Protein AF-H2ZEX5-F1 (afdb_monomer)

Structure (mmCIF, N/CA/C/O backbone):
data_AF-H2ZEX5-F1
#
_entry.id   AF-H2ZEX5-F1
#
loop_
_atom_site.group_PDB
_atom_site.id
_atom_site.type_symbol
_atom_site.label_atom_id
_atom_site.label_alt_id
_atom_site.label_comp_id
_atom_site.label_asym_id
_atom_site.label_entity_id
_atom_site.label_seq_id
_atom_site.pdbx_PDB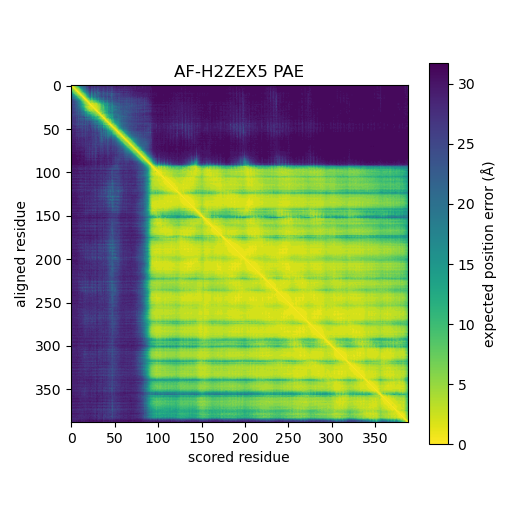_ins_code
_atom_site.Cartn_x
_atom_site.Cartn_y
_atom_site.Cartn_z
_atom_site.occupancy
_atom_site.B_iso_or_equiv
_atom_site.auth_seq_id
_atom_site.auth_comp_id
_atom_site.auth_asym_id
_atom_site.auth_atom_id
_atom_site.pdbx_PDB_model_num
ATOM 1 N N . MET A 1 1 ? -32.186 52.698 -40.285 1.00 35.75 1 MET A N 1
ATOM 2 C CA . MET A 1 1 ? -32.828 51.960 -39.178 1.00 35.75 1 MET A CA 1
ATOM 3 C C . MET A 1 1 ? -31.951 50.766 -38.837 1.00 35.75 1 MET A C 1
ATOM 5 O O . MET A 1 1 ? -31.582 50.050 -39.754 1.00 35.75 1 MET A O 1
ATOM 9 N N . ALA A 1 2 ? -31.624 50.626 -37.549 1.00 34.06 2 ALA A N 1
ATOM 10 C CA . ALA A 1 2 ? -30.916 49.521 -36.889 1.00 34.06 2 ALA A CA 1
ATOM 11 C C . ALA A 1 2 ? -29.434 49.289 -37.256 1.00 34.06 2 ALA A C 1
ATOM 13 O O . ALA A 1 2 ? -29.062 48.392 -38.005 1.00 34.06 2 ALA A O 1
ATOM 14 N N . THR A 1 3 ? -28.594 50.118 -36.639 1.00 28.66 3 THR A N 1
ATOM 15 C CA . THR A 1 3 ? -27.288 49.753 -36.077 1.00 28.66 3 THR A CA 1
ATOM 16 C C . THR A 1 3 ? -27.450 48.725 -34.953 1.00 28.66 3 THR A C 1
ATOM 18 O O . THR A 1 3 ? -28.373 48.881 -34.166 1.00 28.66 3 THR A O 1
ATOM 21 N N . ASP A 1 4 ? -26.558 47.735 -34.881 1.00 30.72 4 ASP A N 1
ATOM 22 C CA . ASP A 1 4 ? -25.986 47.124 -33.661 1.00 30.72 4 ASP A CA 1
ATOM 23 C C . ASP A 1 4 ? -25.116 45.944 -34.139 1.00 30.72 4 ASP A C 1
ATOM 25 O O . ASP A 1 4 ? -25.579 45.042 -34.826 1.00 30.72 4 ASP A O 1
ATOM 29 N N . GLY A 1 5 ? -23.796 45.914 -33.980 1.00 30.19 5 GLY A N 1
ATOM 30 C CA . GLY A 1 5 ? -23.042 46.250 -32.781 1.00 30.19 5 GLY A CA 1
ATOM 31 C C . GLY A 1 5 ? -22.389 44.962 -32.275 1.00 30.19 5 GLY A C 1
ATOM 32 O O . GLY A 1 5 ? -22.746 44.460 -31.219 1.00 30.19 5 GLY A O 1
ATOM 33 N N . LYS A 1 6 ? -21.472 44.376 -33.066 1.00 32.16 6 LYS A N 1
ATOM 34 C CA . LYS A 1 6 ? -20.649 43.224 -32.656 1.00 32.16 6 LYS A CA 1
ATOM 35 C C . LYS 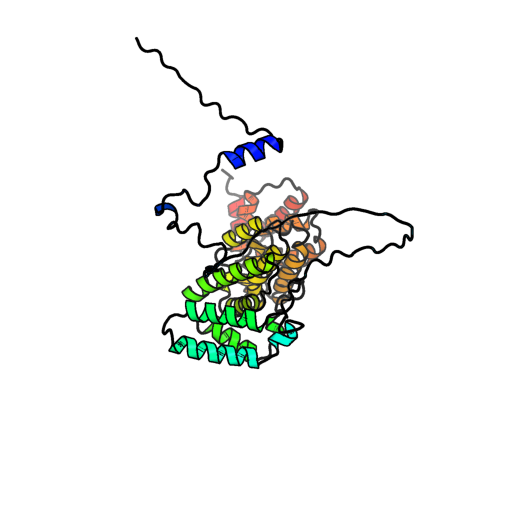A 1 6 ? -19.753 43.644 -31.487 1.00 32.16 6 LYS A C 1
ATOM 37 O O . LYS A 1 6 ? -18.682 44.210 -31.702 1.00 32.16 6 LYS A O 1
ATOM 42 N N . THR A 1 7 ? -20.161 43.349 -30.260 1.00 32.69 7 THR A N 1
ATOM 43 C CA . THR A 1 7 ? -19.277 43.365 -29.095 1.00 32.69 7 THR A CA 1
ATOM 44 C C . THR A 1 7 ? -18.469 42.072 -29.068 1.00 32.69 7 THR A C 1
ATOM 46 O O . THR A 1 7 ? -18.963 40.987 -28.784 1.00 32.69 7 THR A O 1
ATOM 49 N N . VAL A 1 8 ? -17.191 42.202 -29.413 1.00 33.16 8 VAL A N 1
ATOM 50 C CA . VAL A 1 8 ? -16.163 41.192 -29.167 1.00 33.16 8 VAL A CA 1
ATOM 51 C C . VAL A 1 8 ? -15.941 41.124 -27.655 1.00 33.16 8 VAL A C 1
ATOM 53 O O . VAL A 1 8 ? -15.406 42.067 -27.070 1.00 33.16 8 VAL A O 1
ATOM 56 N N . GLU A 1 9 ? -16.341 40.024 -27.019 1.00 29.98 9 GLU A N 1
ATOM 57 C CA . GLU A 1 9 ? -15.934 39.700 -25.650 1.00 29.98 9 GLU A CA 1
ATOM 58 C C . GLU A 1 9 ? -14.419 39.446 -25.628 1.00 29.98 9 GLU A C 1
ATOM 60 O O . GLU A 1 9 ? -13.917 38.377 -25.977 1.00 29.98 9 GLU A O 1
ATOM 65 N N . LYS A 1 10 ? -13.663 40.479 -25.248 1.00 30.61 10 LYS A N 1
ATOM 66 C CA . LYS A 1 10 ? -12.261 40.350 -24.852 1.00 30.61 10 LYS A CA 1
ATOM 67 C C . LYS A 1 10 ? -12.214 39.606 -23.521 1.00 30.61 10 LYS A C 1
ATOM 69 O O . LYS A 1 10 ? -12.590 40.155 -22.491 1.00 30.61 10 LYS A O 1
ATOM 74 N N . TRP A 1 11 ? -11.688 38.388 -23.539 1.00 30.78 11 TRP A N 1
ATOM 75 C CA . TRP A 1 11 ? -11.213 37.727 -22.329 1.00 30.78 11 TRP A CA 1
ATOM 76 C C . TRP A 1 11 ? -10.072 38.560 -21.729 1.00 30.78 11 TRP A C 1
ATOM 78 O O . TRP A 1 11 ? -8.980 38.636 -22.292 1.00 30.78 11 TRP A O 1
ATOM 88 N N . GLU A 1 12 ? -10.330 39.224 -20.601 1.00 31.30 12 GLU A N 1
ATOM 89 C CA . GLU A 1 12 ? -9.289 39.878 -19.812 1.00 31.30 12 GLU A CA 1
ATOM 90 C C . GLU A 1 12 ? -8.381 38.817 -19.181 1.00 31.30 12 GLU A C 1
ATOM 92 O O . GLU A 1 12 ? -8.770 38.042 -18.307 1.00 31.30 12 GLU A O 1
ATOM 97 N N . THR A 1 13 ? -7.129 38.797 -19.627 1.00 35.47 13 THR A N 1
ATOM 98 C CA . THR A 1 13 ? -6.020 38.090 -18.985 1.00 35.47 13 THR A CA 1
ATOM 99 C C . THR A 1 13 ? -5.923 38.488 -17.511 1.00 35.47 13 THR A C 1
ATOM 101 O O . THR A 1 13 ? -5.671 39.651 -17.193 1.00 35.47 13 THR A O 1
ATOM 104 N N . VAL A 1 14 ? -6.074 37.521 -16.602 1.00 31.31 14 VAL A N 1
ATOM 105 C CA . VAL A 1 14 ? -5.952 37.741 -15.154 1.00 31.31 14 VAL A CA 1
ATOM 106 C C . VAL A 1 14 ? -4.488 38.022 -14.802 1.00 31.31 14 VAL A C 1
ATOM 108 O O . VAL A 1 14 ? -3.685 37.124 -14.545 1.00 31.31 14 VAL A O 1
ATOM 111 N N . GLY A 1 15 ? -4.126 39.302 -14.830 1.00 31.11 15 GLY A N 1
ATOM 112 C CA . GLY A 1 15 ? -2.852 39.815 -14.347 1.00 31.11 15 GLY A CA 1
ATOM 113 C C . GLY A 1 15 ? -2.747 39.732 -12.820 1.00 31.11 15 GLY A C 1
ATOM 114 O O . GLY A 1 15 ? -3.710 39.949 -12.089 1.00 31.11 15 GLY A O 1
ATOM 115 N N . LYS A 1 16 ? -1.537 39.414 -12.352 1.00 32.50 16 LYS A N 1
ATOM 116 C CA . LYS A 1 16 ? -1.067 39.318 -10.956 1.00 32.50 16 LYS A CA 1
ATOM 117 C C . LYS A 1 16 ? -1.858 40.184 -9.950 1.00 32.50 16 LYS A C 1
ATOM 119 O O . LYS A 1 16 ? -1.799 41.412 -9.992 1.00 32.50 16 LYS A O 1
ATOM 124 N N . PHE A 1 17 ? -2.517 39.539 -8.982 1.00 38.34 17 PHE A N 1
ATOM 125 C CA . PHE A 1 17 ? -3.225 40.200 -7.879 1.00 38.34 17 PHE A CA 1
ATOM 126 C C . PHE A 1 17 ? -2.285 41.087 -7.042 1.00 38.34 17 PHE A C 1
ATOM 128 O O . PHE A 1 17 ? -1.416 40.590 -6.324 1.00 38.34 17 PHE A O 1
ATOM 135 N N . LYS A 1 18 ? -2.507 42.407 -7.062 1.00 43.59 18 LYS A N 1
ATOM 136 C CA . LYS A 1 18 ? -2.035 43.314 -6.003 1.00 43.59 18 LYS A CA 1
ATOM 137 C C . LYS A 1 18 ? -3.005 43.248 -4.817 1.00 43.59 18 LYS A C 1
ATOM 139 O O . LYS A 1 18 ? -4.222 43.260 -4.992 1.00 43.59 18 LYS A O 1
ATOM 144 N N . ALA A 1 19 ? -2.467 43.165 -3.602 1.00 42.12 19 ALA A N 1
ATOM 145 C CA . ALA A 1 19 ? -3.254 43.078 -2.375 1.00 42.12 19 ALA A CA 1
ATOM 146 C C . ALA A 1 19 ? -4.140 44.327 -2.172 1.00 42.12 19 ALA A C 1
ATOM 148 O O . ALA A 1 19 ? -3.657 45.456 -2.233 1.00 42.12 19 ALA A O 1
ATOM 149 N N . LYS A 1 20 ? -5.438 44.117 -1.900 1.00 59.19 20 LYS A N 1
ATOM 150 C CA . LYS A 1 20 ? -6.413 45.191 -1.628 1.00 59.19 20 LYS A CA 1
ATOM 151 C C . LYS A 1 20 ? -6.066 45.946 -0.340 1.00 59.19 20 LYS A C 1
ATOM 153 O O . LYS A 1 20 ? -5.773 45.327 0.688 1.00 59.19 20 LYS A O 1
ATOM 158 N N . THR A 1 21 ? -6.163 47.273 -0.381 1.00 64.94 21 THR A N 1
ATOM 159 C CA . THR A 1 21 ? -5.869 48.159 0.755 1.00 64.94 21 THR A CA 1
ATOM 160 C C . THR A 1 21 ? -6.932 48.065 1.855 1.00 64.94 21 THR A C 1
ATOM 162 O O . THR A 1 21 ? -8.084 47.680 1.636 1.00 64.94 21 THR A O 1
ATOM 165 N N . ARG A 1 22 ? -6.542 48.426 3.085 1.00 57.75 22 ARG A N 1
ATOM 166 C CA . ARG A 1 22 ? -7.382 48.345 4.296 1.00 57.75 22 ARG A CA 1
ATOM 167 C C . ARG A 1 22 ? -8.691 49.142 4.180 1.00 57.75 22 ARG A C 1
ATOM 169 O O . ARG A 1 22 ? -9.711 48.696 4.697 1.00 57.75 22 ARG A O 1
ATOM 176 N N . ALA A 1 23 ? -8.676 50.252 3.440 1.00 61.22 23 ALA A N 1
ATOM 177 C CA . ALA A 1 23 ? -9.857 51.074 3.176 1.00 61.22 23 ALA A CA 1
ATOM 178 C C . ALA A 1 23 ? -10.897 50.352 2.294 1.00 61.22 23 ALA A C 1
ATOM 180 O O . ALA A 1 23 ? -12.090 50.395 2.587 1.00 61.22 23 ALA A O 1
ATOM 181 N N . GLN A 1 24 ? -10.457 49.595 1.281 1.00 57.91 24 GLN A N 1
ATOM 182 C CA . GLN A 1 24 ? -11.357 48.828 0.407 1.00 57.91 24 GLN A CA 1
ATOM 183 C C . GLN A 1 24 ? -12.008 47.643 1.136 1.00 57.91 24 GLN A C 1
ATOM 185 O O . GLN A 1 24 ? -13.174 47.335 0.899 1.00 57.91 24 GLN A O 1
ATOM 190 N N . LYS A 1 25 ? -11.291 47.005 2.073 1.00 61.03 25 LYS A N 1
ATOM 191 C CA . LYS A 1 25 ? -11.859 45.939 2.920 1.00 61.03 25 LYS A CA 1
ATOM 192 C C . LYS A 1 25 ? -12.913 46.468 3.902 1.00 61.03 25 LYS A C 1
ATOM 194 O O . LYS A 1 25 ? -13.891 45.776 4.166 1.00 61.03 25 LYS A O 1
ATOM 199 N N . GLN A 1 26 ? -12.748 47.691 4.413 1.00 60.94 26 GLN A N 1
ATOM 200 C CA . GLN A 1 26 ? -13.734 48.317 5.303 1.00 60.94 26 GLN A CA 1
ATOM 201 C C . GLN A 1 26 ? -14.993 48.799 4.574 1.00 60.94 26 GLN A C 1
ATOM 203 O O . GLN A 1 26 ? -16.069 48.748 5.163 1.00 60.94 26 GLN A O 1
ATOM 208 N N . ALA A 1 27 ? -14.887 49.220 3.310 1.00 61.59 27 ALA A N 1
ATOM 209 C CA . ALA A 1 27 ? -16.053 49.590 2.509 1.00 61.59 27 ALA A CA 1
ATOM 210 C C . ALA A 1 27 ? -16.945 48.372 2.205 1.00 61.59 27 ALA A C 1
ATOM 212 O O . ALA A 1 27 ? -18.142 48.422 2.459 1.00 61.59 27 ALA A O 1
ATOM 213 N N . LEU A 1 28 ? -16.355 47.243 1.790 1.00 54.00 28 LEU A N 1
ATOM 214 C CA . LEU A 1 28 ? -17.086 45.994 1.512 1.00 54.00 28 LEU A CA 1
ATOM 215 C C . LEU A 1 28 ? -17.782 45.406 2.750 1.00 54.00 28 LEU A C 1
ATOM 217 O O . LEU A 1 28 ? -18.870 44.854 2.643 1.00 54.00 28 LEU A O 1
ATOM 221 N N . SER A 1 29 ? -17.190 45.571 3.935 1.00 56.06 29 SER A N 1
ATOM 222 C CA . SER A 1 29 ? -17.800 45.140 5.199 1.00 56.06 29 SER A CA 1
ATOM 223 C C . SER A 1 29 ? -19.037 45.956 5.590 1.00 56.06 29 SER A C 1
ATOM 225 O O . SER A 1 29 ? -19.826 45.475 6.399 1.00 56.06 29 SER A O 1
ATOM 227 N N . LYS A 1 30 ? -19.193 47.184 5.079 1.00 57.75 30 LYS A N 1
ATOM 228 C CA . LYS A 1 30 ? -20.336 48.052 5.401 1.00 57.75 30 LYS A CA 1
ATOM 229 C C . LYS A 1 30 ? -21.516 47.862 4.447 1.00 57.75 30 LYS A C 1
ATOM 231 O O . LYS A 1 30 ? -22.628 48.215 4.817 1.00 57.75 30 LYS A O 1
ATOM 236 N N . THR A 1 31 ? -21.286 47.294 3.263 1.00 53.12 31 THR A N 1
ATOM 237 C CA . THR A 1 31 ? -22.328 47.043 2.251 1.00 53.12 31 THR A CA 1
ATOM 238 C C . THR A 1 31 ? -22.980 45.662 2.368 1.00 53.12 31 THR A C 1
ATOM 240 O O . THR A 1 31 ? -23.936 45.383 1.654 1.00 53.12 31 THR A O 1
ATOM 243 N N . MET A 1 32 ? -22.481 44.782 3.244 1.00 49.22 32 MET A N 1
ATOM 244 C CA . MET A 1 32 ? -23.067 43.455 3.455 1.00 49.22 32 MET A CA 1
ATOM 245 C C . MET A 1 32 ? -24.189 43.500 4.499 1.00 49.22 32 MET A C 1
ATOM 247 O O . MET A 1 32 ? -23.997 43.982 5.616 1.00 49.22 32 MET A O 1
ATOM 251 N N . LEU A 1 33 ? -25.359 42.979 4.121 1.00 50.59 33 LEU A N 1
ATOM 252 C CA . LEU A 1 33 ? -26.514 42.793 5.001 1.00 50.59 33 LEU A CA 1
ATOM 253 C C . LEU A 1 33 ? -26.140 41.901 6.196 1.00 50.59 33 LEU A C 1
ATOM 255 O O . LEU A 1 33 ? -25.435 40.902 6.049 1.00 50.59 33 LEU A O 1
ATOM 259 N N . LYS A 1 34 ? -26.607 42.271 7.393 1.00 57.59 34 LYS A N 1
ATOM 260 C CA . LYS A 1 34 ? -26.409 41.481 8.617 1.00 57.59 34 LYS A CA 1
ATOM 261 C C . LYS A 1 34 ? -27.361 40.278 8.623 1.00 57.59 34 LYS A C 1
ATOM 263 O O . LYS A 1 34 ? -28.475 40.374 8.119 1.00 57.59 34 LYS A O 1
ATOM 268 N N . ALA A 1 35 ? -26.918 39.170 9.222 1.00 48.28 35 ALA A N 1
ATOM 269 C CA . ALA A 1 35 ? -27.584 37.862 9.174 1.00 48.28 35 ALA A CA 1
ATOM 270 C C . ALA A 1 35 ? -29.059 37.859 9.630 1.00 48.28 35 ALA A C 1
ATOM 272 O O . ALA A 1 35 ? -29.839 37.060 9.125 1.00 48.28 35 ALA A O 1
ATOM 273 N N . ASP A 1 36 ? -29.460 38.791 10.499 1.00 51.72 36 ASP A N 1
ATOM 274 C CA . ASP A 1 36 ? -30.831 38.894 11.025 1.00 51.72 36 ASP A CA 1
ATOM 275 C C . ASP A 1 36 ? -31.848 39.507 10.039 1.00 51.72 36 ASP A C 1
ATOM 277 O O . ASP A 1 36 ? -33.010 39.693 10.388 1.00 51.72 36 ASP A O 1
ATOM 281 N N . GLN A 1 37 ? -31.433 39.855 8.815 1.00 49.41 37 GLN A N 1
ATOM 282 C CA . GLN A 1 37 ? -32.302 40.459 7.792 1.00 49.41 37 GLN A CA 1
ATOM 283 C C . GLN A 1 37 ? -32.511 39.566 6.557 1.00 49.41 37 GLN A C 1
ATOM 285 O O . GLN A 1 37 ? -33.002 40.035 5.532 1.00 49.41 37 GLN A O 1
ATOM 290 N N . LEU A 1 38 ? -32.140 38.284 6.630 1.00 49.28 38 LEU A N 1
ATOM 291 C CA . LEU A 1 38 ? -32.320 37.333 5.530 1.00 49.28 38 LEU A CA 1
ATOM 292 C C . LEU A 1 38 ? -33.661 36.580 5.655 1.00 49.28 38 LEU A C 1
ATOM 294 O O . LEU A 1 38 ? -34.014 36.139 6.749 1.00 49.28 38 LEU A O 1
ATOM 298 N N . PRO A 1 39 ? -34.417 36.400 4.555 1.00 39.31 39 PRO A N 1
ATOM 299 C CA . PRO A 1 39 ? -35.693 35.687 4.579 1.00 39.31 39 PRO A CA 1
ATOM 300 C C . PRO A 1 39 ? -35.520 34.210 4.980 1.00 39.31 39 PRO A C 1
ATOM 302 O O . PRO A 1 39 ? -34.583 33.535 4.536 1.00 39.31 39 PRO A O 1
ATOM 305 N N . LEU A 1 40 ? -36.464 33.709 5.796 1.00 42.47 40 LEU A N 1
ATOM 306 C CA . LEU A 1 40 ? -36.456 32.382 6.444 1.00 42.47 40 LEU A CA 1
ATOM 307 C C . LEU A 1 40 ? -36.225 31.192 5.492 1.00 42.47 40 LEU A C 1
ATOM 309 O O . LEU A 1 40 ? -35.752 30.147 5.929 1.00 42.47 40 LEU A O 1
ATOM 313 N N . SER A 1 41 ? -36.498 31.341 4.195 1.00 44.84 41 SER A N 1
ATOM 314 C CA . SER A 1 41 ? -36.272 30.306 3.177 1.00 44.84 41 SER A CA 1
ATOM 315 C C . SER A 1 41 ? -34.791 30.001 2.909 1.00 44.84 41 SER A C 1
ATOM 317 O O . SER A 1 41 ? -34.481 29.007 2.262 1.00 44.84 41 SER A O 1
ATOM 319 N N . THR A 1 42 ? -33.864 30.822 3.413 1.00 43.72 42 THR A N 1
ATOM 320 C CA . THR A 1 42 ? -32.411 30.633 3.220 1.00 43.72 42 THR A CA 1
ATOM 321 C C . THR A 1 42 ? -31.789 29.729 4.294 1.00 43.72 42 THR A C 1
ATOM 323 O O . THR A 1 42 ? -30.671 29.249 4.134 1.00 43.72 42 THR A O 1
ATOM 326 N N . ILE A 1 43 ? -32.518 29.463 5.385 1.00 42.16 43 ILE A N 1
ATOM 327 C CA . ILE A 1 43 ? -32.015 28.738 6.566 1.00 42.16 43 ILE A CA 1
ATOM 328 C C . ILE A 1 43 ? -32.132 27.206 6.398 1.00 42.16 43 ILE A C 1
ATOM 330 O O . ILE A 1 43 ? -31.530 26.457 7.157 1.00 42.16 43 ILE A O 1
ATOM 334 N N . GLN A 1 44 ? -32.834 26.717 5.368 1.00 41.88 44 GLN A N 1
ATOM 335 C CA . GLN A 1 44 ? -33.044 25.278 5.123 1.00 41.88 44 GLN A CA 1
ATOM 336 C C . GLN A 1 44 ? -32.267 24.724 3.913 1.00 41.88 44 GLN A C 1
ATOM 338 O O . GLN A 1 44 ? -32.693 23.759 3.284 1.00 41.88 44 GLN A O 1
ATOM 343 N N . SER A 1 45 ? -31.116 25.312 3.571 1.00 40.03 45 SER A N 1
ATOM 344 C CA . SER A 1 45 ? -30.201 24.724 2.581 1.00 40.03 45 SER A CA 1
ATOM 345 C C . SER A 1 45 ? -29.163 23.816 3.269 1.00 40.03 45 SER A C 1
ATOM 347 O O . SER A 1 45 ? -28.545 24.263 4.238 1.00 40.03 45 SER A O 1
ATOM 349 N N . PRO A 1 46 ? -28.881 22.592 2.767 1.00 37.84 46 PRO A N 1
ATOM 350 C CA . PRO A 1 46 ? -27.985 21.615 3.411 1.00 37.84 46 PRO A CA 1
ATOM 351 C C . PRO A 1 46 ? -26.496 22.012 3.420 1.00 37.84 46 PRO A C 1
ATOM 353 O O . PRO A 1 46 ? -25.632 21.225 3.790 1.00 37.84 46 PRO A O 1
ATOM 356 N N . ILE A 1 47 ? -26.164 23.230 2.990 1.00 39.31 47 ILE A N 1
ATOM 357 C CA . ILE A 1 47 ? -24.789 23.719 2.837 1.00 39.31 47 ILE A CA 1
ATOM 358 C C . ILE A 1 47 ? -24.214 24.252 4.169 1.00 39.31 47 ILE A C 1
ATOM 360 O O . ILE A 1 47 ? -23.004 24.441 4.279 1.00 39.31 47 ILE A O 1
ATOM 364 N N . PHE A 1 48 ? -25.043 24.459 5.201 1.00 40.22 48 PHE A N 1
ATOM 365 C CA . PHE A 1 48 ? -24.635 25.105 6.462 1.00 40.22 48 PHE A CA 1
ATOM 366 C C . PHE A 1 48 ? -24.635 24.212 7.717 1.00 40.22 48 PHE A C 1
ATOM 368 O O . PHE A 1 48 ? -24.341 24.703 8.809 1.00 40.22 48 PHE A O 1
ATOM 375 N N . GLU A 1 49 ? -24.863 22.901 7.595 1.00 36.47 49 GLU A N 1
ATOM 376 C CA . GLU A 1 49 ? -24.639 21.943 8.693 1.00 36.47 49 GLU A CA 1
ATOM 377 C C . GLU A 1 49 ? -23.149 21.610 8.821 1.00 36.47 49 GLU A C 1
ATOM 379 O O . GLU A 1 49 ? -22.657 20.543 8.461 1.00 36.47 49 GLU A O 1
ATOM 384 N N . GLY A 1 50 ? -22.390 22.585 9.306 1.00 37.59 50 GLY A N 1
ATOM 385 C CA . GLY A 1 50 ? -20.948 22.446 9.439 1.00 37.59 50 GLY A CA 1
ATOM 386 C C . GLY A 1 50 ? -20.295 23.465 10.353 1.00 37.59 50 GLY A C 1
ATOM 387 O O . GLY A 1 50 ? -19.096 23.666 10.222 1.00 37.59 50 GLY A O 1
ATOM 388 N N . VAL A 1 51 ? -21.027 24.126 11.258 1.00 33.12 51 VAL A N 1
ATOM 389 C CA . VAL A 1 51 ? -20.424 25.003 12.276 1.00 33.12 51 VAL A CA 1
ATOM 390 C C . VAL A 1 51 ? -21.258 24.988 13.568 1.00 33.12 51 VAL A C 1
ATOM 392 O O . VAL A 1 51 ? -22.311 25.603 13.648 1.00 33.12 51 VAL A O 1
ATOM 395 N N . ASN A 1 52 ? -20.727 24.320 14.597 1.00 33.69 52 ASN A N 1
ATOM 396 C CA . ASN A 1 52 ? -20.990 24.521 16.031 1.00 33.69 52 ASN A CA 1
ATOM 397 C C . ASN A 1 52 ? -22.448 24.450 16.535 1.00 33.69 52 ASN A C 1
ATOM 399 O O . ASN A 1 52 ? -23.095 25.463 16.786 1.00 33.69 52 ASN A O 1
ATOM 403 N N . GLY A 1 53 ? -22.900 23.238 16.866 1.00 29.98 53 GLY A N 1
ATOM 404 C CA . GLY A 1 53 ? -24.078 23.025 17.706 1.00 29.98 53 GLY A CA 1
ATOM 405 C C . GLY A 1 53 ? -23.818 23.366 19.178 1.00 29.98 53 GLY A C 1
ATOM 406 O O . GLY A 1 53 ? -23.286 22.546 19.922 1.00 29.98 53 GLY A O 1
ATOM 407 N N . LYS A 1 54 ? -24.235 24.561 19.607 1.00 33.66 54 LYS A N 1
ATOM 408 C CA . LYS A 1 54 ? -24.736 24.830 20.967 1.00 33.66 54 LYS A CA 1
ATOM 409 C C . LYS A 1 54 ? -25.884 25.836 20.861 1.00 33.66 54 LYS A C 1
ATOM 411 O O . LYS A 1 54 ? -25.651 26.999 20.547 1.00 33.66 54 LYS A O 1
ATOM 416 N N . LEU A 1 55 ? -27.111 25.379 21.120 1.00 30.80 55 LEU A N 1
ATOM 417 C CA . LEU A 1 55 ? -28.266 26.254 21.337 1.00 30.80 55 LEU A CA 1
ATOM 418 C C . LEU A 1 55 ? -28.031 27.105 22.601 1.00 30.80 55 LEU A C 1
ATOM 420 O O . LEU A 1 55 ? -27.667 26.535 23.633 1.00 30.80 55 LEU A O 1
ATOM 424 N N . PRO A 1 56 ? -28.262 28.428 22.577 1.00 31.94 56 PRO A N 1
ATOM 425 C CA . PRO A 1 56 ? -28.270 29.235 23.786 1.00 31.94 56 PRO A CA 1
ATOM 426 C C . PRO A 1 56 ? -29.668 29.261 24.420 1.00 31.94 56 PRO A C 1
ATOM 428 O O . PRO A 1 56 ? -30.646 29.694 23.814 1.00 31.94 56 PRO A O 1
ATOM 431 N N . THR A 1 57 ? -29.744 28.824 25.674 1.00 28.69 57 THR A N 1
ATOM 432 C CA . THR A 1 57 ? -30.857 29.080 26.595 1.00 28.69 57 THR A CA 1
ATOM 433 C C . THR A 1 57 ? -30.797 30.519 27.132 1.00 28.69 57 THR A C 1
ATOM 435 O O . THR A 1 57 ? -29.731 30.979 27.539 1.00 28.69 57 THR A O 1
ATOM 438 N N . ASN A 1 58 ? -31.952 31.202 27.157 1.00 28.92 58 ASN A N 1
ATOM 439 C CA . ASN A 1 58 ? -32.252 32.450 27.895 1.00 28.92 58 ASN A CA 1
ATOM 440 C C . ASN A 1 58 ? -31.730 32.382 29.356 1.00 28.92 58 ASN A C 1
ATOM 442 O O . ASN A 1 58 ? -31.631 31.282 29.891 1.00 28.92 58 ASN A O 1
ATOM 446 N N . VAL A 1 59 ? -31.362 33.448 30.091 1.00 29.45 59 VAL A N 1
ATOM 447 C CA . VAL A 1 59 ? -32.122 34.655 30.527 1.00 29.45 59 VAL A CA 1
ATOM 448 C C . VAL A 1 59 ? -31.128 35.742 31.098 1.00 29.45 59 VAL A C 1
ATOM 450 O O . VAL A 1 59 ? -29.922 35.512 31.022 1.00 29.45 59 VAL A O 1
ATOM 453 N N . PRO A 1 60 ? -31.512 36.941 31.628 1.00 30.53 60 PRO A N 1
ATOM 454 C CA . PRO A 1 60 ? -30.918 38.223 31.218 1.00 30.53 60 PRO A CA 1
ATOM 455 C C . PRO A 1 60 ? -30.251 39.084 32.328 1.00 30.53 60 PRO A C 1
ATOM 457 O O . PRO A 1 60 ? -30.570 39.003 33.508 1.00 30.53 60 PRO A O 1
ATOM 460 N N . GLY A 1 61 ? -29.440 40.059 31.891 1.00 24.00 61 GLY A N 1
ATOM 461 C CA . GLY A 1 61 ? -29.379 41.404 32.490 1.00 24.00 61 GLY A CA 1
ATOM 462 C C . GLY A 1 61 ? -28.316 41.697 33.561 1.00 24.00 61 GLY A C 1
ATOM 463 O O . GLY A 1 61 ? -28.440 41.262 34.695 1.00 24.00 61 GLY A O 1
ATOM 464 N N . LYS A 1 62 ? -27.364 42.597 33.253 1.00 26.55 62 LYS A N 1
ATOM 465 C CA . LYS A 1 62 ? -27.184 43.911 33.925 1.00 26.55 62 LYS A CA 1
ATOM 466 C C . LYS A 1 62 ? -25.906 44.640 33.469 1.00 26.55 62 LYS A C 1
ATOM 468 O O . LYS A 1 62 ? -24.797 44.203 33.723 1.00 26.55 62 LYS A O 1
ATOM 473 N N . LYS A 1 63 ? -26.155 45.804 32.860 1.00 26.11 63 LYS A N 1
ATOM 474 C CA . LYS A 1 63 ? -25.513 47.128 32.998 1.00 26.11 63 LYS A CA 1
ATOM 475 C C . LYS A 1 63 ? -23.977 47.268 32.984 1.00 26.11 63 LYS A C 1
ATOM 477 O O . LYS A 1 63 ? -23.270 46.886 33.905 1.00 26.11 63 LYS A O 1
ATOM 482 N N . LEU A 1 64 ? -23.560 48.029 31.967 1.00 25.17 64 LEU A N 1
ATOM 483 C CA . LEU A 1 64 ? -22.354 48.850 31.843 1.00 25.17 64 LEU A CA 1
ATOM 484 C C . LEU A 1 64 ? -22.000 49.660 33.103 1.00 25.17 64 LEU A C 1
ATOM 486 O O . LEU A 1 64 ? -22.906 50.190 33.750 1.00 25.17 64 LEU A O 1
ATOM 490 N N . LYS A 1 65 ? -20.694 49.906 33.303 1.00 26.19 65 LYS A N 1
ATOM 491 C CA . LYS A 1 65 ? -20.127 51.258 33.493 1.00 26.19 65 LYS A CA 1
ATOM 492 C C . LYS A 1 65 ? -18.595 51.286 33.314 1.00 26.19 65 LYS A C 1
ATOM 494 O O . LYS A 1 65 ? -17.894 50.364 33.717 1.00 26.19 65 LYS A O 1
ATOM 499 N N . SER A 1 66 ? -18.152 52.359 32.662 1.00 22.34 66 SER A N 1
ATOM 500 C CA . SER A 1 66 ? -16.802 52.935 32.555 1.00 22.34 66 SER A CA 1
ATOM 501 C C . SER A 1 66 ? -16.262 53.323 33.956 1.00 22.34 66 SER A C 1
ATOM 503 O O . SER A 1 66 ? -17.029 53.281 34.910 1.00 22.34 66 SER A O 1
ATOM 505 N N . GLU A 1 67 ? -15.006 53.690 34.242 1.00 22.72 67 GLU A N 1
ATOM 506 C CA . GLU A 1 67 ? -14.027 54.540 33.550 1.00 22.72 67 GLU A CA 1
ATOM 507 C C . GLU A 1 67 ? -12.756 54.667 34.444 1.00 22.72 67 GLU A C 1
ATOM 509 O O . GLU A 1 67 ? -12.839 54.456 35.651 1.00 22.72 67 GLU A O 1
ATOM 514 N N . ASN A 1 68 ? -11.647 55.132 33.851 1.00 25.56 68 ASN A N 1
ATOM 515 C CA . ASN A 1 68 ? -10.532 55.908 34.443 1.00 25.56 68 ASN A CA 1
ATOM 516 C C . ASN A 1 68 ? -9.351 55.255 35.215 1.00 25.56 68 ASN A C 1
ATOM 518 O O . ASN A 1 68 ? -9.453 54.811 36.353 1.00 25.56 68 ASN A O 1
ATOM 522 N N . ASN A 1 69 ? -8.167 55.374 34.583 1.00 22.47 69 ASN A N 1
ATOM 523 C CA . ASN A 1 69 ? -6.817 55.495 35.178 1.00 22.47 69 ASN A CA 1
ATOM 524 C C . ASN A 1 69 ? -6.574 56.958 35.650 1.00 22.47 69 ASN A C 1
ATOM 526 O O . ASN A 1 69 ? -7.298 57.837 35.175 1.00 22.47 69 ASN A O 1
ATOM 530 N N . PRO A 1 70 ? -5.568 57.272 36.509 1.00 31.70 70 PRO A N 1
ATOM 531 C CA . PRO A 1 70 ? -4.188 57.578 36.046 1.00 31.70 70 PRO A CA 1
ATOM 532 C C . PRO A 1 70 ? -3.052 57.100 37.004 1.00 31.70 70 PRO A C 1
ATOM 534 O O . PRO A 1 70 ? -3.211 57.060 38.214 1.00 31.70 70 PRO A O 1
ATOM 537 N N . VAL A 1 71 ? -1.961 56.509 36.492 1.00 25.97 71 VAL A N 1
ATOM 538 C CA . VAL A 1 71 ? -0.590 57.065 36.283 1.00 25.97 71 VAL A CA 1
ATOM 539 C C . VAL A 1 71 ? 0.161 57.586 37.531 1.00 25.97 71 VAL A C 1
ATOM 541 O O . VAL A 1 71 ? -0.091 58.692 37.979 1.00 25.97 71 VAL A O 1
ATOM 544 N N . HIS A 1 72 ? 1.221 56.867 37.943 1.00 32.12 72 HIS A N 1
ATOM 545 C CA . HIS A 1 72 ? 2.530 57.420 38.355 1.00 32.12 72 HIS A CA 1
ATOM 546 C C . HIS A 1 72 ? 3.657 56.377 38.116 1.00 32.12 72 HIS A C 1
ATOM 548 O O . HIS A 1 72 ? 3.475 55.184 38.344 1.00 32.12 72 HIS A O 1
ATOM 554 N N . LYS A 1 73 ? 4.809 56.829 37.593 1.00 28.61 73 LYS A N 1
ATOM 555 C CA . LYS A 1 73 ? 6.073 56.094 37.307 1.00 28.61 73 LYS A CA 1
ATOM 556 C C . LYS A 1 73 ? 7.189 56.593 38.274 1.00 28.61 73 LYS A C 1
ATOM 558 O O . LYS A 1 73 ? 6.973 57.650 38.859 1.00 28.61 73 LYS A O 1
ATOM 563 N N . PRO A 1 74 ? 8.450 56.094 38.212 1.00 38.62 74 PRO A N 1
ATOM 564 C CA . PRO A 1 74 ? 9.005 54.762 38.542 1.00 38.62 74 PRO A CA 1
ATOM 565 C C . PRO A 1 74 ? 10.207 54.944 39.554 1.00 38.62 74 PRO A C 1
ATOM 567 O O . PRO A 1 74 ? 10.243 56.025 40.140 1.00 38.62 74 PRO A O 1
ATOM 570 N N . PRO A 1 75 ? 11.181 54.020 39.827 1.00 37.31 75 PRO A N 1
ATOM 571 C CA . PRO A 1 75 ? 12.092 53.391 38.849 1.00 37.31 75 PRO A CA 1
ATOM 572 C C . PRO A 1 75 ? 12.541 51.922 39.111 1.00 37.31 75 PRO A C 1
ATOM 574 O O . PRO A 1 75 ? 12.416 51.355 40.187 1.00 37.31 75 PRO A O 1
ATOM 577 N N . SER A 1 76 ? 13.122 51.356 38.043 1.00 26.38 76 SER A N 1
ATOM 578 C CA . SER A 1 76 ? 14.225 50.371 37.976 1.00 26.38 76 SER A CA 1
ATOM 579 C C . SER A 1 76 ? 14.149 49.019 38.712 1.00 26.38 76 SER A C 1
ATOM 581 O O . SER A 1 76 ? 14.514 48.922 39.874 1.00 26.38 76 SER A O 1
ATOM 583 N N . ASN A 1 77 ? 13.962 47.927 37.954 1.00 30.86 77 ASN A N 1
ATOM 584 C CA . ASN A 1 77 ? 15.088 47.023 37.666 1.00 30.86 77 ASN A CA 1
ATOM 585 C C . ASN A 1 77 ? 14.812 46.100 36.465 1.00 30.86 77 ASN A C 1
ATOM 587 O O . ASN A 1 77 ? 13.776 45.445 36.371 1.00 30.86 77 ASN A O 1
ATOM 591 N N . LYS A 1 78 ? 15.757 46.078 35.520 1.00 29.28 78 LYS A N 1
ATOM 592 C CA . LYS A 1 78 ? 15.750 45.225 34.326 1.00 29.28 78 LYS A CA 1
ATOM 593 C C . LYS A 1 78 ? 16.297 43.848 34.697 1.00 29.28 78 LYS A C 1
ATOM 595 O O . LYS A 1 78 ? 17.503 43.721 34.869 1.00 29.28 78 LYS A O 1
ATOM 600 N N . GLN A 1 79 ? 15.459 42.814 34.703 1.00 32.66 79 GLN A N 1
ATOM 601 C CA . GLN A 1 79 ? 15.921 41.448 34.449 1.00 32.66 79 GLN A CA 1
ATOM 602 C C . GLN A 1 79 ? 14.968 40.722 33.495 1.00 32.66 79 GLN A C 1
ATOM 604 O O . GLN A 1 79 ? 13.746 40.738 33.627 1.00 32.66 79 GLN A O 1
ATOM 609 N N . ASN A 1 80 ? 15.584 40.148 32.466 1.00 29.45 80 ASN A N 1
ATOM 610 C CA . ASN A 1 80 ? 14.980 39.496 31.317 1.00 29.45 80 ASN A CA 1
ATOM 611 C C . ASN A 1 80 ? 14.172 38.255 31.719 1.00 29.45 80 ASN A C 1
ATOM 613 O O . ASN A 1 80 ? 14.744 37.198 31.965 1.00 29.45 80 ASN A O 1
ATOM 617 N N . ILE A 1 81 ? 12.841 38.338 31.655 1.00 31.14 81 ILE A N 1
ATOM 618 C CA . ILE A 1 81 ? 11.975 37.157 31.581 1.00 31.14 81 ILE A CA 1
ATOM 619 C C . ILE A 1 81 ? 11.450 37.061 30.149 1.00 31.14 81 ILE A C 1
ATOM 621 O O . ILE A 1 81 ? 10.463 37.696 29.770 1.00 31.14 81 ILE A O 1
ATOM 625 N N . ARG A 1 82 ? 12.129 36.238 29.339 1.00 33.19 82 ARG A N 1
ATOM 626 C CA . ARG A 1 82 ? 11.583 35.688 28.092 1.00 33.19 82 ARG A CA 1
ATOM 627 C C . ARG A 1 82 ? 10.306 34.922 28.446 1.00 33.19 82 ARG A C 1
ATOM 629 O O . ARG A 1 82 ? 10.356 33.756 28.834 1.00 33.19 82 ARG A O 1
ATOM 636 N N . LYS A 1 83 ? 9.150 35.574 28.306 1.00 31.48 83 LYS A N 1
ATOM 637 C CA . LYS A 1 83 ? 7.846 34.908 28.299 1.00 31.48 83 LYS A CA 1
ATOM 638 C C . LYS A 1 83 ? 7.810 33.957 27.102 1.00 31.48 83 LYS A C 1
ATOM 640 O O . LYS A 1 83 ? 7.526 34.365 25.979 1.00 31.48 83 LYS A O 1
ATOM 645 N N . LYS A 1 84 ? 8.085 32.672 27.358 1.00 33.66 84 LYS A N 1
ATOM 646 C CA . LYS A 1 84 ? 7.505 31.571 26.585 1.00 33.66 84 LYS A CA 1
ATOM 647 C C . LYS A 1 84 ? 5.999 31.822 26.575 1.00 33.66 84 LYS A C 1
ATOM 649 O O . LYS A 1 84 ? 5.337 31.628 27.593 1.00 33.66 84 LYS A O 1
ATOM 654 N N . LEU A 1 85 ? 5.469 32.280 25.442 1.00 35.19 85 LEU A N 1
ATOM 655 C CA . LEU A 1 85 ? 4.057 32.114 25.139 1.00 35.19 85 LEU A CA 1
ATOM 656 C C . LEU A 1 85 ? 3.794 30.607 25.167 1.00 35.19 85 LEU A C 1
ATOM 658 O O . LEU A 1 85 ? 4.072 29.896 24.202 1.00 35.19 85 LEU A O 1
ATOM 662 N N . LYS A 1 86 ? 3.302 30.113 26.307 1.00 31.95 86 LYS A N 1
ATOM 663 C CA . LYS A 1 86 ? 2.560 28.861 26.362 1.00 31.95 86 LYS A CA 1
ATOM 664 C C . LYS A 1 86 ? 1.369 29.056 25.426 1.00 31.95 86 LYS A C 1
ATOM 666 O O . LYS A 1 86 ? 0.384 29.686 25.799 1.00 31.95 86 LYS A O 1
ATOM 671 N N . LYS A 1 87 ? 1.482 28.552 24.193 1.00 33.34 87 LYS A N 1
ATOM 672 C CA . LYS A 1 87 ? 0.302 28.089 23.464 1.00 33.34 87 LYS A CA 1
ATOM 673 C C . LYS A 1 87 ? -0.394 27.127 24.417 1.00 33.34 87 LYS A C 1
ATOM 675 O O . LYS A 1 87 ? 0.232 26.173 24.874 1.00 33.34 87 LYS A O 1
ATOM 680 N N . SER A 1 88 ? -1.629 27.448 24.773 1.00 33.97 88 SER A N 1
ATOM 681 C CA . SER A 1 88 ? -2.540 26.566 25.486 1.00 33.97 88 SER A CA 1
ATOM 682 C C . SER A 1 88 ? -2.630 25.259 24.703 1.00 33.97 88 SER A C 1
ATOM 684 O O . SER A 1 88 ? -3.313 25.186 23.681 1.00 33.97 88 SER A O 1
ATOM 686 N N . ALA A 1 89 ? -1.851 24.266 25.131 1.00 41.25 89 ALA A N 1
ATOM 687 C CA . ALA A 1 89 ? -2.058 22.894 24.725 1.00 41.25 89 ALA A CA 1
ATOM 688 C C . ALA A 1 89 ? -3.454 22.528 25.218 1.00 41.25 89 ALA A C 1
ATOM 690 O O . ALA A 1 89 ? -3.790 22.752 26.378 1.00 41.25 89 ALA A O 1
ATOM 691 N N . ASN A 1 90 ? -4.281 22.077 24.289 1.00 41.03 90 ASN A N 1
ATOM 692 C CA . ASN A 1 90 ? -5.578 21.511 24.584 1.00 41.03 90 ASN A CA 1
ATOM 693 C C . ASN A 1 90 ? -5.341 20.356 25.573 1.00 41.03 90 ASN A C 1
ATOM 695 O O . ASN A 1 90 ? -4.611 19.424 25.230 1.00 41.03 90 ASN A O 1
ATOM 699 N N . ASP A 1 91 ? -5.889 20.437 26.788 1.00 40.41 91 ASP A N 1
ATOM 700 C CA . ASP A 1 91 ? -5.880 19.356 27.784 1.00 40.41 91 ASP A CA 1
ATOM 701 C C . ASP A 1 91 ? -6.782 18.209 27.290 1.00 40.41 91 ASP A C 1
ATOM 703 O O . ASP A 1 91 ? -7.844 17.921 27.836 1.00 40.41 91 ASP A O 1
ATOM 707 N N . ASN A 1 92 ? -6.376 17.536 26.214 1.00 55.47 92 ASN A N 1
ATOM 708 C CA . ASN A 1 92 ? -6.875 16.206 25.910 1.00 55.47 92 ASN A CA 1
ATOM 709 C C . ASN A 1 92 ? -6.059 15.248 26.771 1.00 55.47 92 ASN A C 1
ATOM 711 O O . ASN A 1 92 ? -4.950 14.854 26.412 1.00 55.47 92 ASN A O 1
ATOM 715 N N . LYS A 1 93 ? -6.598 14.911 27.943 1.00 72.50 93 LYS A N 1
ATOM 716 C CA . LYS A 1 93 ? -6.054 13.856 28.795 1.00 72.50 93 LYS A CA 1
ATOM 717 C C . LYS A 1 93 ? -6.122 12.545 28.005 1.00 72.50 93 LYS A C 1
ATOM 719 O O . LYS A 1 93 ? -7.190 11.954 27.877 1.00 72.50 93 LYS A O 1
ATOM 724 N N . PHE A 1 94 ? -5.002 12.147 27.408 1.00 82.31 94 PHE A N 1
ATOM 725 C CA . PHE A 1 94 ? -4.876 10.861 26.731 1.00 82.31 94 PHE A CA 1
ATOM 726 C C . PHE A 1 94 ? -5.164 9.726 27.716 1.00 82.31 94 PHE A C 1
ATOM 728 O O . PHE A 1 94 ? -4.802 9.812 28.891 1.00 82.31 94 PHE A O 1
ATOM 735 N N . THR A 1 95 ? -5.828 8.675 27.237 1.00 83.62 95 THR A N 1
ATOM 736 C CA . THR A 1 95 ? -6.133 7.486 28.043 1.00 83.62 95 THR A CA 1
ATOM 737 C C . THR A 1 95 ? -4.872 6.664 28.289 1.00 83.62 95 THR A C 1
ATOM 739 O O . THR A 1 95 ? -4.701 6.126 29.377 1.00 83.62 95 THR A O 1
ATOM 742 N N . PHE A 1 96 ? -3.978 6.620 27.300 1.00 88.44 96 PHE A N 1
ATOM 743 C CA . PHE A 1 96 ? -2.727 5.866 27.346 1.00 88.44 96 PHE A CA 1
ATOM 744 C C . PHE A 1 96 ? -1.527 6.750 27.018 1.00 88.44 96 PHE A C 1
ATOM 746 O O . PHE A 1 96 ? -1.649 7.743 26.291 1.00 88.44 96 PHE A O 1
ATOM 753 N N . GLN A 1 97 ? -0.355 6.372 27.531 1.00 87.19 97 GLN A N 1
ATOM 754 C CA . GLN A 1 97 ? 0.896 7.074 27.229 1.00 87.19 97 GLN A CA 1
ATOM 755 C C . GLN A 1 97 ? 1.430 6.707 25.841 1.00 87.19 97 GLN A C 1
ATOM 757 O O . GLN A 1 97 ? 2.005 7.558 25.163 1.00 87.19 97 GLN A O 1
ATOM 762 N N . SER A 1 98 ? 1.199 5.466 25.400 1.00 89.19 98 SER A N 1
ATOM 763 C CA . SER A 1 98 ? 1.562 4.995 24.066 1.00 89.19 98 SER A CA 1
ATOM 764 C C . SER A 1 98 ? 0.520 4.034 23.488 1.00 89.19 98 SER A C 1
ATOM 766 O O . SER A 1 98 ? -0.275 3.427 24.212 1.00 89.19 98 SER A O 1
ATOM 768 N N . ILE A 1 99 ? 0.522 3.888 22.162 1.00 90.69 99 ILE A N 1
ATOM 769 C CA . ILE A 1 99 ? -0.407 2.986 21.472 1.00 90.69 99 ILE A CA 1
ATOM 770 C C . ILE A 1 99 ? -0.075 1.514 21.751 1.00 90.69 99 ILE A C 1
ATOM 772 O O . ILE A 1 99 ? -0.969 0.674 21.776 1.00 90.69 99 ILE A O 1
ATOM 776 N N . GLU A 1 100 ? 1.187 1.184 22.022 1.00 90.00 100 GLU A N 1
ATOM 777 C CA . GLU A 1 100 ? 1.617 -0.177 22.356 1.00 90.00 100 GLU A CA 1
ATOM 778 C C . GLU A 1 100 ? 1.022 -0.668 23.672 1.00 90.00 100 GLU A C 1
ATOM 780 O O . GLU A 1 100 ? 0.706 -1.851 23.790 1.00 90.00 100 GLU A O 1
ATOM 785 N N . GLU A 1 101 ? 0.876 0.219 24.656 1.00 89.38 101 GLU A N 1
ATOM 786 C CA . GLU A 1 101 ? 0.197 -0.091 25.914 1.00 89.38 101 GLU A CA 1
ATOM 787 C C . GLU A 1 101 ? -1.301 -0.305 25.669 1.00 89.38 101 GLU A C 1
ATOM 789 O O . GLU A 1 101 ? -1.863 -1.327 26.067 1.00 89.38 101 GLU A O 1
ATOM 794 N N . ALA A 1 102 ? -1.927 0.619 24.935 1.00 89.94 102 ALA A N 1
ATOM 795 C CA . ALA A 1 102 ? -3.356 0.583 24.649 1.00 89.94 102 ALA A CA 1
ATOM 796 C C . ALA A 1 102 ? -3.766 -0.692 23.891 1.00 89.94 102 ALA A C 1
ATOM 798 O O . ALA A 1 102 ? -4.743 -1.350 24.238 1.00 89.94 102 ALA A O 1
ATOM 799 N N . VAL A 1 103 ? -2.995 -1.083 22.875 1.00 89.81 103 VAL A N 1
ATOM 800 C CA . VAL A 1 103 ? -3.304 -2.233 22.011 1.00 89.81 103 VAL A CA 1
ATOM 801 C C . VAL A 1 103 ? -3.065 -3.582 22.706 1.00 89.81 103 VAL A C 1
ATOM 803 O O . VAL A 1 103 ? -3.649 -4.594 22.312 1.00 89.81 103 VAL A O 1
ATOM 806 N N . LYS A 1 104 ? -2.262 -3.613 23.776 1.00 89.94 104 LYS A N 1
ATOM 807 C CA . LYS A 1 104 ? -2.080 -4.807 24.616 1.00 89.94 104 LYS A CA 1
ATOM 808 C C . LYS A 1 104 ? -3.206 -5.019 25.622 1.00 89.94 104 LYS A C 1
ATOM 810 O O . LYS A 1 104 ? -3.358 -6.140 26.102 1.00 89.94 104 LYS A O 1
ATOM 815 N N . ASN A 1 105 ? -3.976 -3.980 25.939 1.00 90.50 105 ASN A N 1
ATOM 816 C CA . ASN A 1 105 ? -5.055 -4.057 26.912 1.00 90.50 105 ASN A CA 1
ATOM 817 C C . ASN A 1 105 ? -6.250 -4.845 26.341 1.00 90.50 105 ASN A C 1
ATOM 819 O O . ASN A 1 105 ? -7.024 -4.330 25.534 1.00 90.50 105 ASN A O 1
ATOM 823 N N . GLU A 1 106 ? -6.397 -6.101 26.771 1.00 89.12 106 GLU A N 1
ATOM 824 C CA . GLU A 1 106 ? -7.464 -7.006 26.320 1.00 89.12 106 GLU A CA 1
ATOM 825 C C . GLU A 1 106 ? -8.867 -6.498 26.654 1.00 89.12 106 GLU A C 1
ATOM 827 O O . GLU A 1 106 ? -9.780 -6.663 25.845 1.00 89.12 106 GLU A O 1
ATOM 832 N N . GLU A 1 107 ? -9.041 -5.805 27.783 1.00 90.62 107 GLU A N 1
ATOM 833 C CA . GLU A 1 107 ? -10.355 -5.328 28.219 1.00 90.62 107 GLU A CA 1
ATOM 834 C C . GLU A 1 107 ? -10.989 -4.361 27.215 1.00 90.62 107 GLU A C 1
ATOM 836 O O . GLU A 1 107 ? -12.212 -4.330 27.073 1.00 90.62 107 GLU A O 1
ATOM 841 N N . ILE A 1 108 ? -10.177 -3.572 26.500 1.00 91.94 108 ILE A N 1
ATOM 842 C CA . ILE A 1 108 ? -10.677 -2.654 25.469 1.00 91.94 108 ILE A CA 1
ATOM 843 C C . ILE A 1 108 ? -11.383 -3.441 24.367 1.00 91.94 108 ILE A C 1
ATOM 845 O O . ILE A 1 108 ? -12.471 -3.051 23.942 1.00 91.94 108 ILE A O 1
ATOM 849 N N . PHE A 1 109 ? -10.773 -4.536 23.910 1.00 92.31 109 PHE A N 1
ATOM 850 C CA . PHE A 1 109 ? -11.276 -5.328 22.791 1.00 92.31 109 PHE A CA 1
ATOM 851 C C . PHE A 1 109 ? -12.444 -6.222 23.211 1.00 92.31 109 PHE A C 1
ATOM 853 O O . PHE A 1 109 ? -13.403 -6.330 22.448 1.00 92.31 109 PHE A O 1
ATOM 860 N N . THR A 1 110 ? -12.434 -6.761 24.434 1.00 91.69 110 THR A N 1
ATOM 861 C CA . THR A 1 110 ? -13.587 -7.485 24.996 1.00 91.69 110 THR A CA 1
ATOM 862 C C . THR A 1 110 ? -14.812 -6.576 25.100 1.00 91.69 110 THR A C 1
ATOM 864 O O . THR A 1 110 ? -15.870 -6.910 24.573 1.00 91.69 110 THR A O 1
ATOM 867 N N . LYS A 1 111 ? -14.658 -5.361 25.648 1.00 93.19 111 LYS A N 1
ATOM 868 C CA . LYS A 1 111 ? -15.758 -4.380 25.713 1.00 93.19 111 LYS A CA 1
ATOM 869 C C . LYS A 1 111 ? -16.269 -3.983 24.326 1.00 93.19 111 LYS A C 1
ATOM 871 O O . LYS A 1 111 ? -17.432 -3.637 24.174 1.00 93.19 111 LYS A O 1
ATOM 876 N N . ILE A 1 112 ? -15.407 -3.989 23.307 1.00 92.31 112 ILE A N 1
ATOM 877 C CA . ILE A 1 112 ? -15.813 -3.731 21.918 1.00 92.31 112 ILE A CA 1
ATOM 878 C C . ILE A 1 112 ? -16.656 -4.886 21.358 1.00 92.31 112 ILE A C 1
ATOM 880 O O . ILE A 1 112 ? -17.608 -4.632 20.623 1.00 92.31 112 ILE A O 1
ATOM 884 N N . GLU A 1 113 ? -16.345 -6.136 21.704 1.00 92.56 113 GLU A N 1
ATOM 885 C CA . GLU A 1 113 ? -17.168 -7.290 21.324 1.00 92.56 113 GLU A CA 1
ATOM 886 C C . GLU A 1 113 ? -18.537 -7.274 22.034 1.00 92.56 113 GLU A C 1
ATOM 888 O O . GLU A 1 113 ? -19.564 -7.527 21.396 1.00 92.56 113 GLU A O 1
ATOM 893 N N . GLU A 1 114 ? -18.576 -6.886 23.311 1.00 93.94 114 GLU A N 1
ATOM 894 C CA . GLU A 1 114 ? -19.819 -6.670 24.070 1.00 93.94 114 GLU A CA 1
ATOM 895 C C . GLU A 1 114 ? -20.669 -5.543 23.460 1.00 93.94 114 GLU A C 1
ATOM 897 O O . GLU A 1 114 ? -21.846 -5.746 23.152 1.00 93.94 114 GLU A O 1
ATOM 902 N N . ASP A 1 115 ? -20.064 -4.378 23.197 1.00 93.75 115 ASP A N 1
ATOM 903 C CA . ASP A 1 115 ? -20.728 -3.248 22.535 1.00 93.75 115 ASP A CA 1
ATOM 904 C C . ASP A 1 115 ? -21.295 -3.648 21.165 1.00 93.75 115 ASP A C 1
ATOM 906 O O . ASP A 1 115 ? -22.393 -3.228 20.792 1.00 93.75 115 ASP A O 1
ATOM 910 N N . LEU A 1 116 ? -20.550 -4.452 20.398 1.00 93.56 116 LEU A N 1
ATOM 911 C CA . LEU A 1 116 ? -20.990 -4.928 19.089 1.00 93.56 116 LEU A CA 1
ATOM 912 C C . LEU A 1 116 ? -22.206 -5.846 19.222 1.00 93.56 116 LEU A C 1
ATOM 914 O O . LEU A 1 116 ? -23.108 -5.780 18.389 1.00 93.56 116 LEU A O 1
ATOM 918 N N . THR A 1 117 ? -22.233 -6.686 20.254 1.00 93.50 117 THR A N 1
ATOM 919 C CA . THR A 1 117 ? -23.359 -7.584 20.531 1.00 93.50 117 THR A CA 1
ATOM 920 C C . THR A 1 117 ? -24.619 -6.778 20.853 1.00 93.50 117 THR A C 1
ATOM 922 O O . THR A 1 117 ? -25.631 -6.953 20.175 1.00 93.50 117 THR A O 1
ATOM 925 N N . GLY A 1 118 ? -24.530 -5.792 21.751 1.00 93.50 118 GLY A N 1
ATOM 926 C CA . GLY A 1 118 ? -25.665 -4.912 22.065 1.00 93.50 118 GLY A CA 1
ATOM 927 C C . GLY A 1 118 ? -26.152 -4.076 20.870 1.00 93.50 118 GLY A C 1
ATOM 928 O O . GLY A 1 118 ? -27.354 -3.876 20.679 1.00 93.50 118 GLY A O 1
ATOM 929 N N . LEU A 1 119 ? -25.240 -3.622 20.001 1.00 92.94 119 LEU A N 1
ATOM 930 C CA . LEU A 1 119 ? -25.611 -2.911 18.770 1.00 92.94 119 LEU A CA 1
ATOM 931 C C . LEU A 1 119 ? -26.331 -3.810 17.760 1.00 92.94 119 LEU A C 1
ATOM 933 O O . LEU A 1 119 ? -27.256 -3.343 17.093 1.00 92.94 119 LEU A O 1
ATOM 937 N N . LYS A 1 120 ? -25.938 -5.084 17.659 1.00 93.19 120 LYS A N 1
ATOM 938 C CA . LYS A 1 120 ? -26.610 -6.070 16.800 1.00 93.19 120 LYS A CA 1
ATOM 939 C C . LYS A 1 120 ? -28.031 -6.370 17.259 1.00 93.19 120 LYS A C 1
ATOM 941 O O . LYS A 1 120 ? -28.905 -6.523 16.411 1.00 93.19 120 LYS A O 1
ATOM 946 N N . GLU A 1 121 ? -28.254 -6.410 18.569 1.00 93.62 121 GLU A N 1
ATOM 947 C CA . GLU A 1 121 ? -29.587 -6.564 19.161 1.00 93.62 121 GLU A CA 1
ATOM 948 C C . GLU A 1 121 ? -30.459 -5.325 18.924 1.00 93.62 121 GLU A C 1
ATOM 950 O O . GLU A 1 121 ? -31.624 -5.449 18.555 1.00 93.62 121 GLU A O 1
ATOM 955 N N . THR A 1 122 ? -29.885 -4.127 19.076 1.00 93.56 122 THR A N 1
ATOM 956 C CA . THR A 1 122 ? -30.630 -2.861 18.951 1.00 93.56 122 THR A CA 1
ATOM 957 C C . THR A 1 122 ? -30.942 -2.495 17.497 1.00 93.56 122 THR A C 1
ATOM 959 O O . THR A 1 122 ? -32.018 -1.979 17.200 1.00 93.56 122 THR A O 1
ATOM 962 N N . PHE A 1 123 ? -30.013 -2.752 16.572 1.00 91.00 123 PHE A N 1
ATOM 963 C CA . PHE A 1 123 ? -30.149 -2.376 15.161 1.00 91.00 123 PHE A CA 1
ATOM 964 C C . PHE A 1 123 ? -29.936 -3.566 14.218 1.00 91.00 123 PHE A C 1
ATOM 966 O O . PHE A 1 123 ? -28.961 -3.546 13.464 1.00 91.00 123 PHE A O 1
ATOM 973 N N . PRO A 1 124 ? -30.810 -4.589 14.208 1.00 87.88 124 PRO A N 1
ATOM 974 C CA . PRO A 1 124 ? -30.653 -5.750 13.336 1.00 87.88 124 PRO A CA 1
ATOM 975 C C . PRO A 1 124 ? -30.441 -5.353 11.866 1.00 87.88 124 PRO A C 1
ATOM 977 O O . PRO A 1 124 ? -31.077 -4.430 11.361 1.00 87.88 124 PRO A O 1
ATOM 980 N N . ASN A 1 125 ? -29.552 -6.063 11.168 1.00 85.94 125 ASN A N 1
ATOM 981 C CA . ASN A 1 125 ? -29.234 -5.867 9.745 1.00 85.94 125 ASN A CA 1
ATOM 982 C C . ASN A 1 125 ? -28.621 -4.503 9.362 1.00 85.94 125 ASN A C 1
ATOM 984 O O . ASN A 1 125 ? -28.615 -4.153 8.182 1.00 85.94 125 ASN A O 1
ATOM 988 N N . ASN A 1 126 ? -28.068 -3.738 10.311 1.00 91.69 126 ASN A N 1
ATOM 989 C CA . ASN A 1 126 ? -27.395 -2.470 10.013 1.00 91.69 126 ASN A CA 1
ATOM 990 C C . ASN A 1 126 ? -25.884 -2.508 10.303 1.00 91.69 126 ASN A C 1
ATOM 992 O O . ASN A 1 126 ? -25.376 -1.801 11.176 1.00 91.69 126 ASN A O 1
ATOM 996 N N . GLU A 1 127 ? -25.153 -3.309 9.518 1.00 91.12 127 GLU A N 1
ATOM 997 C CA . GLU A 1 127 ? -23.695 -3.484 9.639 1.00 91.12 127 GLU A CA 1
ATOM 998 C C . GLU A 1 127 ? -22.931 -2.154 9.601 1.00 91.12 127 GLU A C 1
ATOM 1000 O O . GLU A 1 127 ? -21.984 -1.945 10.358 1.00 91.12 127 GLU A O 1
ATOM 1005 N N . ILE A 1 128 ? -23.369 -1.227 8.747 1.00 93.06 128 ILE A N 1
ATOM 1006 C CA . ILE A 1 128 ? -22.739 0.084 8.582 1.00 93.06 128 ILE A CA 1
ATOM 1007 C C . ILE A 1 128 ? -22.789 0.877 9.894 1.00 93.06 128 ILE A C 1
ATOM 1009 O O . ILE A 1 128 ? -21.771 1.432 10.312 1.00 93.06 128 ILE A O 1
ATOM 1013 N N . THR A 1 129 ? -23.952 0.936 10.547 1.00 93.56 129 THR A N 1
ATOM 1014 C CA . THR A 1 129 ? -24.113 1.653 11.821 1.00 93.56 129 THR A CA 1
ATOM 1015 C C . THR A 1 129 ? -23.282 1.008 12.923 1.00 93.56 129 THR A C 1
ATOM 1017 O O . THR A 1 129 ? -22.560 1.720 13.622 1.00 93.56 129 THR A O 1
ATOM 1020 N N . TRP A 1 130 ? -23.308 -0.326 13.031 1.00 94.44 130 TRP A N 1
ATOM 1021 C CA . TRP A 1 130 ? -22.520 -1.046 14.035 1.00 94.44 130 TRP A CA 1
ATOM 1022 C C . TRP A 1 130 ? -21.036 -0.726 13.909 1.00 94.44 130 TRP A C 1
ATOM 1024 O O . TRP A 1 130 ? -20.391 -0.323 14.873 1.00 94.44 130 TRP A O 1
ATOM 1034 N N . LEU A 1 131 ? -20.494 -0.853 12.698 1.00 95.38 131 LEU A N 1
ATOM 1035 C CA . LEU A 1 131 ? -19.073 -0.658 12.460 1.00 95.38 131 LEU A CA 1
ATOM 1036 C C . LEU A 1 131 ? -18.666 0.800 12.696 1.00 95.38 131 LEU A C 1
ATOM 1038 O O . LEU A 1 131 ? -17.626 1.048 13.309 1.00 95.38 131 LEU A O 1
ATOM 1042 N N . LYS A 1 132 ? -19.460 1.787 12.258 1.00 95.50 132 LYS A N 1
ATOM 1043 C CA . LYS A 1 132 ? -19.163 3.209 12.521 1.00 95.50 132 LYS A CA 1
ATOM 1044 C C . LYS A 1 132 ? -19.057 3.503 14.012 1.00 95.50 132 LYS A C 1
ATOM 1046 O O . LYS A 1 132 ? -18.064 4.094 14.437 1.00 95.50 132 LYS A O 1
ATOM 1051 N N . GLU A 1 133 ? -20.047 3.061 14.779 1.00 95.25 133 GLU A N 1
ATOM 1052 C CA . GLU A 1 133 ? -20.105 3.292 16.221 1.00 95.25 133 GLU A CA 1
ATOM 1053 C C . GLU A 1 133 ? -18.944 2.592 16.935 1.00 95.25 133 GLU A C 1
ATOM 1055 O O . GLU A 1 133 ? -18.240 3.196 17.746 1.00 95.25 133 GLU A O 1
ATOM 1060 N N . ILE A 1 134 ? -18.668 1.338 16.570 1.00 96.00 134 ILE A N 1
ATOM 1061 C CA . ILE A 1 134 ? -17.575 0.560 17.153 1.00 96.00 134 ILE A CA 1
ATOM 1062 C C . ILE A 1 134 ? -16.205 1.163 16.830 1.00 96.00 134 ILE A C 1
ATOM 1064 O O . ILE A 1 134 ? -15.364 1.261 17.722 1.00 96.00 134 ILE A O 1
ATOM 1068 N N . ALA A 1 135 ? -15.967 1.627 15.602 1.00 96.56 135 ALA A N 1
ATOM 1069 C CA . ALA A 1 135 ? -14.709 2.291 15.259 1.00 96.56 135 ALA A CA 1
ATOM 1070 C C . ALA A 1 135 ? -14.532 3.625 16.001 1.00 96.56 135 ALA A C 1
ATOM 1072 O O . ALA A 1 135 ? -13.429 3.924 16.463 1.00 96.56 135 ALA A O 1
ATOM 1073 N N . ALA A 1 136 ? -15.606 4.405 16.167 1.00 95.88 136 ALA A N 1
ATOM 1074 C CA . ALA A 1 136 ? -15.570 5.645 16.939 1.00 95.88 136 ALA A CA 1
ATOM 1075 C C . ALA A 1 136 ? -15.281 5.376 18.428 1.00 95.88 136 ALA A C 1
ATOM 1077 O O . ALA A 1 136 ? -14.391 6.008 19.007 1.00 95.88 136 ALA A O 1
ATOM 1078 N N . LYS A 1 137 ? -15.962 4.391 19.033 1.00 95.19 137 LYS A N 1
ATOM 1079 C CA . LYS A 1 137 ? -15.697 3.933 20.408 1.00 95.19 137 LYS A CA 1
ATOM 1080 C C . LYS A 1 137 ? -14.263 3.437 20.565 1.00 95.19 137 LYS A C 1
ATOM 1082 O O . LYS A 1 137 ? -13.589 3.830 21.517 1.00 95.19 137 LYS A O 1
ATOM 1087 N N . LEU A 1 138 ? -13.775 2.629 19.622 1.00 95.06 138 LEU A N 1
ATOM 1088 C CA . LEU A 1 138 ? -12.403 2.124 19.626 1.00 95.06 138 LEU A CA 1
ATOM 1089 C C . LEU A 1 138 ? -11.390 3.272 19.568 1.00 95.06 138 LEU A C 1
ATOM 1091 O O . LEU A 1 138 ? -10.439 3.281 20.342 1.00 95.06 138 LEU A O 1
ATOM 1095 N N . ASN A 1 139 ? -11.608 4.271 18.709 1.00 95.38 139 ASN A N 1
ATOM 1096 C CA . ASN A 1 139 ? -10.713 5.424 18.605 1.00 95.38 139 ASN A CA 1
ATOM 1097 C C . ASN A 1 139 ? -10.673 6.257 19.892 1.00 95.38 139 ASN A C 1
ATOM 1099 O O . ASN A 1 139 ? -9.602 6.693 20.306 1.00 95.38 139 ASN A O 1
ATOM 1103 N N . THR A 1 140 ? -11.821 6.445 20.545 1.00 93.44 140 THR A N 1
ATOM 1104 C CA . THR A 1 140 ? -11.896 7.138 21.838 1.00 93.44 140 THR A CA 1
ATOM 1105 C C . THR A 1 140 ? -11.202 6.343 22.943 1.00 93.44 140 THR A C 1
ATOM 1107 O O . THR A 1 140 ? -10.476 6.923 23.748 1.00 93.44 140 THR A O 1
ATOM 1110 N N . ARG A 1 141 ? -11.381 5.016 22.973 1.00 93.56 141 ARG A N 1
ATOM 1111 C CA . ARG A 1 141 ? -10.747 4.138 23.970 1.00 93.56 141 ARG A CA 1
ATOM 1112 C C . ARG A 1 141 ? -9.235 4.041 23.786 1.00 93.56 141 ARG A C 1
ATOM 1114 O O . ARG A 1 141 ? -8.527 4.006 24.778 1.00 93.56 141 ARG A O 1
ATOM 1121 N N . LEU A 1 142 ? -8.736 4.046 22.551 1.00 91.44 142 LEU A N 1
ATOM 1122 C CA . LEU A 1 142 ? -7.302 3.993 22.230 1.00 91.44 142 LEU A CA 1
ATOM 1123 C C . LEU A 1 142 ? -6.629 5.376 22.180 1.00 91.44 142 LEU A C 1
ATOM 1125 O O . LEU A 1 142 ? -5.575 5.529 21.565 1.00 91.44 142 LEU A O 1
ATOM 1129 N N . SER A 1 143 ? -7.237 6.405 22.773 1.00 91.06 143 SER A N 1
ATOM 1130 C CA . SER A 1 143 ? -6.727 7.773 22.689 1.00 91.06 143 SER A CA 1
ATOM 1131 C C . SER A 1 143 ? -5.342 7.900 23.338 1.00 91.06 143 SER A C 1
ATOM 1133 O O . SER A 1 143 ? -5.196 7.823 24.561 1.00 91.06 143 SER A O 1
ATOM 1135 N N . CYS A 1 144 ? -4.326 8.130 22.509 1.00 90.19 144 CYS A N 1
ATOM 1136 C CA . CYS A 1 144 ? -2.947 8.397 22.904 1.00 90.19 144 CYS A CA 1
ATOM 1137 C C . CYS A 1 144 ? -2.290 9.379 21.914 1.00 90.19 144 CYS A C 1
ATOM 1139 O O . CYS A 1 144 ? -2.865 9.643 20.848 1.00 90.19 144 CYS A O 1
ATOM 1141 N N . PRO A 1 145 ? -1.109 9.942 22.237 1.00 87.69 145 PRO A N 1
ATOM 1142 C CA . PRO A 1 145 ? -0.396 10.836 21.330 1.00 87.69 145 PRO A CA 1
ATOM 1143 C C . PRO A 1 145 ? -0.180 10.209 19.947 1.00 87.69 145 PRO A C 1
ATOM 1145 O O . PRO A 1 145 ? 0.043 9.004 19.818 1.00 87.69 145 PRO A O 1
ATOM 1148 N N . GLU A 1 146 ? -0.247 11.036 18.905 1.00 86.12 146 GLU A N 1
ATOM 1149 C CA . GLU A 1 146 ? 0.069 10.607 17.543 1.00 86.12 146 GLU A CA 1
ATOM 1150 C C . GLU A 1 146 ? 1.578 10.505 17.346 1.00 86.12 146 GLU A C 1
ATOM 1152 O O . GLU A 1 146 ? 2.329 11.424 17.684 1.00 86.12 146 GLU A O 1
ATOM 1157 N N . THR A 1 147 ? 2.010 9.395 16.755 1.00 84.56 147 THR A N 1
ATOM 1158 C CA . THR A 1 147 ? 3.397 9.175 16.350 1.00 84.56 147 THR A CA 1
ATOM 1159 C C . THR A 1 147 ? 3.483 9.157 14.831 1.00 84.56 147 THR A C 1
ATOM 1161 O O . THR A 1 147 ? 2.559 8.743 14.119 1.00 84.56 147 THR A O 1
ATOM 1164 N N . GLU A 1 148 ? 4.592 9.678 14.309 1.00 81.81 148 GLU A N 1
ATOM 1165 C CA . GLU A 1 148 ? 4.828 9.649 12.873 1.00 81.81 148 GLU A CA 1
ATOM 1166 C C . GLU A 1 148 ? 5.063 8.210 12.423 1.00 81.81 148 GLU A C 1
ATOM 1168 O O . GLU A 1 148 ? 5.848 7.482 13.021 1.00 81.81 148 GLU A O 1
ATOM 1173 N N . ILE A 1 149 ? 4.404 7.814 11.336 1.00 83.69 149 ILE A N 1
ATOM 1174 C CA . ILE A 1 149 ? 4.631 6.512 10.713 1.00 83.69 149 ILE A CA 1
ATOM 1175 C C . ILE A 1 149 ? 6.074 6.474 10.215 1.00 83.69 149 ILE A C 1
ATOM 1177 O O . ILE A 1 149 ? 6.464 7.311 9.390 1.00 83.69 149 ILE A O 1
ATOM 1181 N N . THR A 1 150 ? 6.866 5.520 10.692 1.00 84.56 150 THR A N 1
ATOM 1182 C CA . THR A 1 150 ? 8.236 5.328 10.214 1.00 84.56 150 THR A CA 1
ATOM 1183 C C . THR A 1 150 ? 8.307 4.245 9.138 1.00 84.56 150 THR A C 1
ATOM 1185 O O . THR A 1 150 ? 7.323 3.599 8.780 1.00 84.56 150 THR A O 1
ATOM 1188 N N . GLU A 1 151 ? 9.500 4.052 8.584 1.00 78.19 151 GLU A N 1
ATOM 1189 C CA . GLU A 1 151 ? 9.785 2.997 7.608 1.00 78.19 151 GLU A CA 1
ATOM 1190 C C . GLU A 1 151 ? 9.725 1.588 8.206 1.00 78.19 151 GLU A C 1
ATOM 1192 O O . GLU A 1 151 ? 9.685 0.618 7.459 1.00 78.19 151 GLU A O 1
ATOM 1197 N N . GLN A 1 152 ? 9.741 1.459 9.533 1.00 73.38 152 GLN A N 1
ATOM 1198 C CA . GLN A 1 152 ? 9.747 0.171 10.230 1.00 73.38 152 GLN A CA 1
ATOM 1199 C C . GLN A 1 152 ? 8.338 -0.225 10.712 1.00 73.38 152 GLN A C 1
ATOM 1201 O O . GLN A 1 152 ? 8.086 -1.394 10.987 1.00 73.38 152 GLN A O 1
ATOM 1206 N N . ASP A 1 153 ? 7.390 0.718 10.706 1.00 74.50 153 ASP A N 1
ATOM 1207 C CA . ASP A 1 153 ? 6.068 0.609 11.342 1.00 74.50 153 ASP A CA 1
ATOM 1208 C C . ASP A 1 153 ? 4.969 0.132 10.392 1.00 74.50 153 ASP A C 1
ATOM 1210 O O . ASP A 1 153 ? 3.854 0.661 10.354 1.00 74.50 153 ASP A O 1
ATOM 1214 N N . PHE A 1 154 ? 5.268 -0.850 9.550 1.00 80.25 154 PHE A N 1
ATOM 1215 C CA . PHE A 1 154 ? 4.275 -1.248 8.565 1.00 80.25 154 PHE A CA 1
ATOM 1216 C C . PHE A 1 154 ? 3.148 -2.091 9.148 1.00 80.25 154 PHE A C 1
ATOM 1218 O O . PHE A 1 154 ? 2.003 -1.867 8.794 1.00 80.25 154 PHE A O 1
ATOM 1225 N N . ASP A 1 155 ? 3.461 -3.078 9.977 1.00 85.56 155 ASP A N 1
ATOM 1226 C CA . ASP A 1 155 ? 2.485 -3.916 10.683 1.00 85.56 155 ASP A CA 1
ATOM 1227 C C . ASP A 1 155 ? 2.090 -3.318 12.043 1.00 85.56 155 ASP A C 1
ATOM 1229 O O . ASP A 1 155 ? 1.222 -3.836 12.739 1.00 85.56 155 ASP A O 1
ATOM 1233 N N . PHE A 1 156 ? 2.695 -2.195 12.413 1.00 88.25 156 PHE A N 1
ATOM 1234 C CA . PHE A 1 156 ? 2.333 -1.402 13.574 1.00 88.25 156 PHE A CA 1
ATOM 1235 C C . PHE A 1 156 ? 1.032 -0.619 13.335 1.00 88.25 156 PHE A C 1
ATOM 1237 O O . PHE A 1 156 ? 0.831 -0.136 12.222 1.00 88.25 156 PHE A O 1
ATOM 1244 N N . PRO A 1 157 ? 0.160 -0.429 14.343 1.00 88.75 157 PRO A N 1
ATOM 1245 C CA . PRO A 1 157 ? 0.300 -0.901 15.723 1.00 88.75 157 PRO A CA 1
ATOM 1246 C C . PRO A 1 157 ? -0.245 -2.311 15.972 1.00 88.75 157 PRO A C 1
ATOM 1248 O O . PRO A 1 157 ? -0.014 -2.852 17.054 1.00 88.75 157 PRO A O 1
ATOM 1251 N N . ILE A 1 158 ? -0.966 -2.918 15.019 1.00 86.81 158 ILE A N 1
ATOM 1252 C CA . ILE A 1 158 ? -1.645 -4.195 15.275 1.00 86.81 158 ILE A CA 1
ATOM 1253 C C . ILE A 1 158 ? -0.666 -5.311 15.667 1.00 86.81 158 ILE A C 1
ATOM 1255 O O . ILE A 1 158 ? -1.021 -6.133 16.496 1.00 86.81 158 ILE A O 1
ATOM 1259 N N . ASN A 1 159 ? 0.583 -5.301 15.190 1.00 88.50 159 ASN A N 1
ATOM 1260 C CA . ASN A 1 159 ? 1.616 -6.272 15.579 1.00 88.50 159 ASN A CA 1
ATOM 1261 C C . ASN A 1 159 ? 1.979 -6.288 17.076 1.00 88.50 159 ASN A C 1
ATOM 1263 O O . ASN A 1 159 ? 2.636 -7.222 17.537 1.00 88.50 159 ASN A O 1
ATOM 1267 N N . LYS A 1 160 ? 1.592 -5.259 17.838 1.00 90.12 160 LYS A N 1
ATOM 1268 C CA . LYS A 1 160 ? 1.755 -5.218 19.298 1.00 90.12 160 LYS A CA 1
ATOM 1269 C C . LYS A 1 160 ? 0.544 -5.772 20.045 1.00 90.12 160 LYS A C 1
ATOM 1271 O O . LYS A 1 160 ? 0.627 -5.921 21.264 1.00 90.12 160 LYS A O 1
ATOM 1276 N N . ALA A 1 161 ? -0.547 -6.078 19.346 1.00 89.19 161 ALA A N 1
ATOM 1277 C CA . ALA A 1 161 ? -1.734 -6.676 19.932 1.00 89.19 161 ALA A CA 1
ATOM 1278 C C . ALA A 1 161 ? -1.458 -8.114 20.368 1.00 89.19 161 ALA A C 1
ATOM 1280 O O . ALA A 1 161 ? -0.704 -8.857 19.736 1.00 89.19 161 ALA A O 1
ATOM 1281 N N . ASN A 1 162 ? -2.105 -8.531 21.451 1.00 90.25 162 ASN A N 1
ATOM 1282 C CA . ASN A 1 162 ? -2.133 -9.941 21.813 1.00 90.25 162 ASN A CA 1
ATOM 1283 C C . ASN A 1 162 ? -2.987 -10.736 20.799 1.00 90.25 162 ASN A C 1
ATOM 1285 O O . ASN A 1 162 ? -3.733 -10.187 19.978 1.00 90.25 162 ASN A O 1
ATOM 1289 N N . LYS A 1 163 ? -2.875 -12.067 20.858 1.00 90.50 163 LYS A N 1
ATOM 1290 C CA . LYS A 1 163 ? -3.580 -12.970 19.935 1.00 90.50 163 LYS A CA 1
ATOM 1291 C C . LYS A 1 163 ? -5.101 -12.803 20.007 1.00 90.50 163 LYS A C 1
ATOM 1293 O O . LYS A 1 163 ? -5.751 -12.875 18.968 1.00 90.50 163 LYS A O 1
ATOM 1298 N N . ASN A 1 164 ? -5.653 -12.569 21.197 1.00 90.50 164 ASN A N 1
ATOM 1299 C CA . ASN A 1 164 ? -7.092 -12.428 21.393 1.00 90.50 164 ASN A CA 1
ATOM 1300 C C . ASN A 1 164 ? -7.626 -11.150 20.721 1.00 90.50 164 ASN A C 1
ATOM 1302 O O . ASN A 1 164 ? -8.517 -11.217 19.876 1.00 90.50 164 ASN A O 1
ATOM 1306 N N . SER A 1 165 ? -6.992 -10.004 20.977 1.00 91.00 165 SER A N 1
ATOM 1307 C CA . SER A 1 165 ? -7.287 -8.722 20.330 1.00 91.00 165 SER A CA 1
ATOM 1308 C C . SER A 1 165 ? -7.210 -8.819 18.805 1.00 91.00 165 SER A C 1
ATOM 1310 O O . SER A 1 165 ? -8.096 -8.325 18.108 1.00 91.00 165 SER A O 1
ATOM 1312 N N . HIS A 1 166 ? -6.199 -9.510 18.265 1.00 90.44 166 HIS A N 1
ATOM 1313 C CA . HIS A 1 166 ? -6.106 -9.781 16.827 1.00 90.44 166 HIS A CA 1
ATOM 1314 C C . HIS A 1 166 ? -7.323 -10.544 16.292 1.00 90.44 166 HIS A C 1
ATOM 1316 O O . HIS A 1 166 ? -7.870 -10.179 15.248 1.00 90.44 166 HIS A O 1
ATOM 1322 N N . VAL A 1 167 ? -7.743 -11.606 16.985 1.00 92.44 167 VAL A N 1
ATOM 1323 C CA . VAL A 1 167 ? -8.900 -12.415 16.585 1.00 92.44 167 VAL A CA 1
ATOM 1324 C C . VAL A 1 167 ? -10.176 -11.578 16.614 1.00 92.44 167 VAL A C 1
ATOM 1326 O O . VAL A 1 167 ? -10.913 -11.590 15.625 1.00 92.44 167 VAL A O 1
ATOM 1329 N N . ILE A 1 168 ? -10.401 -10.807 17.682 1.00 93.06 168 ILE A N 1
ATOM 1330 C CA . ILE A 1 168 ? -11.566 -9.922 17.821 1.00 93.06 168 ILE A CA 1
ATOM 1331 C C . ILE A 1 168 ? -11.596 -8.895 16.683 1.00 93.06 168 ILE A C 1
ATOM 1333 O O . ILE A 1 168 ? -12.612 -8.755 16.003 1.00 93.06 168 ILE A O 1
ATOM 1337 N N . LEU A 1 169 ? -10.478 -8.221 16.404 1.00 92.19 169 LEU A N 1
ATOM 1338 C CA . LEU A 1 169 ? -10.389 -7.215 15.341 1.00 92.19 169 LEU A CA 1
ATOM 1339 C C . LEU A 1 169 ? -10.686 -7.794 13.954 1.00 92.19 169 LEU A C 1
ATOM 1341 O O . LEU A 1 169 ? -11.491 -7.234 13.205 1.00 92.19 169 LEU A O 1
ATOM 1345 N N . LEU A 1 170 ? -10.065 -8.928 13.615 1.00 92.00 170 LEU A N 1
ATOM 1346 C CA . LEU A 1 170 ? -10.269 -9.582 12.321 1.00 92.00 170 LEU A CA 1
ATOM 1347 C C . LEU A 1 170 ? -11.690 -10.137 12.174 1.00 92.00 170 LEU A C 1
ATOM 1349 O O . LEU A 1 170 ? -12.237 -10.120 11.072 1.00 92.00 170 LEU A O 1
ATOM 1353 N N . LYS A 1 171 ? -12.301 -10.620 13.259 1.00 92.25 171 LYS A N 1
ATOM 1354 C CA . LYS A 1 171 ? -13.694 -11.085 13.273 1.00 92.25 171 LYS A CA 1
ATOM 1355 C C . LYS A 1 171 ? -14.662 -9.915 13.071 1.00 92.25 171 LYS A C 1
ATOM 1357 O O . LYS A 1 171 ? -15.533 -10.006 12.210 1.00 92.25 171 LYS A O 1
ATOM 1362 N N . THR A 1 172 ? -14.475 -8.824 13.812 1.00 91.44 172 THR A N 1
ATOM 1363 C CA . THR A 1 172 ? -15.371 -7.657 13.824 1.00 91.44 172 THR A CA 1
ATOM 1364 C C . THR A 1 172 ? -15.328 -6.857 12.529 1.00 91.44 172 THR A C 1
ATOM 1366 O O . THR A 1 172 ? -16.378 -6.577 11.962 1.00 91.44 172 THR A O 1
ATOM 1369 N N . PHE A 1 173 ? -14.137 -6.500 12.044 1.00 91.12 173 PHE A N 1
ATOM 1370 C CA . PHE A 1 173 ? -13.993 -5.604 10.888 1.00 91.12 173 PHE A CA 1
ATOM 1371 C C . PHE A 1 173 ? -13.678 -6.329 9.577 1.00 91.12 173 PHE A C 1
ATOM 1373 O O . PHE A 1 173 ? -13.729 -5.725 8.510 1.00 91.12 173 PHE A O 1
ATOM 1380 N N . GLY A 1 174 ? -13.308 -7.606 9.653 1.00 85.25 174 GLY A N 1
ATOM 1381 C CA . GLY A 1 174 ? -12.892 -8.397 8.505 1.00 85.25 174 GLY A CA 1
ATOM 1382 C C . GLY A 1 174 ? -13.924 -9.444 8.114 1.00 85.25 174 GLY A C 1
ATOM 1383 O O . GLY A 1 174 ? -14.677 -9.269 7.163 1.00 85.25 174 GLY A O 1
ATOM 1384 N N . LYS A 1 175 ? -13.926 -10.573 8.823 1.00 85.31 175 LYS A N 1
ATOM 1385 C CA . LYS A 1 175 ? -14.584 -11.811 8.377 1.00 85.31 175 LYS A CA 1
ATOM 1386 C C . LYS A 1 175 ? -16.113 -11.763 8.392 1.00 85.31 175 LYS A C 1
ATOM 1388 O O . LYS A 1 175 ? -16.726 -12.413 7.556 1.00 85.31 175 LYS A O 1
ATOM 1393 N N . ASN A 1 176 ? -16.716 -11.014 9.314 1.00 84.31 176 ASN A N 1
ATOM 1394 C CA . ASN A 1 176 ? -18.166 -11.034 9.542 1.00 84.31 176 ASN A CA 1
ATOM 1395 C C . ASN A 1 176 ? -18.910 -9.875 8.862 1.00 84.31 176 ASN A C 1
ATOM 1397 O O . ASN A 1 176 ? -19.968 -9.477 9.340 1.00 84.31 176 ASN A O 1
ATOM 1401 N N . VAL A 1 177 ? -18.337 -9.294 7.807 1.00 87.06 177 VAL A N 1
ATOM 1402 C CA . VAL A 1 177 ? -18.887 -8.110 7.139 1.00 87.06 177 VAL A CA 1
ATOM 1403 C C . VAL A 1 177 ? -19.010 -8.385 5.645 1.00 87.06 177 VAL A C 1
ATOM 1405 O O . VAL A 1 177 ? -18.089 -8.932 5.029 1.00 87.06 177 VAL A O 1
ATOM 1408 N N . SER A 1 178 ? -20.142 -7.998 5.058 1.00 88.50 178 SER A N 1
ATOM 1409 C CA . SER A 1 178 ? -20.370 -8.103 3.612 1.00 88.50 178 SER A CA 1
ATOM 1410 C C . SER A 1 178 ? -19.365 -7.263 2.805 1.00 88.50 178 SER A C 1
ATOM 1412 O O . SER A 1 178 ? -18.897 -6.211 3.250 1.00 88.50 178 SER A O 1
ATOM 1414 N N . LYS A 1 179 ? -19.015 -7.704 1.589 1.00 87.69 179 LYS A N 1
ATOM 1415 C CA . LYS A 1 179 ? -17.989 -7.039 0.756 1.00 87.69 179 LYS A CA 1
ATOM 1416 C C . LYS A 1 179 ? -18.377 -5.600 0.407 1.00 87.69 179 LYS A C 1
ATOM 1418 O O . LYS A 1 179 ? -17.523 -4.713 0.369 1.00 87.69 179 LYS A O 1
ATOM 1423 N N . GLU A 1 180 ? -19.661 -5.366 0.171 1.00 89.25 180 GLU A N 1
ATOM 1424 C CA . GLU A 1 180 ? -20.251 -4.068 -0.146 1.00 89.25 180 GLU A CA 1
ATOM 1425 C C . GLU A 1 180 ? -20.097 -3.097 1.032 1.00 89.25 180 GLU A C 1
ATOM 1427 O O . GLU A 1 180 ? -19.640 -1.964 0.854 1.00 89.25 180 GLU A O 1
ATOM 1432 N N . VAL A 1 181 ? -20.397 -3.556 2.251 1.00 92.38 181 VAL A N 1
ATOM 1433 C CA . VAL A 1 181 ? -20.251 -2.751 3.470 1.00 92.38 181 VAL A CA 1
ATOM 1434 C C . VAL A 1 181 ? -18.781 -2.479 3.773 1.00 92.38 181 VAL A C 1
ATOM 1436 O O . VAL A 1 181 ? -18.432 -1.333 4.068 1.00 92.38 181 VAL A O 1
ATOM 1439 N N . VAL A 1 182 ? -17.903 -3.479 3.634 1.00 92.69 182 VAL A N 1
ATOM 1440 C CA . VAL A 1 182 ? -16.452 -3.304 3.824 1.00 92.69 182 VAL A CA 1
ATOM 1441 C C . VAL A 1 182 ? -15.901 -2.221 2.895 1.00 92.69 182 VAL A C 1
ATOM 1443 O O . VAL A 1 182 ? -15.128 -1.372 3.345 1.00 92.69 182 VAL A O 1
ATOM 1446 N N . ARG A 1 183 ? -16.334 -2.190 1.626 1.00 92.25 183 ARG A N 1
ATOM 1447 C CA . ARG A 1 183 ? -15.949 -1.149 0.656 1.00 92.25 183 ARG A CA 1
ATOM 1448 C C . ARG A 1 183 ? -16.286 0.259 1.130 1.00 92.25 183 ARG A C 1
ATOM 1450 O O . ARG A 1 183 ? -15.423 1.142 1.109 1.00 92.25 183 ARG A O 1
ATOM 1457 N N . LEU A 1 184 ? -17.519 0.464 1.580 1.00 93.56 184 LEU A N 1
ATOM 1458 C CA . LEU A 1 184 ? -17.985 1.763 2.069 1.00 93.56 184 LEU A CA 1
ATOM 1459 C C . LEU A 1 184 ? -17.260 2.175 3.354 1.00 93.56 184 LEU A C 1
ATOM 1461 O O . LEU A 1 184 ? -16.761 3.299 3.463 1.00 93.56 184 LEU A O 1
ATOM 1465 N N . ILE A 1 185 ? -17.159 1.250 4.307 1.00 95.12 185 ILE A N 1
ATOM 1466 C CA . ILE A 1 185 ? -16.555 1.491 5.615 1.00 95.12 185 ILE A CA 1
ATOM 1467 C C . ILE A 1 185 ? -15.054 1.776 5.500 1.00 95.12 185 ILE A C 1
ATOM 1469 O O . ILE A 1 185 ? -14.573 2.714 6.132 1.00 95.12 185 ILE A O 1
ATOM 1473 N N . PHE A 1 186 ? -14.320 1.056 4.649 1.00 95.44 186 PHE A N 1
ATOM 1474 C CA . PHE A 1 186 ? -12.901 1.327 4.403 1.00 95.44 186 PHE A CA 1
ATOM 1475 C C . PHE A 1 186 ? -12.670 2.759 3.908 1.00 95.44 186 PHE A C 1
ATOM 1477 O O . PHE A 1 186 ? -11.832 3.480 4.451 1.00 95.44 186 PHE A O 1
ATOM 1484 N N . GLN A 1 187 ? -13.437 3.203 2.905 1.00 94.44 187 GLN A N 1
ATOM 1485 C CA . GLN A 1 187 ? -13.305 4.557 2.357 1.00 94.44 187 GLN A CA 1
ATOM 1486 C C . GLN A 1 187 ? -13.672 5.626 3.388 1.00 94.44 187 GLN A C 1
ATOM 1488 O O . GLN A 1 187 ? -13.019 6.677 3.452 1.00 94.44 187 GLN A O 1
ATOM 1493 N N . GLN A 1 188 ? -14.688 5.353 4.208 1.00 95.50 188 GLN A N 1
ATOM 1494 C CA . GLN A 1 188 ? -15.072 6.238 5.294 1.00 95.50 188 GLN A CA 1
ATOM 1495 C C . GLN A 1 188 ? -13.971 6.329 6.352 1.00 95.50 188 GLN A C 1
ATOM 1497 O O . GLN A 1 188 ? -13.522 7.433 6.639 1.00 95.50 188 GLN A O 1
ATOM 1502 N N . TYR A 1 189 ? -13.481 5.207 6.881 1.00 97.00 189 TYR A N 1
ATOM 1503 C CA . TYR A 1 189 ? -12.425 5.201 7.896 1.00 97.00 189 TYR A CA 1
ATOM 1504 C C . TYR A 1 189 ? -11.132 5.823 7.396 1.00 97.00 189 TYR A C 1
ATOM 1506 O O . TYR A 1 189 ? -10.506 6.571 8.138 1.00 97.00 189 TYR A O 1
ATOM 1514 N N . LEU A 1 190 ? -10.752 5.579 6.141 1.00 96.50 190 LEU A N 1
ATOM 1515 C CA . LEU A 1 190 ? -9.588 6.221 5.539 1.00 96.50 190 LEU A CA 1
ATOM 1516 C C . LEU A 1 190 ? -9.747 7.745 5.522 1.00 96.50 190 LEU A C 1
ATOM 1518 O O . LEU A 1 190 ? -8.826 8.469 5.888 1.00 96.50 190 LEU A O 1
ATOM 1522 N N . THR A 1 191 ? -10.920 8.237 5.123 1.00 95.81 191 THR A N 1
ATOM 1523 C CA . THR A 1 191 ? -11.198 9.679 5.075 1.00 95.81 191 THR A CA 1
ATOM 1524 C C . THR A 1 191 ? -11.23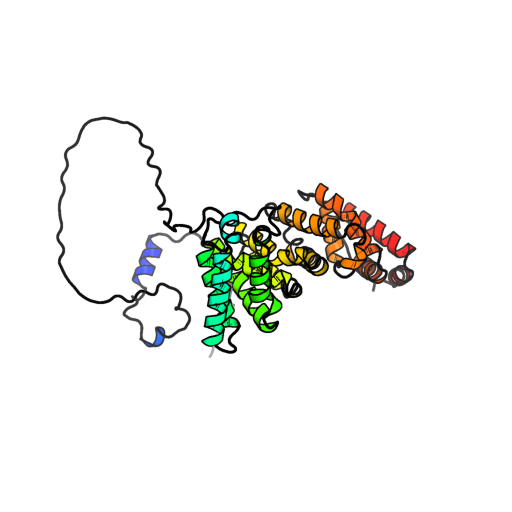7 10.276 6.483 1.00 95.81 191 THR A C 1
ATOM 1526 O O . THR A 1 191 ? -10.537 11.248 6.747 1.00 95.81 191 THR A O 1
ATOM 1529 N N . THR A 1 192 ? -11.948 9.641 7.419 1.00 97.00 192 THR A N 1
ATOM 1530 C CA . THR A 1 192 ? -12.019 10.077 8.820 1.00 97.00 192 THR A CA 1
ATOM 1531 C C . THR A 1 192 ? -10.647 10.068 9.494 1.00 97.00 192 THR A C 1
ATOM 1533 O O . THR A 1 192 ? -10.298 11.033 10.168 1.00 97.00 192 THR A O 1
ATOM 1536 N N . MET A 1 193 ? -9.831 9.034 9.278 1.00 96.44 193 MET A N 1
ATOM 1537 C CA . MET A 1 193 ? -8.458 8.964 9.785 1.00 96.44 193 MET A CA 1
ATOM 1538 C C . MET A 1 193 ? -7.632 10.155 9.287 1.00 96.44 193 MET A C 1
ATOM 1540 O O . MET A 1 193 ? -7.004 10.845 10.088 1.00 96.44 193 MET A O 1
ATOM 1544 N N . LEU A 1 194 ? -7.657 10.436 7.980 1.00 95.81 194 LEU A N 1
ATOM 1545 C CA . LEU A 1 194 ? -6.917 11.560 7.399 1.00 95.81 194 LEU A CA 1
ATOM 1546 C C . LEU A 1 194 ? -7.429 12.911 7.917 1.00 95.81 194 LEU A C 1
ATOM 1548 O O . LEU A 1 194 ? -6.627 13.808 8.189 1.00 95.81 194 LEU A O 1
ATOM 1552 N N . ASP A 1 195 ? -8.738 13.063 8.101 1.00 95.25 195 ASP A N 1
ATOM 1553 C CA . ASP A 1 195 ? -9.329 14.277 8.666 1.00 95.25 195 ASP A CA 1
ATOM 1554 C C . ASP A 1 195 ? -8.868 14.517 10.103 1.00 95.25 195 ASP A C 1
ATOM 1556 O O . ASP A 1 195 ? -8.450 15.633 10.420 1.00 95.25 195 ASP A O 1
ATOM 1560 N N . TYR A 1 196 ? -8.876 13.475 10.940 1.00 94.56 196 TYR A N 1
ATOM 1561 C CA . TYR A 1 196 ? -8.366 13.532 12.311 1.00 94.56 196 TYR A CA 1
ATOM 1562 C C . TYR A 1 196 ? -6.886 13.914 12.332 1.00 94.56 196 TYR A C 1
ATOM 1564 O O . TYR A 1 196 ? -6.505 14.835 13.053 1.00 94.56 196 TYR A O 1
ATOM 1572 N N . MET A 1 197 ? -6.069 13.292 11.479 1.00 92.00 197 MET A N 1
ATOM 1573 C CA . MET A 1 197 ? -4.629 13.550 11.450 1.00 92.00 197 MET A CA 1
ATOM 1574 C C . MET A 1 197 ? -4.276 15.001 11.141 1.00 92.00 197 MET A C 1
ATOM 1576 O O . MET A 1 197 ? -3.416 15.561 11.809 1.00 92.00 197 MET A O 1
ATOM 1580 N N . GLY A 1 198 ? -4.933 15.647 10.177 1.00 91.25 198 GLY A N 1
ATOM 1581 C CA . GLY A 1 198 ? -4.636 17.066 9.930 1.00 91.25 198 GLY A CA 1
ATOM 1582 C C . GLY A 1 198 ? -5.432 18.047 10.781 1.00 91.25 198 GLY A C 1
ATOM 1583 O O . GLY A 1 198 ? -5.333 19.250 10.556 1.00 91.25 198 GLY A O 1
ATOM 1584 N N . ARG A 1 199 ? -6.208 17.553 11.751 1.00 92.94 199 ARG A N 1
ATOM 1585 C CA . ARG A 1 199 ? -6.641 18.319 12.930 1.00 92.94 199 ARG A CA 1
ATOM 1586 C C . ARG A 1 199 ? -5.745 18.033 14.147 1.00 92.94 199 ARG A C 1
ATOM 1588 O O . ARG A 1 199 ? -6.088 18.463 15.242 1.00 92.94 199 ARG A O 1
ATOM 1595 N N . ASP A 1 200 ? -4.644 17.295 13.959 1.00 89.75 200 ASP A N 1
ATOM 1596 C CA . ASP A 1 200 ? -3.753 16.787 15.011 1.00 89.75 200 ASP A CA 1
ATOM 1597 C C . ASP A 1 200 ? -4.516 16.032 16.130 1.00 89.75 200 ASP A C 1
ATOM 1599 O O . ASP A 1 200 ? -4.191 16.130 17.313 1.00 89.75 200 ASP A O 1
ATOM 1603 N N . MET A 1 201 ? -5.554 15.275 15.750 1.00 90.88 201 MET A N 1
ATOM 1604 C CA . MET A 1 201 ? -6.367 14.445 16.646 1.00 90.88 201 MET A CA 1
ATOM 1605 C C . MET A 1 201 ? -5.966 12.959 16.553 1.00 90.88 201 MET A C 1
ATOM 1607 O O . MET A 1 201 ? -5.640 12.498 15.456 1.00 90.88 201 MET A O 1
ATOM 1611 N N . PRO A 1 202 ? -6.061 12.176 17.650 1.00 91.06 202 PRO A N 1
ATOM 1612 C CA . PRO A 1 202 ? -5.750 10.744 17.640 1.00 91.06 202 PRO A CA 1
ATOM 1613 C C . PRO A 1 202 ? -6.624 9.942 16.677 1.00 91.06 202 PRO A C 1
ATOM 1615 O O . PRO A 1 202 ? -7.853 10.023 16.731 1.00 91.06 202 PRO A O 1
ATOM 1618 N N . SER A 1 203 ? -5.987 9.139 15.830 1.00 94.62 203 SER A N 1
ATOM 1619 C CA . SER A 1 203 ? -6.616 8.358 14.755 1.00 94.62 203 SER A CA 1
ATOM 1620 C C . SER A 1 203 ? -6.364 6.846 14.864 1.00 94.62 203 SER A C 1
ATOM 1622 O O . SER A 1 203 ? -6.685 6.087 13.945 1.00 94.62 203 SER A O 1
ATOM 1624 N N . TRP A 1 204 ? -5.786 6.394 15.982 1.00 93.94 204 TRP A N 1
ATOM 1625 C CA . TRP A 1 204 ? -5.324 5.020 16.180 1.00 93.94 204 TRP A CA 1
ATOM 1626 C C . TRP A 1 204 ? -6.410 3.954 16.037 1.00 93.94 204 TRP A C 1
ATOM 1628 O O . TRP A 1 204 ? -6.143 2.897 15.465 1.00 93.94 204 TRP A O 1
ATOM 1638 N N . GLY A 1 205 ? -7.639 4.232 16.481 1.00 94.88 205 GLY A N 1
ATOM 1639 C CA . GLY A 1 205 ? -8.750 3.294 16.308 1.00 94.88 205 GLY A CA 1
ATOM 1640 C C . GLY A 1 205 ? -9.031 3.032 14.834 1.00 94.88 205 GLY A C 1
ATOM 1641 O O . GLY A 1 205 ? -9.070 1.882 14.408 1.00 94.88 205 GLY A O 1
ATOM 1642 N N . TYR A 1 206 ? -9.115 4.092 14.025 1.00 96.44 206 TYR A N 1
ATOM 1643 C CA . TYR A 1 206 ? -9.337 3.960 12.584 1.00 96.44 206 TYR A CA 1
ATOM 1644 C C . TYR A 1 206 ? -8.177 3.255 11.875 1.00 96.44 206 TYR A C 1
ATOM 1646 O O . TYR A 1 206 ? 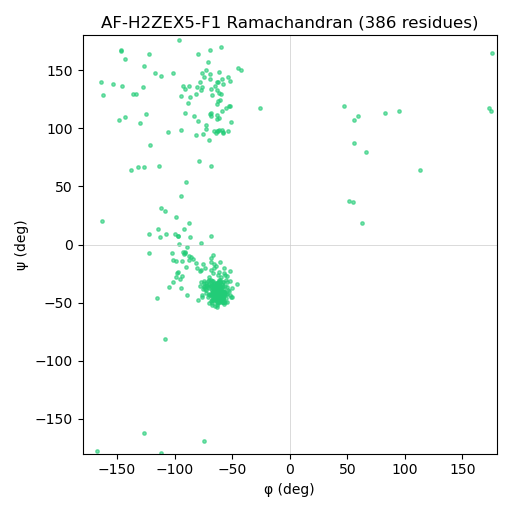-8.418 2.446 10.980 1.00 96.44 206 TYR A O 1
ATOM 1654 N N . ARG A 1 207 ? -6.929 3.501 12.293 1.00 94.94 207 ARG A N 1
ATOM 1655 C CA . ARG A 1 207 ? -5.743 2.804 11.764 1.00 94.94 207 ARG A CA 1
ATOM 1656 C C . ARG A 1 207 ? -5.827 1.295 11.968 1.00 94.94 207 ARG A C 1
ATOM 1658 O O . ARG A 1 207 ? -5.623 0.540 11.021 1.00 94.94 207 ARG A O 1
ATOM 1665 N N . ILE A 1 208 ? -6.183 0.860 13.174 1.00 94.38 208 ILE A N 1
ATOM 1666 C CA . ILE A 1 208 ? -6.327 -0.564 13.497 1.00 94.38 208 ILE A CA 1
ATOM 1667 C C . ILE A 1 208 ? -7.500 -1.187 12.735 1.00 94.38 208 ILE A C 1
ATOM 1669 O O . ILE A 1 208 ? -7.357 -2.284 12.192 1.00 94.38 208 ILE A O 1
ATOM 1673 N N . CYS A 1 209 ? -8.631 -0.482 12.622 1.00 95.62 209 CYS A N 1
ATOM 1674 C CA . CYS A 1 209 ? -9.752 -0.938 11.798 1.00 95.62 209 CYS A CA 1
ATOM 1675 C C . CYS A 1 209 ? -9.326 -1.148 10.338 1.00 95.62 209 CYS A C 1
ATOM 1677 O O . CYS A 1 209 ? -9.634 -2.183 9.749 1.00 95.62 209 CYS A O 1
ATOM 1679 N N . LEU A 1 210 ? -8.580 -0.198 9.758 1.00 95.81 210 LEU A N 1
ATOM 1680 C CA . LEU A 1 210 ? -8.052 -0.312 8.396 1.00 95.81 210 LEU A CA 1
ATOM 1681 C C . LEU A 1 210 ? -7.107 -1.517 8.265 1.00 95.81 210 LEU A C 1
ATOM 1683 O O . LEU A 1 210 ? -7.254 -2.298 7.326 1.00 95.81 210 LEU A O 1
ATOM 1687 N N . GLN A 1 211 ? -6.197 -1.744 9.216 1.00 94.00 211 GLN A N 1
ATOM 1688 C CA . GLN A 1 211 ? -5.335 -2.938 9.214 1.00 94.00 211 GLN A CA 1
ATOM 1689 C C . GLN A 1 211 ? -6.144 -4.243 9.240 1.00 94.00 211 GLN A C 1
ATOM 1691 O O . GLN A 1 211 ? -5.869 -5.160 8.465 1.00 94.00 211 GLN A O 1
ATOM 1696 N N . ALA A 1 212 ? -7.184 -4.324 10.073 1.00 94.06 212 ALA A N 1
ATOM 1697 C CA . ALA A 1 212 ? -8.034 -5.511 10.154 1.00 94.06 212 ALA A CA 1
ATOM 1698 C C . ALA A 1 212 ? -8.822 -5.768 8.852 1.00 94.06 212 ALA A C 1
ATOM 1700 O O . ALA A 1 212 ? -8.913 -6.916 8.394 1.00 94.06 212 ALA A O 1
ATOM 1701 N N . ILE A 1 213 ? -9.341 -4.701 8.233 1.00 94.88 213 ILE A N 1
ATOM 1702 C CA . ILE A 1 213 ? -10.045 -4.761 6.945 1.00 94.88 213 ILE A CA 1
ATOM 1703 C C . ILE A 1 213 ? -9.096 -5.229 5.841 1.00 94.88 213 ILE A C 1
ATOM 1705 O O . ILE A 1 213 ? -9.382 -6.216 5.169 1.00 94.88 213 ILE A O 1
ATOM 1709 N N . THR A 1 214 ? -7.953 -4.562 5.675 1.00 94.06 214 THR A N 1
ATOM 1710 C CA . THR A 1 214 ? -6.987 -4.859 4.600 1.00 94.06 214 THR A CA 1
ATOM 1711 C C . THR A 1 214 ? -6.399 -6.263 4.701 1.00 94.06 214 THR A C 1
ATOM 1713 O O . THR A 1 214 ? -6.149 -6.902 3.680 1.00 94.06 214 THR A O 1
ATOM 1716 N N . HIS A 1 215 ? -6.240 -6.786 5.918 1.00 91.69 215 HIS A N 1
ATOM 1717 C CA . HIS A 1 215 ? -5.801 -8.161 6.137 1.00 91.69 215 HIS A CA 1
ATOM 1718 C C . HIS A 1 215 ? -6.851 -9.200 5.698 1.00 91.69 215 HIS A C 1
ATOM 1720 O O . HIS A 1 215 ? -6.496 -10.310 5.300 1.00 91.69 215 HIS A O 1
ATOM 1726 N N . SER A 1 216 ? -8.141 -8.869 5.784 1.00 92.12 216 SER A N 1
ATOM 1727 C CA . SER A 1 216 ? -9.235 -9.797 5.459 1.00 92.12 216 SER A CA 1
ATOM 1728 C C . SER A 1 216 ? -9.737 -9.643 4.021 1.00 92.12 216 SER A C 1
ATOM 1730 O O . SER A 1 216 ? -10.167 -10.621 3.417 1.00 92.12 216 SER A O 1
ATOM 1732 N N . HIS A 1 217 ? -9.637 -8.434 3.465 1.00 92.44 217 HIS A N 1
ATOM 1733 C CA . HIS A 1 217 ? -10.155 -8.054 2.149 1.00 92.44 217 HIS A CA 1
ATOM 1734 C C . HIS A 1 217 ? -9.088 -7.300 1.341 1.00 92.44 217 HIS A C 1
ATOM 1736 O O . HIS A 1 217 ? -9.246 -6.111 1.078 1.00 92.44 217 HIS A O 1
ATOM 1742 N N . PRO A 1 218 ? -7.980 -7.948 0.940 1.00 91.06 218 PRO A N 1
ATOM 1743 C CA . PRO A 1 218 ? -6.826 -7.263 0.350 1.00 91.06 218 PRO A CA 1
ATOM 1744 C C . PRO A 1 218 ? -7.137 -6.527 -0.963 1.00 91.06 218 PRO A C 1
ATOM 1746 O O . PRO A 1 218 ? -6.575 -5.464 -1.232 1.00 91.06 218 PRO A O 1
ATOM 1749 N N . THR A 1 219 ? -8.069 -7.040 -1.770 1.00 90.62 219 THR A N 1
ATOM 1750 C CA . THR A 1 219 ? -8.387 -6.471 -3.090 1.00 90.62 219 THR A CA 1
ATOM 1751 C C . THR A 1 219 ? -8.870 -5.023 -3.009 1.00 90.62 219 THR A C 1
ATOM 1753 O O . THR A 1 219 ? -8.590 -4.248 -3.923 1.00 90.62 219 THR A O 1
ATOM 1756 N N . ILE A 1 220 ? -9.488 -4.623 -1.891 1.00 92.31 220 ILE A N 1
ATOM 1757 C CA . ILE A 1 220 ? -10.037 -3.279 -1.675 1.00 92.31 220 ILE A CA 1
ATOM 1758 C C . ILE A 1 220 ? -8.999 -2.160 -1.813 1.00 92.31 220 ILE A C 1
ATOM 1760 O O . ILE A 1 220 ? -9.327 -1.067 -2.264 1.00 92.31 220 ILE A O 1
ATOM 1764 N N . CYS A 1 221 ? -7.741 -2.425 -1.452 1.00 90.75 221 CYS A N 1
ATOM 1765 C CA . CYS A 1 221 ? -6.665 -1.436 -1.530 1.00 90.75 221 CYS A CA 1
ATOM 1766 C C . CYS A 1 221 ? -6.144 -1.249 -2.949 1.00 90.75 221 CYS A C 1
ATOM 1768 O O . CYS A 1 221 ? -5.544 -0.222 -3.249 1.00 90.75 221 CYS A O 1
ATOM 1770 N N . SER A 1 222 ? -6.339 -2.252 -3.805 1.00 87.25 222 SER A N 1
ATOM 1771 C CA . SER A 1 222 ? -5.954 -2.198 -5.214 1.00 87.25 222 SER A CA 1
ATOM 1772 C C . SER A 1 222 ? -7.078 -1.691 -6.124 1.00 87.25 222 SER A C 1
ATOM 1774 O O . SER A 1 222 ? -6.843 -1.432 -7.301 1.00 87.25 222 SER A O 1
ATOM 1776 N N . GLU A 1 223 ? -8.286 -1.522 -5.583 1.00 88.19 223 GLU A N 1
ATOM 1777 C CA . GLU A 1 223 ? -9.414 -0.893 -6.265 1.00 88.19 223 GLU A CA 1
ATOM 1778 C C . GLU A 1 223 ? -9.252 0.638 -6.245 1.00 88.19 223 GLU A C 1
ATOM 1780 O O . GLU A 1 223 ? -8.858 1.223 -5.239 1.00 88.19 223 GLU A O 1
ATOM 1785 N N . ASN A 1 224 ? -9.586 1.313 -7.350 1.00 86.44 224 ASN A N 1
ATOM 1786 C CA . ASN A 1 224 ? -9.630 2.781 -7.435 1.00 86.44 224 ASN A CA 1
ATOM 1787 C C . ASN A 1 224 ? -8.327 3.509 -7.028 1.00 86.44 224 ASN A C 1
ATOM 1789 O O . ASN A 1 224 ? -8.374 4.598 -6.448 1.00 86.44 224 ASN A O 1
ATOM 1793 N N . LEU A 1 225 ? -7.155 2.947 -7.354 1.00 92.94 225 LEU A N 1
ATOM 1794 C CA . LEU A 1 225 ? -5.846 3.555 -7.053 1.00 92.94 225 LEU A CA 1
ATOM 1795 C C . LEU A 1 225 ? -5.698 4.980 -7.614 1.00 92.94 225 LEU A C 1
ATOM 1797 O O . LEU A 1 225 ? -5.051 5.819 -6.990 1.00 92.94 225 LEU A O 1
ATOM 1801 N N . GLU A 1 226 ? -6.359 5.286 -8.731 1.00 92.88 226 GLU A N 1
ATOM 1802 C CA . GLU A 1 226 ? -6.398 6.628 -9.327 1.00 92.88 226 GLU A CA 1
ATOM 1803 C C . GLU A 1 226 ? -7.018 7.665 -8.380 1.00 92.88 226 GLU A C 1
ATOM 1805 O O . GLU A 1 226 ? -6.426 8.716 -8.139 1.00 92.88 226 GLU A O 1
ATOM 1810 N N . LYS A 1 227 ? -8.138 7.332 -7.727 1.00 93.12 227 LYS A N 1
ATOM 1811 C CA . LYS A 1 227 ? -8.785 8.202 -6.730 1.00 93.12 227 LYS A CA 1
ATOM 1812 C C . LYS A 1 227 ? -7.884 8.446 -5.518 1.00 93.12 227 LYS A C 1
ATOM 1814 O O . LYS A 1 227 ? -7.887 9.524 -4.921 1.00 93.12 227 LYS A O 1
ATOM 1819 N N . HIS A 1 228 ? -7.101 7.445 -5.123 1.00 93.44 228 HIS A N 1
ATOM 1820 C CA . HIS A 1 228 ? -6.124 7.598 -4.047 1.00 93.44 228 HIS A CA 1
ATOM 1821 C C . HIS A 1 228 ? -4.943 8.482 -4.467 1.00 93.44 228 HIS A C 1
ATOM 1823 O O . HIS A 1 228 ? -4.481 9.298 -3.667 1.00 93.44 228 HIS A O 1
ATOM 1829 N N . LEU A 1 229 ? -4.511 8.396 -5.726 1.00 93.50 229 LEU A N 1
ATOM 1830 C CA . LEU A 1 229 ? -3.499 9.285 -6.292 1.00 93.50 229 LEU A CA 1
ATOM 1831 C C . LEU A 1 229 ? -3.993 10.740 -6.377 1.00 93.50 229 LEU A C 1
ATOM 1833 O O . LEU A 1 229 ? -3.233 11.666 -6.099 1.00 93.50 229 LEU A O 1
ATOM 1837 N N . GLU A 1 230 ? -5.269 10.965 -6.689 1.00 93.88 230 GLU A N 1
ATOM 1838 C CA . GLU A 1 230 ? -5.885 12.297 -6.622 1.00 93.88 230 GLU A CA 1
ATOM 1839 C C . GLU A 1 230 ? -5.887 12.855 -5.195 1.00 93.88 230 GLU A C 1
ATOM 1841 O O . GLU A 1 230 ? -5.452 13.989 -4.982 1.00 93.88 230 GLU A O 1
ATOM 1846 N N . LYS A 1 231 ? -6.272 12.044 -4.198 1.00 92.19 231 LYS A N 1
ATOM 1847 C CA . LYS A 1 231 ? -6.189 12.435 -2.778 1.00 92.19 231 LYS A CA 1
ATOM 1848 C C . LYS A 1 231 ? -4.759 12.811 -2.369 1.00 92.19 231 LYS A C 1
ATOM 1850 O O . LYS A 1 231 ? -4.575 13.801 -1.664 1.00 92.19 231 LYS A O 1
ATOM 1855 N N . MET A 1 232 ? -3.744 12.075 -2.833 1.00 92.62 232 MET A N 1
ATOM 1856 C CA . MET A 1 232 ? -2.333 12.423 -2.593 1.00 92.62 232 MET A CA 1
ATOM 1857 C C . MET A 1 232 ? -1.991 13.826 -3.111 1.00 92.62 232 MET A C 1
ATOM 1859 O O . MET A 1 232 ? -1.320 14.584 -2.412 1.00 92.62 232 MET A O 1
ATOM 1863 N N . LYS A 1 233 ? -2.498 14.208 -4.292 1.00 92.31 233 LYS A N 1
ATOM 1864 C CA . LYS A 1 233 ? -2.311 15.563 -4.837 1.00 92.31 233 LYS A CA 1
ATOM 1865 C C . LYS A 1 233 ? -2.991 16.619 -3.962 1.00 92.31 233 LYS A C 1
ATOM 1867 O O . LYS A 1 233 ? -2.393 17.660 -3.700 1.00 92.31 233 LYS A O 1
ATOM 1872 N N . THR A 1 234 ? -4.196 16.349 -3.455 1.00 93.50 234 THR A N 1
ATOM 1873 C CA . THR A 1 234 ? -4.898 17.252 -2.522 1.00 93.50 234 THR A CA 1
ATOM 1874 C C . THR A 1 234 ? -4.103 17.482 -1.234 1.00 93.50 234 THR A C 1
ATOM 1876 O O . THR A 1 234 ? -4.058 18.602 -0.725 1.00 93.50 234 THR A O 1
ATOM 1879 N N . TYR A 1 235 ? -3.437 16.446 -0.722 1.00 92.44 235 TYR A N 1
ATOM 1880 C CA . TYR A 1 235 ? -2.628 16.520 0.496 1.00 92.44 235 TYR A CA 1
ATOM 1881 C C . TYR A 1 235 ? -1.149 16.843 0.241 1.00 92.44 235 TYR A C 1
ATOM 1883 O O . TYR A 1 235 ? -0.349 16.740 1.165 1.00 92.44 235 TYR A O 1
ATOM 1891 N N . ALA A 1 236 ? -0.755 17.288 -0.957 1.00 89.75 236 ALA A N 1
ATOM 1892 C CA . ALA A 1 236 ? 0.655 17.496 -1.316 1.00 89.75 236 ALA A CA 1
ATOM 1893 C C . ALA A 1 236 ? 1.426 18.466 -0.392 1.00 89.75 236 ALA A C 1
ATOM 1895 O O . ALA A 1 236 ? 2.650 18.404 -0.324 1.00 89.75 236 ALA A O 1
ATOM 1896 N N . ASN A 1 237 ? 0.729 19.331 0.355 1.00 90.88 237 ASN A N 1
ATOM 1897 C CA . ASN A 1 237 ? 1.329 20.231 1.349 1.00 90.88 237 ASN A CA 1
ATOM 1898 C C . ASN A 1 237 ? 1.361 19.652 2.781 1.00 90.88 237 ASN A C 1
ATOM 1900 O O . ASN A 1 237 ? 1.963 20.246 3.673 1.00 90.88 237 ASN A O 1
ATOM 1904 N N . ASP A 1 238 ? 0.738 18.495 3.010 1.00 92.56 238 ASP A N 1
ATOM 1905 C CA . ASP A 1 238 ? 0.587 17.822 4.301 1.00 92.56 238 ASP A CA 1
ATOM 1906 C C . ASP A 1 238 ? 1.213 16.418 4.244 1.00 92.56 238 ASP A C 1
ATOM 1908 O O . ASP A 1 238 ? 0.570 15.399 3.982 1.00 92.56 238 ASP A O 1
ATOM 1912 N N . MET A 1 239 ? 2.523 16.365 4.497 1.00 91.25 239 MET A N 1
ATOM 1913 C CA . MET A 1 239 ? 3.296 15.119 4.416 1.00 91.25 239 MET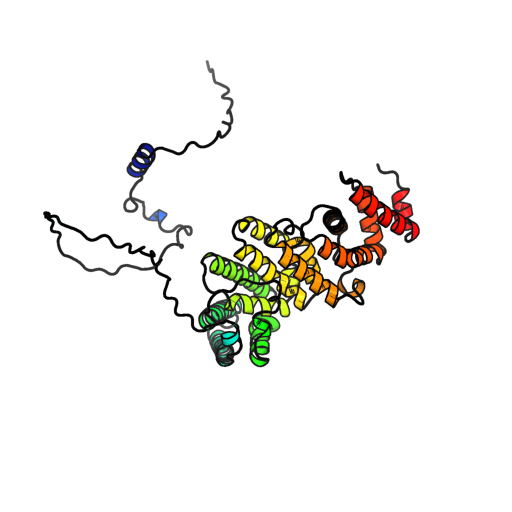 A CA 1
ATOM 1914 C C . MET A 1 239 ? 2.847 14.057 5.412 1.00 91.25 239 MET A C 1
ATOM 1916 O O . MET A 1 239 ? 3.010 12.870 5.124 1.00 91.25 239 MET A O 1
ATOM 1920 N N . LYS A 1 240 ? 2.260 14.457 6.547 1.00 91.62 240 LYS A N 1
ATOM 1921 C CA . LYS A 1 240 ? 1.729 13.508 7.529 1.00 91.62 240 LYS A CA 1
ATOM 1922 C C . LYS A 1 240 ? 0.550 12.748 6.929 1.00 91.62 240 LYS A C 1
ATOM 1924 O O . LYS A 1 240 ? 0.546 11.518 6.962 1.00 91.62 240 LYS A O 1
ATOM 1929 N N . ARG A 1 241 ? -0.399 13.458 6.305 1.00 94.19 241 ARG A N 1
ATOM 1930 C CA . ARG A 1 241 ? -1.531 12.832 5.601 1.00 94.19 241 ARG A CA 1
ATOM 1931 C C . ARG A 1 241 ? -1.093 12.011 4.396 1.00 94.19 241 ARG A C 1
ATOM 1933 O O . ARG A 1 241 ? -1.568 10.889 4.245 1.00 94.19 241 ARG A O 1
ATOM 1940 N N . CYS A 1 242 ? -0.167 12.512 3.575 1.00 94.94 242 CYS A N 1
ATOM 1941 C CA . CYS A 1 242 ? 0.352 11.734 2.446 1.00 94.94 242 CYS A CA 1
ATOM 1942 C C . CYS A 1 242 ? 0.993 10.421 2.906 1.00 94.94 242 CYS A C 1
ATOM 1944 O O . CYS A 1 242 ? 0.684 9.359 2.367 1.00 94.94 242 CYS A O 1
ATOM 1946 N N . ARG A 1 243 ? 1.851 10.463 3.935 1.00 93.81 243 ARG A N 1
ATOM 1947 C CA . ARG A 1 243 ? 2.472 9.245 4.468 1.00 93.81 243 ARG A CA 1
ATOM 1948 C C . ARG A 1 243 ? 1.432 8.300 5.076 1.00 93.81 243 ARG A C 1
ATOM 1950 O O . ARG A 1 243 ? 1.523 7.099 4.850 1.00 93.81 243 ARG A O 1
ATOM 1957 N N . ALA A 1 244 ? 0.432 8.818 5.783 1.00 94.12 244 ALA A N 1
ATOM 1958 C CA . ALA A 1 244 ? -0.643 8.001 6.340 1.00 94.12 244 ALA A CA 1
ATOM 1959 C C . ALA A 1 244 ? -1.518 7.334 5.277 1.00 94.12 244 ALA A C 1
ATOM 1961 O O . ALA A 1 244 ? -1.911 6.183 5.445 1.00 94.12 244 ALA A O 1
ATOM 1962 N N . LEU A 1 245 ? -1.789 8.027 4.170 1.00 95.44 245 LEU A N 1
ATOM 1963 C CA . LEU A 1 245 ? -2.515 7.467 3.034 1.00 95.44 245 LEU A CA 1
ATOM 1964 C C . LEU A 1 245 ? -1.723 6.324 2.382 1.00 95.44 245 LEU A C 1
ATOM 1966 O O . LEU A 1 245 ? -2.277 5.243 2.180 1.00 95.44 245 LEU A O 1
ATOM 1970 N N . LEU A 1 246 ? -0.425 6.534 2.127 1.00 95.19 246 LEU A N 1
ATOM 1971 C CA . LEU A 1 246 ? 0.470 5.480 1.637 1.00 95.19 246 LEU A CA 1
ATOM 1972 C C . LEU A 1 246 ? 0.516 4.286 2.598 1.00 95.19 246 LEU A C 1
ATOM 1974 O O . LEU A 1 246 ? 0.433 3.141 2.163 1.00 95.19 246 LEU A O 1
ATOM 1978 N N . TRP A 1 247 ? 0.598 4.544 3.902 1.00 95.25 247 TRP A N 1
ATOM 1979 C CA . TRP A 1 247 ? 0.616 3.498 4.919 1.00 95.25 247 TRP A CA 1
ATOM 1980 C C . TRP A 1 247 ? -0.678 2.697 4.977 1.00 95.25 247 TRP A C 1
ATOM 1982 O O . TRP A 1 247 ? -0.617 1.469 4.990 1.00 95.25 247 TRP A O 1
ATOM 1992 N N . ALA A 1 248 ? -1.834 3.362 4.972 1.00 95.12 248 ALA A N 1
ATOM 1993 C CA . ALA A 1 248 ? -3.129 2.705 5.108 1.00 95.12 248 ALA A CA 1
ATOM 1994 C C . ALA A 1 248 ? -3.425 1.789 3.915 1.00 95.12 248 ALA A C 1
ATOM 1996 O O . ALA A 1 248 ? -3.870 0.659 4.099 1.00 95.12 248 ALA A O 1
ATOM 1997 N N . ILE A 1 249 ? -3.138 2.254 2.696 1.00 95.62 249 ILE A N 1
ATOM 1998 C CA . ILE A 1 249 ? -3.328 1.458 1.476 1.00 95.62 249 ILE A CA 1
ATOM 1999 C C . ILE A 1 249 ? -2.234 0.388 1.365 1.00 95.62 249 ILE A C 1
ATOM 2001 O O . ILE A 1 249 ? -2.509 -0.741 0.963 1.00 95.62 249 ILE A O 1
ATOM 2005 N N . GLY A 1 250 ? -1.006 0.703 1.785 1.00 94.75 250 GLY A N 1
ATOM 2006 C CA . GLY A 1 250 ? 0.120 -0.227 1.804 1.00 94.75 250 GLY A CA 1
ATOM 2007 C C . GLY A 1 250 ? -0.058 -1.416 2.756 1.00 94.75 250 GLY A C 1
ATOM 2008 O O . GLY A 1 250 ? 0.600 -2.440 2.575 1.00 94.75 250 GLY A O 1
ATOM 2009 N N . GLN A 1 251 ? -0.969 -1.362 3.732 1.00 93.50 251 GLN A N 1
ATOM 2010 C CA . GLN A 1 251 ? -1.220 -2.499 4.634 1.00 93.50 251 GLN A CA 1
ATOM 2011 C C . GLN A 1 251 ? -1.485 -3.813 3.887 1.00 93.50 251 GLN A C 1
ATOM 2013 O O . GLN A 1 251 ? -1.051 -4.878 4.330 1.00 93.50 251 GLN A O 1
ATOM 2018 N N . VAL A 1 252 ? -2.090 -3.737 2.698 1.00 94.25 252 VAL A N 1
ATOM 2019 C CA . VAL A 1 252 ? -2.345 -4.901 1.846 1.00 94.25 252 VAL A CA 1
ATOM 2020 C C . VAL A 1 252 ? -1.088 -5.724 1.543 1.00 94.25 252 VAL A C 1
ATOM 2022 O O . VAL A 1 252 ? -1.148 -6.952 1.557 1.00 94.25 252 VAL A O 1
ATOM 2025 N N . GLY A 1 253 ? 0.071 -5.079 1.363 1.00 92.38 253 GLY A N 1
ATOM 2026 C CA . GLY A 1 253 ? 1.336 -5.745 1.038 1.00 92.38 253 GLY A CA 1
ATOM 2027 C C . GLY A 1 253 ? 1.878 -6.646 2.154 1.00 92.38 253 GLY A C 1
ATOM 2028 O O . GLY A 1 253 ? 2.832 -7.397 1.940 1.00 92.38 253 GLY A O 1
ATOM 2029 N N . LEU A 1 254 ? 1.285 -6.601 3.353 1.00 89.44 254 LEU A N 1
ATOM 2030 C CA . LEU A 1 254 ? 1.583 -7.554 4.419 1.00 89.44 254 LEU A CA 1
ATOM 2031 C C . LEU A 1 254 ? 0.985 -8.933 4.138 1.00 89.44 254 LEU A C 1
ATOM 2033 O O . LEU A 1 254 ? 1.649 -9.933 4.428 1.00 89.44 254 LEU A O 1
ATOM 2037 N N . LYS A 1 255 ? -0.230 -8.970 3.574 1.00 90.00 255 LYS A N 1
ATOM 2038 C CA . LYS A 1 255 ? -1.020 -10.190 3.370 1.00 90.00 255 LYS A CA 1
ATOM 2039 C C . LYS A 1 255 ? -1.050 -10.661 1.919 1.00 90.00 255 LYS A C 1
ATOM 2041 O O . LYS A 1 255 ? -1.012 -11.866 1.687 1.00 90.00 255 LYS A O 1
ATOM 2046 N N . ASP A 1 256 ? -1.086 -9.732 0.972 1.00 92.38 256 ASP A N 1
ATOM 2047 C CA . ASP A 1 256 ? -1.143 -9.993 -0.463 1.00 92.38 256 ASP A CA 1
ATOM 2048 C C . ASP A 1 256 ? -0.067 -9.164 -1.181 1.00 92.38 256 ASP A C 1
ATOM 2050 O O . ASP A 1 256 ? -0.179 -7.948 -1.352 1.00 92.38 256 ASP A O 1
ATOM 2054 N N . MET A 1 257 ? 1.005 -9.840 -1.596 1.00 92.31 257 MET A N 1
ATOM 2055 C CA . MET A 1 257 ? 2.148 -9.220 -2.262 1.00 92.31 257 MET A CA 1
ATOM 2056 C C . MET A 1 257 ? 1.798 -8.739 -3.671 1.00 92.31 257 MET A C 1
ATOM 2058 O O . MET A 1 257 ? 2.349 -7.733 -4.117 1.00 92.31 257 MET A O 1
ATOM 2062 N N . ARG A 1 258 ? 0.856 -9.404 -4.351 1.00 93.00 258 ARG A N 1
ATOM 2063 C CA . ARG A 1 258 ? 0.397 -9.026 -5.691 1.00 93.00 258 ARG A CA 1
ATOM 2064 C C . ARG A 1 258 ? -0.340 -7.693 -5.626 1.00 93.00 258 ARG A C 1
ATOM 2066 O O . ARG A 1 258 ? 0.025 -6.750 -6.332 1.00 93.00 258 ARG A O 1
ATOM 2073 N N . CYS A 1 259 ? -1.327 -7.584 -4.736 1.00 94.25 259 CYS A N 1
ATOM 2074 C CA . CYS A 1 259 ? -2.018 -6.322 -4.470 1.00 94.25 259 CYS A CA 1
ATOM 2075 C C . CYS A 1 259 ? -1.045 -5.262 -3.935 1.00 94.25 259 CYS A C 1
ATOM 2077 O O . CYS A 1 259 ? -1.096 -4.107 -4.357 1.00 94.25 259 CYS A O 1
ATOM 2079 N N . GLY A 1 260 ? -0.107 -5.663 -3.073 1.00 95.44 260 GLY A N 1
ATOM 2080 C CA . GLY A 1 260 ? 0.924 -4.779 -2.543 1.00 95.44 260 GLY A CA 1
ATOM 2081 C C . GLY A 1 260 ? 1.804 -4.155 -3.624 1.00 95.44 260 GLY A C 1
ATOM 2082 O O . GLY A 1 260 ? 2.045 -2.947 -3.583 1.00 95.44 260 GLY A O 1
ATOM 2083 N N . LEU A 1 261 ? 2.237 -4.939 -4.614 1.00 95.44 261 LEU A N 1
ATOM 2084 C CA . LEU A 1 261 ? 3.013 -4.440 -5.745 1.00 95.44 261 LEU A CA 1
ATOM 2085 C C . LEU A 1 261 ? 2.182 -3.494 -6.621 1.00 95.44 261 LEU A C 1
ATOM 2087 O O . LEU A 1 261 ? 2.691 -2.446 -7.009 1.00 95.44 261 LEU A O 1
ATOM 2091 N N . LYS A 1 262 ? 0.901 -3.798 -6.879 1.00 95.50 262 LYS A N 1
ATOM 2092 C CA . LYS A 1 262 ? 0.003 -2.876 -7.604 1.00 95.50 262 LYS A CA 1
ATOM 2093 C C . LYS A 1 262 ? -0.100 -1.523 -6.900 1.00 95.50 262 LYS A C 1
ATOM 2095 O O . LYS A 1 262 ? 0.056 -0.488 -7.545 1.00 95.50 262 LYS A O 1
ATOM 2100 N N . VAL A 1 263 ? -0.290 -1.522 -5.578 1.00 96.44 263 VAL A N 1
ATOM 2101 C CA . VAL A 1 263 ? -0.282 -0.291 -4.770 1.00 96.44 263 VAL A CA 1
ATOM 2102 C C . VAL A 1 263 ? 1.036 0.460 -4.948 1.00 96.44 263 VAL A C 1
ATOM 2104 O O . VAL A 1 263 ? 1.026 1.668 -5.170 1.00 96.44 263 VAL A O 1
ATOM 2107 N N . TRP A 1 264 ? 2.179 -0.229 -4.917 1.00 96.94 264 TRP A N 1
ATOM 2108 C CA . TRP A 1 264 ? 3.456 0.448 -5.128 1.00 96.94 264 TRP A CA 1
ATOM 2109 C C . TRP A 1 264 ? 3.566 1.079 -6.520 1.00 96.94 264 TRP A C 1
ATOM 2111 O O . TRP A 1 264 ? 3.871 2.264 -6.622 1.00 96.94 264 TRP A O 1
ATOM 2121 N N . LEU A 1 265 ? 3.263 0.327 -7.578 1.00 96.00 265 LEU A N 1
ATOM 2122 C CA . LEU A 1 265 ? 3.398 0.780 -8.966 1.00 96.00 265 LEU A CA 1
ATOM 2123 C C . LEU A 1 265 ? 2.473 1.957 -9.304 1.00 96.00 265 LEU A C 1
ATOM 2125 O O . LEU A 1 265 ? 2.877 2.866 -10.024 1.00 96.00 265 LEU A O 1
ATOM 2129 N N . HIS A 1 266 ? 1.247 1.962 -8.778 1.00 95.44 266 HIS A N 1
ATOM 2130 C CA . HIS A 1 266 ? 0.245 2.973 -9.130 1.00 95.44 266 HIS A CA 1
ATOM 2131 C C . HIS A 1 266 ? 0.147 4.135 -8.138 1.00 95.44 266 HIS A C 1
ATOM 2133 O O . HIS A 1 266 ? -0.306 5.212 -8.521 1.00 95.44 266 HIS A O 1
ATOM 2139 N N . LEU A 1 267 ? 0.560 3.945 -6.880 1.00 95.56 267 LEU A N 1
ATOM 2140 C CA . LEU A 1 267 ? 0.450 4.973 -5.842 1.00 95.56 267 LEU A CA 1
ATOM 2141 C C . LEU A 1 267 ? 1.812 5.453 -5.336 1.00 95.56 267 LEU A C 1
ATOM 2143 O O . LEU A 1 267 ? 2.023 6.658 -5.235 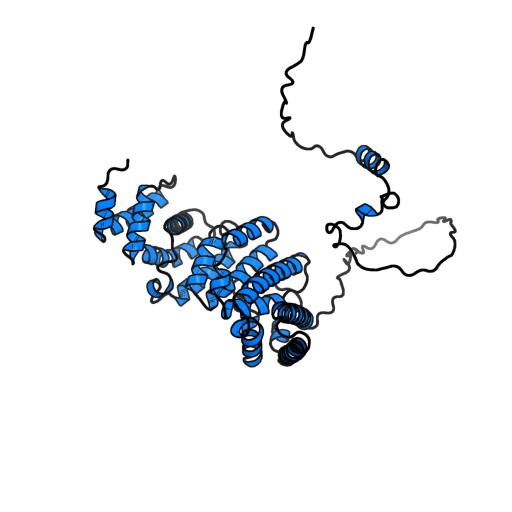1.00 95.56 267 LEU A O 1
ATOM 2147 N N . HIS A 1 268 ? 2.755 4.561 -5.031 1.00 95.88 268 HIS A N 1
ATOM 2148 C CA . HIS A 1 268 ? 4.053 4.981 -4.486 1.00 95.88 268 HIS A CA 1
ATOM 2149 C C . HIS A 1 268 ? 5.010 5.491 -5.564 1.00 95.88 268 HIS A C 1
ATOM 2151 O O . HIS A 1 268 ? 5.600 6.554 -5.383 1.00 95.88 268 HIS A O 1
ATOM 2157 N N . LEU A 1 269 ? 5.156 4.752 -6.670 1.00 95.81 269 LEU A N 1
ATOM 2158 C CA . LEU A 1 269 ? 6.085 5.041 -7.764 1.00 95.81 269 LEU A CA 1
ATOM 2159 C C . LEU A 1 269 ? 5.885 6.457 -8.343 1.00 95.81 269 LEU A C 1
ATOM 2161 O O . LEU A 1 269 ? 6.877 7.181 -8.427 1.00 95.81 269 LEU A O 1
ATOM 2165 N N . PRO A 1 270 ? 4.651 6.933 -8.626 1.00 94.00 270 PRO A N 1
ATOM 2166 C CA . PRO A 1 270 ? 4.436 8.307 -9.094 1.00 94.00 270 PRO A CA 1
ATOM 2167 C C . PRO A 1 270 ? 4.784 9.395 -8.068 1.00 94.00 270 PRO A C 1
ATOM 2169 O O . PRO A 1 270 ? 4.916 10.556 -8.435 1.00 94.00 270 PRO A O 1
ATOM 2172 N N . ASN A 1 271 ? 4.904 9.042 -6.784 1.00 92.31 271 ASN A N 1
ATOM 2173 C CA . ASN A 1 271 ? 5.201 9.972 -5.691 1.00 92.31 271 ASN A CA 1
ATOM 2174 C C . ASN A 1 271 ? 6.640 9.819 -5.156 1.00 92.31 271 ASN A C 1
ATOM 2176 O O . ASN A 1 271 ? 6.974 10.417 -4.131 1.00 92.31 271 ASN A O 1
ATOM 2180 N N . LEU A 1 272 ? 7.508 9.041 -5.819 1.00 92.12 272 LEU A N 1
ATOM 2181 C CA . LEU A 1 272 ? 8.907 8.869 -5.399 1.00 92.12 272 LEU A CA 1
ATOM 2182 C C . LEU A 1 272 ? 9.740 10.149 -5.519 1.00 92.12 272 LEU A C 1
ATOM 2184 O O . LEU A 1 272 ? 10.692 10.320 -4.761 1.00 92.12 272 LEU A O 1
ATOM 2188 N N . ASP A 1 273 ? 9.353 11.079 -6.390 1.00 85.75 273 ASP A N 1
ATOM 2189 C CA . ASP A 1 273 ? 10.036 12.372 -6.528 1.00 85.75 273 ASP A CA 1
ATOM 2190 C C . ASP A 1 273 ? 9.882 13.244 -5.264 1.00 85.75 273 ASP A C 1
ATOM 2192 O O . ASP A 1 273 ? 10.689 14.137 -4.980 1.00 85.75 273 ASP A O 1
ATOM 2196 N N . MET A 1 274 ? 8.878 12.948 -4.431 1.00 88.31 274 MET A N 1
ATOM 2197 C CA . MET A 1 274 ? 8.688 13.592 -3.137 1.00 88.31 274 MET A CA 1
ATOM 2198 C C . MET A 1 274 ? 9.705 13.044 -2.126 1.00 88.31 274 MET A C 1
ATOM 2200 O O . MET A 1 274 ? 9.455 12.051 -1.439 1.00 88.31 274 MET A O 1
ATOM 2204 N N . LYS A 1 275 ? 10.839 13.741 -1.970 1.00 87.44 275 LYS A N 1
ATOM 2205 C CA . LYS A 1 275 ? 11.984 13.330 -1.122 1.00 87.44 275 LYS A CA 1
ATOM 2206 C C . LYS A 1 275 ? 11.619 12.828 0.284 1.00 87.44 275 LYS A C 1
ATOM 2208 O O . LYS A 1 275 ? 12.290 11.948 0.804 1.00 87.44 275 LYS A O 1
ATOM 2213 N N . LYS A 1 276 ? 10.567 13.369 0.913 1.00 89.12 276 LYS A N 1
ATOM 2214 C CA . LYS A 1 276 ? 10.120 12.975 2.268 1.00 89.12 276 LYS A CA 1
ATOM 2215 C C . LYS A 1 276 ? 9.338 11.650 2.308 1.00 89.12 276 LYS A C 1
ATOM 2217 O O . LYS A 1 276 ? 9.252 11.014 3.360 1.00 89.12 276 LYS A O 1
ATOM 2222 N N . LEU A 1 277 ? 8.757 11.239 1.182 1.00 90.56 277 LEU A N 1
ATOM 2223 C CA . LEU A 1 277 ? 7.993 9.996 1.046 1.00 90.56 277 LEU A CA 1
ATOM 2224 C C . LEU A 1 277 ? 8.827 8.871 0.431 1.00 90.56 277 LEU A C 1
ATOM 2226 O O . LEU A 1 277 ? 8.588 7.710 0.756 1.00 90.56 277 LEU A O 1
ATOM 2230 N N . ALA A 1 278 ? 9.820 9.209 -0.398 1.00 93.19 278 ALA A N 1
ATOM 2231 C CA . ALA A 1 278 ? 10.659 8.235 -1.091 1.00 93.19 278 ALA A CA 1
ATOM 2232 C C . ALA A 1 278 ? 11.252 7.149 -0.168 1.00 93.19 278 ALA A C 1
ATOM 2234 O O . ALA A 1 278 ? 11.118 5.978 -0.515 1.00 93.19 278 ALA A O 1
ATOM 2235 N N . PRO A 1 279 ? 11.811 7.463 1.021 1.00 93.50 279 PRO A N 1
ATOM 2236 C CA . PRO A 1 279 ? 12.374 6.437 1.900 1.00 93.50 279 PRO A CA 1
ATOM 2237 C C . PRO A 1 279 ? 11.335 5.407 2.369 1.00 93.50 279 PRO A C 1
ATOM 2239 O O . PRO A 1 279 ? 11.569 4.205 2.280 1.00 93.50 279 PRO A O 1
ATOM 2242 N N . TYR A 1 280 ? 10.137 5.869 2.750 1.00 93.81 280 TYR A N 1
ATOM 2243 C CA . TYR A 1 280 ? 9.015 5.003 3.128 1.00 93.81 280 TYR A CA 1
ATOM 2244 C C . TYR A 1 280 ? 8.564 4.112 1.966 1.00 93.81 280 TYR A C 1
ATOM 2246 O O . TYR A 1 280 ? 8.404 2.901 2.121 1.00 93.81 280 TYR A O 1
ATOM 2254 N N . SER A 1 281 ? 8.407 4.701 0.780 1.00 94.94 281 SER A N 1
ATOM 2255 C CA . SER A 1 281 ? 8.036 3.977 -0.437 1.00 94.94 281 SER A CA 1
ATOM 2256 C C . SER A 1 281 ? 9.086 2.953 -0.874 1.00 94.94 281 SER A C 1
ATOM 2258 O O . SER A 1 281 ? 8.714 1.906 -1.401 1.00 94.94 281 SER A O 1
ATOM 2260 N N . MET A 1 282 ? 10.375 3.223 -0.649 1.00 95.50 282 MET A N 1
ATOM 2261 C CA . MET A 1 282 ? 11.452 2.268 -0.921 1.00 95.50 282 MET A CA 1
ATOM 2262 C C . MET A 1 282 ? 11.442 1.111 0.080 1.00 95.50 282 MET A C 1
ATOM 2264 O O . MET A 1 282 ? 11.466 -0.047 -0.330 1.00 95.50 282 MET A O 1
ATOM 2268 N N . SER A 1 283 ? 11.291 1.398 1.375 1.00 95.31 283 SER A N 1
ATOM 2269 C CA . SER A 1 283 ? 11.200 0.363 2.417 1.00 95.31 283 SER A CA 1
ATOM 2270 C C . SER A 1 283 ? 9.994 -0.560 2.202 1.00 95.31 283 SER A C 1
ATOM 2272 O O . SER A 1 283 ? 10.057 -1.764 2.455 1.00 95.31 283 SER A O 1
ATOM 2274 N N . TYR A 1 284 ? 8.908 -0.017 1.647 1.00 95.62 284 TYR A N 1
ATOM 2275 C CA . TYR A 1 284 ? 7.719 -0.784 1.294 1.00 95.62 284 TYR A CA 1
ATOM 2276 C C . TYR A 1 284 ? 7.989 -1.840 0.213 1.00 95.62 284 TYR A C 1
ATOM 2278 O O . TYR A 1 284 ? 7.645 -3.013 0.398 1.00 95.62 284 TYR A O 1
ATOM 2286 N N . ILE A 1 285 ? 8.591 -1.435 -0.911 1.00 95.56 285 ILE A N 1
ATOM 2287 C CA . ILE A 1 285 ? 8.836 -2.333 -2.045 1.00 95.56 285 ILE A CA 1
ATOM 2288 C C . ILE A 1 285 ? 9.952 -3.324 -1.756 1.00 95.56 285 ILE A C 1
ATOM 2290 O O . ILE A 1 285 ? 9.803 -4.499 -2.079 1.00 95.56 285 ILE A O 1
ATOM 2294 N N . GLU A 1 286 ? 11.019 -2.897 -1.080 1.00 94.88 286 GLU A N 1
ATOM 2295 C CA . GLU A 1 286 ? 12.114 -3.783 -0.679 1.00 94.88 286 GLU A CA 1
ATOM 2296 C C . GLU A 1 286 ? 11.596 -4.953 0.149 1.00 94.88 286 GLU A C 1
ATOM 2298 O O . GLU A 1 286 ? 11.965 -6.096 -0.090 1.00 94.88 286 GLU A O 1
ATOM 2303 N N . ARG A 1 287 ? 10.660 -4.706 1.066 1.00 92.94 287 ARG A N 1
ATOM 2304 C CA . ARG A 1 287 ? 10.041 -5.780 1.840 1.00 92.94 287 ARG A CA 1
ATOM 2305 C C . ARG A 1 287 ? 9.237 -6.749 0.971 1.00 92.94 287 ARG A C 1
ATOM 2307 O O . ARG A 1 287 ? 9.304 -7.953 1.210 1.00 92.94 287 ARG A O 1
ATOM 2314 N N . ILE A 1 288 ? 8.454 -6.250 0.012 1.00 93.50 288 ILE A N 1
ATOM 2315 C CA . ILE A 1 288 ? 7.707 -7.121 -0.911 1.00 93.50 288 ILE A CA 1
ATOM 2316 C C . ILE A 1 288 ? 8.691 -7.987 -1.703 1.00 93.50 288 ILE A C 1
ATOM 2318 O O . ILE A 1 288 ? 8.527 -9.204 -1.756 1.00 93.50 288 ILE A O 1
ATOM 2322 N N . MET A 1 289 ? 9.751 -7.376 -2.234 1.00 92.50 289 MET A N 1
ATOM 2323 C CA . MET A 1 289 ? 10.783 -8.074 -3.000 1.00 92.50 289 MET A CA 1
ATOM 2324 C C . MET A 1 289 ? 11.534 -9.103 -2.153 1.00 92.50 289 MET A C 1
ATOM 2326 O O . MET A 1 289 ? 11.720 -10.230 -2.599 1.00 92.50 289 MET A O 1
ATOM 2330 N N . ASN A 1 290 ? 11.879 -8.771 -0.907 1.00 91.56 290 ASN A N 1
ATOM 2331 C CA . ASN A 1 290 ? 12.540 -9.693 0.018 1.00 91.56 290 ASN A CA 1
ATOM 2332 C C . ASN A 1 290 ? 11.649 -10.898 0.359 1.00 91.56 290 ASN A C 1
ATOM 2334 O O . ASN A 1 290 ? 12.136 -12.025 0.418 1.00 91.56 290 ASN A O 1
ATOM 2338 N N . LYS A 1 291 ? 10.334 -10.698 0.537 1.00 89.50 291 LYS A N 1
ATOM 2339 C CA . LYS A 1 291 ? 9.387 -11.803 0.781 1.00 89.50 291 LYS A CA 1
ATOM 2340 C C . LYS A 1 291 ? 9.249 -12.739 -0.421 1.00 89.50 291 LYS A C 1
ATOM 2342 O O . LYS A 1 291 ? 9.053 -13.936 -0.231 1.00 89.50 291 LYS A O 1
ATOM 2347 N N . CYS A 1 292 ? 9.354 -12.208 -1.637 1.00 87.50 292 CYS A N 1
ATOM 2348 C CA . CYS A 1 292 ? 9.212 -12.974 -2.874 1.00 87.50 292 CYS A CA 1
ATOM 2349 C C . CYS A 1 292 ? 10.554 -13.356 -3.519 1.00 87.50 292 CYS A C 1
ATOM 2351 O O . CYS A 1 292 ? 10.543 -13.868 -4.631 1.00 87.50 292 CYS A O 1
ATOM 2353 N N . GLN A 1 293 ? 11.694 -13.148 -2.845 1.00 84.50 293 GLN A N 1
ATOM 2354 C CA . GLN A 1 293 ? 13.030 -13.237 -3.452 1.00 84.50 293 GLN A CA 1
ATOM 2355 C C . GLN A 1 293 ? 13.307 -14.573 -4.158 1.00 84.50 293 GLN A C 1
ATOM 2357 O O . GLN A 1 293 ? 14.037 -14.599 -5.141 1.00 84.50 293 GLN A O 1
ATOM 2362 N N . ARG A 1 294 ? 12.736 -15.677 -3.658 1.00 83.88 294 ARG A N 1
ATOM 2363 C CA . ARG A 1 294 ? 12.961 -17.015 -4.220 1.00 83.88 294 ARG A CA 1
ATOM 2364 C C . ARG A 1 294 ? 12.192 -17.259 -5.521 1.00 83.88 294 ARG A C 1
ATOM 2366 O O . ARG A 1 294 ? 12.788 -17.789 -6.442 1.00 83.88 294 ARG A O 1
ATOM 2373 N N . ASN A 1 295 ? 10.918 -16.858 -5.580 1.00 85.75 295 ASN A N 1
ATOM 2374 C CA . ASN A 1 295 ? 10.007 -17.134 -6.703 1.00 85.75 295 ASN A CA 1
ATOM 2375 C C . ASN A 1 295 ? 9.157 -15.889 -7.042 1.00 85.75 295 ASN A C 1
ATOM 2377 O O . ASN A 1 295 ? 7.938 -15.889 -6.824 1.00 85.75 295 ASN A O 1
ATOM 2381 N N . PRO A 1 296 ? 9.759 -14.775 -7.488 1.00 86.06 296 PRO A N 1
ATOM 2382 C CA . PRO A 1 296 ? 9.030 -13.526 -7.709 1.00 86.06 296 PRO A CA 1
ATOM 2383 C C . PRO A 1 296 ? 7.945 -13.655 -8.788 1.00 86.06 296 PRO A C 1
ATOM 2385 O O . PRO A 1 296 ? 6.859 -13.091 -8.636 1.00 86.06 296 PRO A O 1
ATOM 2388 N N . GLU A 1 297 ? 8.184 -14.440 -9.838 1.00 85.88 297 GLU A N 1
ATOM 2389 C CA . GLU A 1 297 ? 7.235 -14.696 -10.928 1.00 85.88 297 GLU A CA 1
ATOM 2390 C C . GLU A 1 297 ? 5.932 -15.363 -10.467 1.00 85.88 297 GLU A C 1
ATOM 2392 O O . GLU A 1 297 ? 4.865 -15.035 -10.990 1.00 85.88 297 GLU A O 1
ATOM 2397 N N . GLN A 1 298 ? 5.988 -16.228 -9.449 1.00 84.06 298 GLN A N 1
ATOM 2398 C CA . GLN A 1 298 ? 4.807 -16.910 -8.916 1.00 84.06 298 GLN A CA 1
ATOM 2399 C C . GLN A 1 298 ? 3.811 -15.914 -8.303 1.00 84.06 298 GLN A C 1
ATOM 2401 O O . GLN A 1 298 ? 2.597 -16.104 -8.380 1.00 84.06 298 GLN A O 1
ATOM 2406 N N . PHE A 1 299 ? 4.316 -14.834 -7.703 1.00 82.38 299 PHE A N 1
ATOM 2407 C CA . PHE A 1 299 ? 3.493 -13.874 -6.968 1.00 82.38 299 PHE A CA 1
ATOM 2408 C C . PHE A 1 299 ? 3.201 -12.594 -7.764 1.00 82.38 299 PHE A C 1
ATOM 2410 O O . PHE A 1 299 ? 2.128 -12.009 -7.589 1.00 82.38 299 PHE A O 1
ATOM 2417 N N . LEU A 1 300 ? 4.122 -12.153 -8.632 1.00 86.44 300 LEU A N 1
ATOM 2418 C CA . LEU A 1 300 ? 4.169 -10.770 -9.135 1.00 86.44 300 LEU A CA 1
ATOM 2419 C C . LEU A 1 300 ? 4.077 -10.612 -10.666 1.00 86.44 300 LEU A C 1
ATOM 2421 O O . LEU A 1 300 ? 3.981 -9.476 -11.131 1.00 86.44 300 LEU A O 1
ATOM 2425 N N . SER A 1 301 ? 4.105 -11.705 -11.435 1.00 77.62 301 SER A N 1
ATOM 2426 C CA . SER A 1 301 ? 4.248 -11.710 -12.908 1.00 77.62 301 SER A CA 1
ATOM 2427 C C . SER A 1 301 ? 3.291 -10.787 -13.674 1.00 77.62 301 SER A C 1
ATOM 2429 O O . SER A 1 301 ? 3.721 -10.138 -14.620 1.00 77.62 301 SER A O 1
ATOM 2431 N N . ASP A 1 302 ? 2.038 -10.645 -13.237 1.00 81.88 302 ASP A N 1
ATOM 2432 C CA . ASP A 1 302 ? 1.010 -9.897 -13.988 1.00 81.88 302 ASP A CA 1
ATOM 2433 C C . ASP A 1 302 ? 0.817 -8.443 -13.516 1.00 81.88 302 ASP A C 1
ATOM 2435 O O . ASP A 1 302 ? -0.144 -7.770 -13.892 1.00 81.88 302 ASP A O 1
ATOM 2439 N N . CYS A 1 303 ? 1.664 -7.950 -12.610 1.00 86.44 303 CYS A N 1
ATOM 2440 C CA . CYS A 1 303 ? 1.496 -6.609 -12.038 1.00 86.44 303 CYS A CA 1
ATOM 2441 C C . CYS A 1 303 ? 2.289 -5.528 -12.778 1.00 86.44 303 CYS A C 1
ATOM 2443 O O . CYS A 1 303 ? 1.937 -4.347 -12.713 1.00 86.44 303 CYS A O 1
ATOM 2445 N N . LEU A 1 304 ? 3.394 -5.904 -13.419 1.00 91.94 304 LEU A N 1
ATOM 2446 C CA . LEU A 1 304 ? 4.384 -4.963 -13.923 1.00 91.94 304 LEU A CA 1
ATOM 2447 C C . LEU A 1 304 ? 4.129 -4.620 -15.392 1.00 91.94 304 LEU A C 1
ATOM 2449 O O . LEU A 1 304 ? 4.547 -5.334 -16.292 1.00 91.94 304 LEU A O 1
ATOM 2453 N N . LEU A 1 305 ? 3.477 -3.483 -15.627 1.00 91.62 305 LEU A N 1
ATOM 2454 C CA . LEU A 1 305 ? 3.296 -2.947 -16.976 1.00 91.62 305 LEU A CA 1
ATOM 2455 C C . LEU A 1 305 ? 4.609 -2.374 -17.547 1.00 91.62 305 LEU A C 1
ATOM 2457 O O . LEU A 1 305 ? 5.390 -1.786 -16.786 1.00 91.62 305 LEU A O 1
ATOM 2461 N N . PRO A 1 306 ? 4.805 -2.398 -18.881 1.00 91.62 306 PRO A N 1
ATOM 2462 C CA . PRO A 1 306 ? 5.998 -1.851 -19.535 1.00 91.62 306 PRO A CA 1
ATOM 2463 C C . PRO A 1 306 ? 6.323 -0.405 -19.140 1.00 91.62 306 PRO A C 1
ATOM 2465 O O . PRO A 1 306 ? 7.461 -0.101 -18.794 1.00 91.62 306 PRO A O 1
ATOM 2468 N N . LYS A 1 307 ? 5.310 0.471 -19.072 1.00 92.12 307 LYS A N 1
ATOM 2469 C CA . LYS A 1 307 ? 5.473 1.874 -18.644 1.00 92.12 307 LYS A CA 1
ATOM 2470 C C . LYS A 1 307 ? 6.049 2.015 -17.231 1.00 92.12 307 LYS A C 1
ATOM 2472 O O . LYS A 1 307 ? 6.787 2.956 -16.952 1.00 92.12 307 LYS A O 1
ATOM 2477 N N . HIS A 1 308 ? 5.709 1.093 -16.325 1.00 94.44 308 HIS A N 1
ATOM 2478 C CA . HIS A 1 308 ? 6.260 1.109 -14.974 1.00 94.44 308 HIS A CA 1
ATOM 2479 C C . HIS A 1 308 ? 7.722 0.677 -14.999 1.00 94.44 308 HIS A C 1
ATOM 2481 O O . HIS A 1 308 ? 8.540 1.291 -14.323 1.00 94.44 308 HIS A O 1
ATOM 2487 N N . PHE A 1 309 ? 8.053 -0.348 -15.791 1.00 94.00 309 PHE A N 1
ATOM 2488 C CA . PHE A 1 309 ? 9.428 -0.812 -15.935 1.00 94.00 309 PHE A CA 1
ATOM 2489 C C . PHE A 1 309 ? 10.334 0.279 -16.512 1.00 94.00 309 PHE A C 1
ATOM 2491 O O . PHE A 1 309 ? 11.367 0.566 -15.917 1.00 94.00 309 PHE A O 1
ATOM 2498 N N . VAL A 1 310 ? 9.893 0.974 -17.566 1.00 92.81 310 VAL A N 1
ATOM 2499 C CA . VAL A 1 310 ? 10.594 2.148 -18.116 1.00 92.81 310 VAL A CA 1
ATOM 2500 C C . VAL A 1 310 ? 10.845 3.196 -17.031 1.00 92.81 310 VAL A C 1
ATOM 2502 O O . VAL A 1 310 ? 11.984 3.615 -16.837 1.00 92.81 310 VAL A O 1
ATOM 2505 N N . LYS A 1 311 ? 9.816 3.563 -16.253 1.00 93.38 311 LYS A N 1
ATOM 2506 C CA . LYS A 1 311 ? 9.971 4.537 -15.163 1.00 93.38 311 LYS A CA 1
ATOM 2507 C C . LYS A 1 311 ? 10.974 4.077 -14.100 1.00 93.38 311 LYS A C 1
ATOM 2509 O O . LYS A 1 311 ? 11.733 4.883 -13.571 1.00 93.38 311 LYS A O 1
ATOM 2514 N N . ILE A 1 312 ? 10.992 2.788 -13.769 1.00 95.00 312 ILE A N 1
ATOM 2515 C CA . ILE A 1 312 ? 11.968 2.220 -12.832 1.00 95.00 312 ILE A CA 1
ATOM 2516 C C . ILE A 1 312 ? 13.383 2.297 -13.427 1.00 95.00 312 ILE A C 1
ATOM 2518 O O . ILE A 1 312 ? 14.311 2.680 -12.716 1.00 95.00 312 ILE A O 1
ATOM 2522 N N . THR A 1 313 ? 13.556 2.000 -14.717 1.00 93.50 313 THR A N 1
ATOM 2523 C CA . THR A 1 313 ? 14.839 2.143 -15.422 1.00 93.50 313 THR A CA 1
ATOM 2524 C C . THR A 1 313 ? 15.323 3.596 -15.420 1.00 93.50 313 THR A C 1
ATOM 2526 O O . THR A 1 313 ? 16.494 3.839 -15.136 1.00 93.50 313 THR A O 1
ATOM 2529 N N . GLU A 1 314 ? 14.444 4.578 -15.635 1.00 92.62 314 GLU A N 1
ATOM 2530 C CA . GLU A 1 314 ? 14.790 6.003 -15.492 1.00 92.62 314 GLU A CA 1
ATOM 2531 C C . GLU A 1 314 ? 15.303 6.329 -14.082 1.00 92.62 314 GLU A C 1
ATOM 2533 O O . GLU A 1 314 ? 16.306 7.022 -13.933 1.00 92.62 314 GLU A O 1
ATOM 2538 N N . LEU A 1 315 ? 14.661 5.806 -13.032 1.00 92.75 315 LEU A N 1
ATOM 2539 C CA . LEU A 1 315 ? 15.079 6.045 -11.644 1.00 92.75 315 LEU A CA 1
ATOM 2540 C C . LEU A 1 315 ? 16.432 5.401 -11.308 1.00 92.75 315 LEU A C 1
ATOM 2542 O O . LEU A 1 315 ? 17.168 5.917 -10.468 1.00 92.75 315 LEU A O 1
ATOM 2546 N N . VAL A 1 316 ? 16.756 4.273 -11.942 1.00 93.00 316 VAL A N 1
ATOM 2547 C CA . VAL A 1 316 ? 18.034 3.570 -11.760 1.00 93.00 316 VAL A CA 1
ATOM 2548 C C . VAL A 1 316 ? 19.186 4.282 -12.463 1.00 93.00 316 VAL A C 1
ATOM 2550 O O . VAL A 1 316 ? 20.312 4.231 -11.965 1.00 93.00 316 VAL A O 1
ATOM 2553 N N . ASN A 1 317 ? 18.934 4.937 -13.595 1.00 89.00 317 ASN A N 1
ATOM 2554 C CA . ASN A 1 317 ? 19.981 5.606 -14.370 1.00 89.00 317 ASN A CA 1
ATOM 2555 C C . ASN A 1 317 ? 20.107 7.092 -14.009 1.00 89.00 317 ASN A C 1
ATOM 2557 O O . ASN A 1 317 ? 21.224 7.574 -13.830 1.00 89.00 317 ASN A O 1
ATOM 2561 N N . GLY A 1 318 ? 18.994 7.774 -13.744 1.00 86.06 318 GLY A N 1
ATOM 2562 C CA . GLY A 1 318 ? 18.955 9.198 -13.419 1.00 86.06 318 GLY A CA 1
ATOM 2563 C C . GLY A 1 318 ? 19.429 9.572 -12.007 1.00 86.06 318 GLY A C 1
ATOM 2564 O O . GLY A 1 318 ? 19.983 8.775 -11.249 1.00 86.06 318 GLY A O 1
ATOM 2565 N N . ASN A 1 319 ? 19.182 10.830 -11.628 1.00 85.31 319 ASN A N 1
ATOM 2566 C CA . ASN A 1 319 ? 19.602 11.411 -10.346 1.00 85.31 319 ASN A CA 1
ATOM 2567 C C . ASN A 1 319 ? 18.543 11.240 -9.238 1.00 85.31 319 ASN A C 1
ATOM 2569 O O . ASN A 1 319 ? 18.078 12.206 -8.625 1.00 85.31 319 ASN A O 1
ATOM 2573 N N . PHE A 1 320 ? 18.103 10.004 -9.012 1.00 89.31 320 PHE A N 1
ATOM 2574 C CA . PHE A 1 320 ? 17.157 9.684 -7.946 1.00 89.31 320 PHE A CA 1
ATOM 2575 C C . PHE A 1 320 ? 17.888 9.557 -6.591 1.00 89.31 320 PHE A C 1
ATOM 2577 O O . PHE A 1 320 ? 18.840 8.783 -6.497 1.00 89.31 320 PHE A O 1
ATOM 2584 N N . PRO A 1 321 ? 17.444 10.229 -5.503 1.00 88.69 321 PRO A N 1
ATOM 2585 C CA . PRO A 1 321 ? 18.149 10.204 -4.215 1.00 88.69 321 PRO A CA 1
ATOM 2586 C C . PRO A 1 321 ? 18.366 8.814 -3.606 1.00 88.69 321 PRO A C 1
ATOM 2588 O O . PRO A 1 321 ? 19.276 8.642 -2.806 1.00 88.69 321 PRO A O 1
ATOM 2591 N N . MET A 1 322 ? 17.527 7.833 -3.951 1.00 91.12 322 MET A N 1
ATOM 2592 C CA . MET A 1 322 ? 17.620 6.454 -3.457 1.00 91.12 322 MET A CA 1
ATOM 2593 C C . MET A 1 322 ? 18.023 5.481 -4.581 1.00 91.12 322 MET A C 1
ATOM 2595 O O . MET A 1 322 ? 17.599 4.322 -4.577 1.00 91.12 322 MET A O 1
ATOM 2599 N N . LYS A 1 323 ? 18.820 5.945 -5.557 1.00 92.62 323 LYS A N 1
ATOM 2600 C CA . LYS A 1 323 ? 19.295 5.154 -6.706 1.00 92.62 323 LYS A CA 1
ATOM 2601 C C . LYS A 1 323 ? 19.934 3.830 -6.286 1.00 92.62 323 LYS A C 1
ATOM 2603 O O . LYS A 1 323 ? 19.534 2.799 -6.815 1.00 92.62 323 LYS A O 1
ATOM 2608 N N . ASP A 1 324 ? 20.803 3.822 -5.276 1.00 94.50 324 ASP A N 1
ATOM 2609 C CA . ASP A 1 324 ? 21.467 2.595 -4.799 1.00 94.50 324 ASP A CA 1
ATOM 2610 C C . ASP A 1 324 ? 20.474 1.540 -4.289 1.00 94.50 324 ASP A C 1
ATOM 2612 O O . ASP A 1 324 ? 20.650 0.337 -4.486 1.00 94.50 324 ASP A O 1
ATOM 2616 N N . ARG A 1 325 ? 19.395 1.984 -3.633 1.00 95.00 325 ARG A N 1
ATOM 2617 C CA . ARG A 1 325 ? 18.316 1.105 -3.160 1.00 95.00 325 ARG A CA 1
ATOM 2618 C C . ARG A 1 325 ? 17.505 0.559 -4.332 1.00 95.00 325 ARG A C 1
ATOM 2620 O O . ARG A 1 325 ? 17.223 -0.635 -4.380 1.00 95.00 325 ARG A O 1
ATOM 2627 N N . MET A 1 326 ? 17.187 1.411 -5.309 1.00 95.56 326 MET A N 1
ATOM 2628 C CA . MET A 1 326 ? 16.479 0.994 -6.522 1.00 95.56 326 MET A CA 1
ATOM 2629 C C . MET A 1 326 ? 17.310 0.007 -7.357 1.00 95.56 326 MET A C 1
ATOM 2631 O O . MET A 1 326 ? 16.785 -1.005 -7.814 1.00 95.56 326 MET A O 1
ATOM 2635 N N . GLN A 1 327 ? 18.616 0.245 -7.491 1.00 95.06 327 GLN A N 1
ATOM 2636 C CA . GLN A 1 327 ? 19.552 -0.636 -8.194 1.00 95.06 327 GLN A CA 1
ATOM 2637 C C . GLN A 1 327 ? 19.583 -2.051 -7.613 1.00 95.06 327 GLN A C 1
ATOM 2639 O O . GLN A 1 327 ? 19.670 -3.012 -8.372 1.00 95.06 327 GLN A O 1
ATOM 2644 N N . LYS A 1 328 ? 19.448 -2.201 -6.289 1.00 95.00 328 LYS A N 1
ATOM 2645 C CA . LYS A 1 328 ? 19.406 -3.520 -5.634 1.00 95.00 328 LYS A CA 1
ATOM 2646 C C . LYS A 1 328 ? 18.170 -4.340 -6.006 1.00 95.00 328 LYS A C 1
ATOM 2648 O O . LYS A 1 328 ? 18.277 -5.554 -6.138 1.00 95.00 328 LYS A O 1
ATOM 2653 N N . ILE A 1 329 ? 17.010 -3.700 -6.175 1.00 94.75 329 ILE A N 1
ATOM 2654 C CA . ILE A 1 329 ? 15.744 -4.384 -6.504 1.00 94.75 329 ILE A CA 1
ATOM 2655 C C . ILE A 1 329 ? 15.453 -4.439 -8.012 1.00 94.75 329 ILE A C 1
ATOM 2657 O O . ILE A 1 329 ? 14.597 -5.208 -8.450 1.00 94.75 329 ILE A O 1
ATOM 2661 N N . TYR A 1 330 ? 16.172 -3.655 -8.818 1.00 94.81 330 TYR A N 1
ATOM 2662 C CA . TYR A 1 330 ? 16.022 -3.603 -10.272 1.00 94.81 330 TYR A CA 1
ATOM 2663 C C . TYR A 1 330 ? 16.141 -4.964 -10.982 1.00 94.81 330 TYR A C 1
ATOM 2665 O O . TYR A 1 330 ? 15.304 -5.236 -11.848 1.00 94.81 330 TYR A O 1
ATOM 2673 N N . PRO A 1 331 ? 17.089 -5.860 -10.626 1.00 93.75 331 PRO A N 1
ATOM 2674 C CA . PRO A 1 331 ? 17.186 -7.178 -11.251 1.00 93.75 331 PRO A CA 1
ATOM 2675 C C . PRO A 1 331 ? 15.895 -7.993 -11.143 1.00 93.75 331 PRO A C 1
ATOM 2677 O O . PRO A 1 331 ? 15.523 -8.669 -12.100 1.00 93.75 331 PRO A O 1
ATOM 2680 N N . THR A 1 332 ? 15.169 -7.877 -10.027 1.00 92.88 332 THR A N 1
ATOM 2681 C CA . THR A 1 332 ? 13.882 -8.558 -9.840 1.00 92.88 332 THR A CA 1
ATOM 2682 C C . THR A 1 332 ? 12.828 -8.028 -10.807 1.00 92.88 332 THR A C 1
ATOM 2684 O O . THR A 1 332 ? 12.123 -8.813 -11.431 1.00 92.88 332 THR A O 1
ATOM 2687 N N . PHE A 1 333 ? 12.740 -6.707 -10.999 1.00 93.44 333 PHE A N 1
ATOM 2688 C CA . PHE A 1 333 ? 11.825 -6.121 -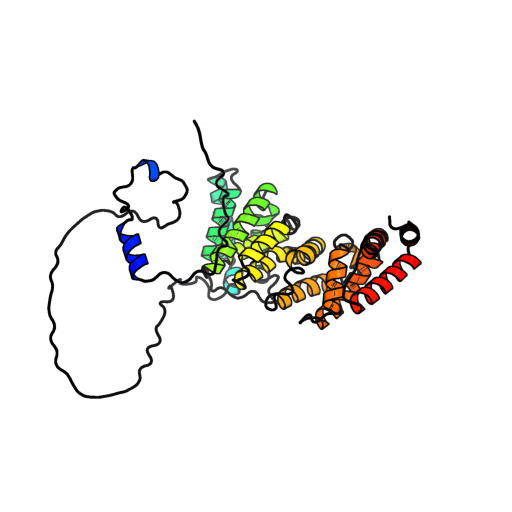11.985 1.00 93.44 333 PHE A CA 1
ATOM 2689 C C . PHE A 1 333 ? 12.178 -6.523 -13.417 1.00 93.44 333 PHE A C 1
ATOM 2691 O O . PHE A 1 333 ? 11.282 -6.834 -14.201 1.00 93.44 333 PHE A O 1
ATOM 2698 N N . ARG A 1 334 ? 13.475 -6.558 -13.746 1.00 92.62 334 ARG A N 1
ATOM 2699 C CA . ARG A 1 334 ? 13.946 -7.035 -15.049 1.00 92.62 334 ARG A CA 1
ATOM 2700 C C . ARG A 1 334 ? 13.505 -8.478 -15.277 1.00 92.62 334 ARG A C 1
ATOM 2702 O O . ARG A 1 334 ? 12.896 -8.752 -16.304 1.00 92.62 334 ARG A O 1
ATOM 2709 N N . HIS A 1 335 ? 13.740 -9.357 -14.302 1.00 91.12 335 HIS A N 1
ATOM 2710 C CA . HIS A 1 335 ? 13.306 -10.754 -14.360 1.00 91.12 335 HIS A CA 1
ATOM 2711 C C . HIS A 1 335 ? 11.793 -10.883 -14.564 1.00 91.12 335 HIS A C 1
ATOM 2713 O O . HIS A 1 335 ? 11.367 -11.670 -15.397 1.00 91.12 335 HIS A O 1
ATOM 2719 N N . LEU A 1 336 ? 10.967 -10.073 -13.892 1.00 90.81 336 LEU A N 1
ATOM 2720 C CA . LEU A 1 336 ? 9.509 -10.119 -14.073 1.00 90.81 336 LEU A CA 1
ATOM 2721 C C . LEU A 1 336 ? 9.063 -9.808 -15.514 1.00 90.81 336 LEU A C 1
ATOM 2723 O O . LEU A 1 336 ? 8.151 -10.466 -16.010 1.00 90.81 336 LEU A O 1
ATOM 2727 N N . ILE A 1 337 ? 9.717 -8.862 -16.198 1.00 89.81 337 ILE A N 1
ATOM 2728 C CA . ILE A 1 337 ? 9.443 -8.565 -17.617 1.00 89.81 337 ILE A CA 1
ATOM 2729 C C . ILE A 1 337 ? 10.008 -9.646 -18.544 1.00 89.81 337 ILE A C 1
ATOM 2731 O O . ILE A 1 337 ? 9.394 -9.976 -19.557 1.00 89.81 337 ILE A O 1
ATOM 2735 N N . THR A 1 338 ? 11.177 -10.202 -18.220 1.00 88.38 338 THR A N 1
ATOM 2736 C CA . THR A 1 338 ? 11.889 -11.140 -19.099 1.00 88.38 338 THR A CA 1
ATOM 2737 C C . THR A 1 338 ? 11.633 -12.609 -18.785 1.00 88.38 338 THR A C 1
ATOM 2739 O O . THR A 1 338 ? 12.213 -13.464 -19.437 1.00 88.38 338 THR A O 1
ATOM 2742 N N . HIS A 1 339 ? 10.817 -12.964 -17.799 1.00 85.69 339 HIS A N 1
ATOM 2743 C CA . HIS A 1 339 ? 10.547 -14.371 -17.495 1.00 85.69 339 HIS A CA 1
ATOM 2744 C C . HIS A 1 339 ? 9.351 -14.907 -18.295 1.00 85.69 339 HIS A C 1
ATOM 2746 O O . HIS A 1 339 ? 9.413 -15.995 -18.860 1.00 85.69 339 HIS A O 1
ATOM 2752 N N . ASN A 1 340 ? 8.274 -14.124 -18.391 1.00 83.69 340 ASN A N 1
ATOM 2753 C CA . ASN A 1 340 ? 7.028 -14.525 -19.045 1.00 83.69 340 ASN A CA 1
ATOM 2754 C C . ASN A 1 340 ? 6.994 -14.056 -20.511 1.00 83.69 340 ASN A C 1
ATOM 2756 O O . ASN A 1 340 ? 7.151 -12.866 -20.774 1.00 83.69 340 ASN A O 1
ATOM 2760 N N . SER A 1 341 ? 6.719 -14.957 -21.462 1.00 86.25 341 SER A N 1
ATOM 2761 C CA . SER A 1 341 ? 6.547 -14.625 -22.888 1.00 86.25 341 SER A CA 1
ATOM 2762 C C . SER A 1 341 ? 5.519 -13.519 -23.138 1.00 86.25 341 SER A C 1
ATOM 2764 O O . SER A 1 341 ? 5.757 -12.644 -23.961 1.00 86.25 341 SER A O 1
ATOM 2766 N N . MET A 1 342 ? 4.397 -13.498 -22.414 1.00 87.00 342 MET A N 1
ATOM 2767 C CA . MET A 1 342 ? 3.396 -12.433 -22.551 1.00 87.00 342 MET A CA 1
ATOM 2768 C C . MET A 1 342 ? 3.975 -11.073 -22.142 1.00 87.00 342 MET A C 1
ATOM 2770 O O . MET A 1 342 ? 3.913 -10.125 -22.921 1.00 87.00 342 MET A O 1
ATOM 2774 N N . ALA A 1 343 ? 4.623 -11.001 -20.976 1.00 86.50 343 ALA A N 1
ATOM 2775 C CA . ALA A 1 343 ? 5.254 -9.775 -20.487 1.00 86.50 343 ALA A CA 1
ATOM 2776 C C . ALA A 1 343 ? 6.393 -9.303 -21.409 1.00 86.50 343 ALA A C 1
ATOM 2778 O O . ALA A 1 343 ? 6.492 -8.109 -21.692 1.00 86.50 343 ALA A O 1
ATOM 2779 N N . LYS A 1 344 ? 7.202 -10.233 -21.947 1.00 89.00 344 LYS A N 1
ATOM 2780 C CA . LYS A 1 344 ? 8.231 -9.936 -22.959 1.00 89.00 344 LYS A CA 1
ATOM 2781 C C . LYS A 1 344 ? 7.624 -9.261 -24.183 1.00 89.00 344 LYS A C 1
ATOM 2783 O O . LYS A 1 344 ? 8.129 -8.231 -24.619 1.00 89.00 344 LYS A O 1
ATOM 2788 N N . ARG A 1 345 ? 6.546 -9.830 -24.731 1.00 90.56 345 ARG A N 1
ATOM 2789 C CA . ARG A 1 345 ? 5.878 -9.325 -25.943 1.00 90.56 345 ARG A CA 1
ATOM 2790 C C . ARG A 1 345 ? 5.244 -7.961 -25.710 1.00 90.56 345 ARG A C 1
ATOM 2792 O O . ARG A 1 345 ? 5.408 -7.070 -26.542 1.00 90.56 345 ARG A O 1
ATOM 2799 N N . GLU A 1 346 ? 4.569 -7.773 -24.577 1.00 90.19 346 GLU A N 1
ATOM 2800 C CA . GLU A 1 346 ? 4.000 -6.476 -24.195 1.00 90.19 346 GLU A CA 1
ATOM 2801 C C . GLU A 1 346 ? 5.089 -5.413 -24.021 1.00 90.19 346 GLU A C 1
ATOM 2803 O O . GLU A 1 346 ? 4.962 -4.299 -24.536 1.00 90.19 346 GLU A O 1
ATOM 2808 N N . PHE A 1 347 ? 6.187 -5.761 -23.343 1.00 91.12 347 PHE A N 1
ATOM 2809 C CA . PHE A 1 347 ? 7.335 -4.876 -23.183 1.00 91.12 347 PHE A CA 1
ATOM 2810 C C . PHE A 1 347 ? 7.976 -4.523 -24.523 1.00 91.12 347 PHE A C 1
ATOM 2812 O O . PHE A 1 347 ? 8.196 -3.344 -24.790 1.00 91.12 347 PHE A O 1
ATOM 2819 N N . PHE A 1 348 ? 8.230 -5.512 -25.378 1.00 90.50 348 PHE A N 1
ATOM 2820 C CA . PHE A 1 348 ? 8.838 -5.293 -26.686 1.00 90.50 348 PHE A CA 1
ATOM 2821 C C . PHE A 1 348 ? 7.956 -4.405 -27.573 1.00 90.50 348 PHE A C 1
ATOM 2823 O O . PHE A 1 348 ? 8.430 -3.422 -28.136 1.00 90.50 348 PHE A O 1
ATOM 2830 N N . THR A 1 349 ? 6.648 -4.673 -27.613 1.00 90.44 349 THR A N 1
ATOM 2831 C CA . THR A 1 349 ? 5.675 -3.841 -28.343 1.00 90.44 349 THR A CA 1
ATOM 2832 C C . THR A 1 349 ? 5.672 -2.397 -27.838 1.00 90.44 349 THR A C 1
ATOM 2834 O O . THR A 1 349 ? 5.577 -1.458 -28.628 1.00 90.44 349 THR A O 1
ATOM 2837 N N . HIS A 1 350 ? 5.781 -2.201 -26.520 1.00 90.44 350 HIS A N 1
ATOM 2838 C CA . HIS A 1 350 ? 5.894 -0.869 -25.932 1.00 90.44 350 HIS A CA 1
ATOM 2839 C C . HIS A 1 350 ? 7.215 -0.189 -26.311 1.00 90.44 350 HIS A C 1
ATOM 2841 O O . HIS A 1 350 ? 7.202 0.979 -26.689 1.00 90.44 350 HIS A O 1
ATOM 2847 N N . LEU A 1 351 ? 8.331 -0.924 -26.262 1.00 90.00 351 LEU A N 1
ATOM 2848 C CA . LEU A 1 351 ? 9.665 -0.432 -26.606 1.00 90.00 351 LEU A CA 1
ATOM 2849 C C . LEU A 1 351 ? 9.739 0.067 -28.055 1.00 90.00 351 LEU A C 1
ATOM 2851 O O . LEU A 1 351 ? 10.313 1.123 -28.288 1.00 90.00 351 LEU A O 1
ATOM 2855 N N . MET A 1 352 ? 9.101 -0.626 -29.005 1.00 87.50 352 MET A N 1
ATOM 2856 C CA . MET A 1 352 ? 9.067 -0.214 -30.420 1.00 87.50 352 MET A CA 1
ATOM 2857 C C . MET A 1 352 ? 8.407 1.154 -30.650 1.00 87.50 352 MET A C 1
ATOM 2859 O O . MET A 1 352 ? 8.679 1.808 -31.653 1.00 87.50 352 MET A O 1
ATOM 2863 N N . LYS A 1 353 ? 7.538 1.591 -29.731 1.00 86.50 353 LYS A N 1
ATOM 2864 C CA . LYS A 1 353 ? 6.847 2.892 -29.779 1.00 86.50 353 LYS A CA 1
ATOM 2865 C C . LYS A 1 353 ? 7.474 3.923 -28.842 1.00 86.50 353 LYS A C 1
ATOM 2867 O O . LYS A 1 353 ? 7.046 5.076 -28.820 1.00 86.50 353 LYS A O 1
ATOM 2872 N N . PHE A 1 354 ? 8.422 3.500 -28.015 1.00 84.56 354 PHE A N 1
ATOM 2873 C CA . PHE A 1 354 ? 9.004 4.321 -26.973 1.00 84.56 354 PHE A CA 1
ATOM 2874 C C . PHE A 1 354 ? 10.187 5.118 -27.517 1.00 84.56 354 PHE A C 1
ATOM 2876 O O . PHE A 1 354 ? 11.049 4.593 -28.215 1.00 84.56 354 PHE A O 1
ATOM 2883 N N . SER A 1 355 ? 10.247 6.390 -27.140 1.00 79.12 355 SER A N 1
ATOM 2884 C CA . SER A 1 355 ? 11.395 7.256 -27.372 1.00 79.12 355 SER A CA 1
ATOM 2885 C C . SER A 1 355 ? 11.698 7.994 -26.075 1.00 79.12 355 SER A C 1
ATOM 2887 O O . SER A 1 355 ? 10.793 8.562 -25.459 1.00 79.12 355 SER A O 1
ATOM 2889 N N . SER A 1 356 ? 12.957 7.952 -25.643 1.00 77.75 356 SER A N 1
ATOM 2890 C CA . SER A 1 356 ? 13.457 8.702 -24.492 1.00 77.75 356 SER A CA 1
ATOM 2891 C C . SER A 1 356 ? 14.514 9.695 -24.950 1.00 77.75 356 SER A C 1
ATOM 2893 O O . SER A 1 356 ? 15.283 9.413 -25.865 1.00 77.75 356 SER A O 1
ATOM 2895 N N . ALA A 1 357 ? 14.583 10.841 -24.274 1.00 76.44 357 ALA A N 1
ATOM 2896 C CA . ALA A 1 357 ? 15.685 11.785 -24.440 1.00 76.44 357 ALA A CA 1
ATOM 2897 C C . ALA A 1 357 ? 16.980 11.306 -23.752 1.00 76.44 357 ALA A C 1
ATOM 2899 O O . ALA A 1 357 ? 18.053 11.830 -24.036 1.00 76.44 357 ALA A O 1
ATOM 2900 N N . ASP A 1 358 ? 16.879 10.338 -22.835 1.00 85.81 358 ASP A N 1
ATOM 2901 C CA . ASP A 1 358 ? 18.008 9.781 -22.093 1.00 85.81 358 ASP A CA 1
ATOM 2902 C C . ASP A 1 358 ? 18.593 8.567 -22.836 1.00 85.81 358 ASP A C 1
ATOM 2904 O O . ASP A 1 358 ? 17.955 7.512 -22.975 1.00 85.81 358 ASP A O 1
ATOM 2908 N N . GLU A 1 359 ? 19.821 8.735 -23.326 1.00 86.31 359 GLU A N 1
ATOM 2909 C CA . GLU A 1 359 ? 20.550 7.720 -24.081 1.00 86.31 359 GLU A CA 1
ATOM 2910 C C . GLU A 1 359 ? 20.914 6.501 -23.215 1.00 86.31 359 GLU A C 1
ATOM 2912 O O . GLU A 1 359 ? 20.846 5.367 -23.693 1.00 86.31 359 GLU A O 1
ATOM 2917 N N . GLU A 1 360 ? 21.229 6.681 -21.927 1.00 87.44 360 GLU A N 1
ATOM 2918 C CA . GLU A 1 360 ? 21.576 5.570 -21.029 1.00 87.44 360 GLU A CA 1
ATOM 2919 C C . GLU A 1 360 ? 20.365 4.676 -20.759 1.00 87.44 360 GLU A C 1
ATOM 2921 O O . GLU A 1 360 ? 20.465 3.442 -20.819 1.00 87.44 360 GLU A O 1
ATOM 2926 N N . VAL A 1 361 ? 19.205 5.296 -20.517 1.00 88.44 361 VAL A N 1
ATOM 2927 C CA . VAL A 1 361 ? 17.931 4.581 -20.349 1.00 88.44 361 VAL A CA 1
ATOM 2928 C C . VAL A 1 361 ? 17.589 3.820 -21.626 1.00 88.44 361 VAL A C 1
ATOM 2930 O O . VAL A 1 361 ? 17.294 2.624 -21.567 1.00 88.44 361 VAL A O 1
ATOM 2933 N N . THR A 1 362 ? 17.689 4.478 -22.782 1.00 88.00 362 THR A N 1
ATOM 2934 C CA . THR A 1 362 ? 17.411 3.858 -24.085 1.00 88.00 362 THR A CA 1
ATOM 2935 C C . THR A 1 362 ? 18.326 2.661 -24.328 1.00 88.00 362 THR A C 1
ATOM 2937 O O . THR A 1 362 ? 17.845 1.563 -24.609 1.00 88.00 362 THR A O 1
ATOM 2940 N N . ASN A 1 363 ? 19.632 2.821 -24.116 1.00 89.06 363 ASN A N 1
ATOM 2941 C CA . ASN A 1 363 ? 20.613 1.753 -24.288 1.00 89.06 363 ASN A CA 1
ATOM 2942 C C . ASN A 1 363 ? 20.345 0.553 -23.367 1.00 89.06 363 ASN A C 1
ATOM 2944 O O . ASN A 1 363 ? 20.502 -0.597 -23.788 1.00 89.06 363 ASN A O 1
ATOM 2948 N N . GLN A 1 364 ? 19.922 0.774 -22.117 1.00 89.88 364 GLN A N 1
ATOM 2949 C CA . GLN A 1 364 ? 19.538 -0.328 -21.229 1.00 89.88 364 GLN A CA 1
ATOM 2950 C C . GLN A 1 364 ? 18.271 -1.050 -21.692 1.00 89.88 364 GLN A C 1
ATOM 2952 O O . GLN A 1 364 ? 18.244 -2.283 -21.688 1.00 89.88 364 GLN A O 1
ATOM 2957 N N . LEU A 1 365 ? 17.239 -0.310 -22.096 1.00 91.50 365 LEU A N 1
ATOM 2958 C CA . LEU A 1 365 ? 15.989 -0.902 -22.572 1.00 91.50 365 LEU A CA 1
ATOM 2959 C C . LEU A 1 365 ? 16.203 -1.688 -23.872 1.00 91.50 365 LEU A C 1
ATOM 2961 O O . LEU A 1 365 ? 15.694 -2.801 -23.996 1.00 91.50 365 LEU A O 1
ATOM 2965 N N . VAL A 1 366 ? 17.027 -1.174 -24.791 1.00 90.75 366 VAL A N 1
ATOM 2966 C CA . VAL A 1 366 ? 17.404 -1.862 -26.036 1.00 90.75 366 VAL A CA 1
ATOM 2967 C C . VAL A 1 366 ? 18.141 -3.168 -25.747 1.00 90.75 366 VAL A C 1
ATOM 2969 O O . VAL A 1 366 ? 17.801 -4.186 -26.343 1.00 90.75 366 VAL A O 1
ATOM 2972 N N . LYS A 1 367 ? 19.082 -3.206 -24.792 1.00 91.31 367 LYS A N 1
ATOM 2973 C CA . LYS A 1 367 ? 19.754 -4.464 -24.395 1.00 91.31 367 LYS A CA 1
ATOM 2974 C C . LYS A 1 367 ? 18.757 -5.535 -23.941 1.00 91.31 367 LYS A C 1
ATOM 2976 O O . LYS A 1 367 ? 18.918 -6.714 -24.262 1.00 91.31 367 LYS A O 1
ATOM 2981 N N . ILE A 1 368 ? 17.715 -5.133 -23.215 1.00 90.56 368 ILE A N 1
ATOM 2982 C CA . ILE A 1 368 ? 16.636 -6.040 -22.804 1.00 90.56 368 ILE A CA 1
ATOM 2983 C C . ILE A 1 368 ? 15.790 -6.440 -24.020 1.00 90.56 368 ILE A C 1
ATOM 2985 O O . ILE A 1 368 ? 15.520 -7.624 -24.196 1.00 90.56 368 ILE A O 1
ATOM 2989 N N . GLY A 1 369 ? 15.449 -5.496 -24.901 1.00 90.00 369 GLY A N 1
ATOM 2990 C CA . GLY A 1 369 ? 14.719 -5.761 -26.144 1.00 90.00 369 GLY A CA 1
ATOM 2991 C C . GLY A 1 369 ? 15.427 -6.756 -27.070 1.00 90.00 369 GLY A C 1
ATOM 2992 O O . GLY A 1 369 ? 14.785 -7.660 -27.595 1.00 90.00 369 GLY A O 1
ATOM 2993 N N . VAL A 1 370 ? 16.754 -6.664 -27.201 1.00 90.50 370 VAL A N 1
ATOM 2994 C CA . VAL A 1 370 ? 17.571 -7.645 -27.939 1.00 90.50 370 VAL A CA 1
ATOM 2995 C C . VAL A 1 370 ? 17.460 -9.034 -27.311 1.00 90.50 370 VAL A C 1
ATOM 2997 O O . VAL A 1 370 ? 17.306 -10.016 -28.031 1.00 90.50 370 VAL A O 1
ATOM 3000 N N . THR A 1 371 ? 17.460 -9.122 -25.978 1.00 89.88 371 THR A N 1
ATOM 3001 C CA . THR A 1 371 ? 17.249 -10.402 -25.277 1.00 89.88 371 THR A CA 1
ATOM 3002 C C . THR A 1 371 ? 15.855 -10.967 -25.591 1.00 89.88 371 THR A C 1
ATOM 3004 O O . THR A 1 371 ? 15.715 -12.144 -25.910 1.00 89.88 371 THR A O 1
ATOM 3007 N N . CYS A 1 372 ? 14.817 -10.121 -25.597 1.00 89.69 372 CYS A N 1
ATOM 3008 C CA . CYS A 1 372 ? 13.460 -10.527 -25.976 1.00 89.69 372 CYS A CA 1
ATOM 3009 C C . CYS A 1 372 ? 13.370 -11.033 -27.427 1.00 89.69 372 CYS A C 1
ATOM 3011 O O . CYS A 1 372 ? 12.643 -11.992 -27.675 1.00 89.69 372 CYS A O 1
ATOM 3013 N N . LEU A 1 373 ? 14.103 -10.420 -28.365 1.00 89.25 373 LEU A N 1
ATOM 3014 C CA . LEU A 1 373 ? 14.175 -10.854 -29.768 1.00 89.25 373 LEU A CA 1
ATOM 3015 C C . LEU A 1 373 ? 14.845 -12.217 -29.936 1.00 89.25 373 LEU A C 1
ATOM 3017 O O . LEU A 1 373 ? 14.429 -13.003 -30.783 1.00 89.25 373 LEU A O 1
ATOM 3021 N N . GLN A 1 374 ? 15.887 -12.483 -29.149 1.00 88.44 374 GLN A N 1
ATOM 3022 C CA . GLN A 1 374 ? 16.625 -13.744 -29.198 1.00 88.44 374 GLN A CA 1
ATOM 3023 C C . GLN A 1 374 ? 15.828 -14.907 -28.592 1.00 88.44 374 GLN A C 1
ATOM 3025 O O . GLN A 1 374 ? 15.957 -16.039 -29.051 1.00 88.44 374 GLN A O 1
ATOM 3030 N N . GLU A 1 375 ? 15.010 -14.638 -27.573 1.00 89.25 375 GLU A N 1
ATOM 3031 C CA . GLU A 1 375 ? 14.313 -15.675 -26.804 1.00 89.25 375 GLU A CA 1
ATOM 3032 C C . GLU A 1 375 ? 12.855 -15.926 -27.228 1.00 89.25 375 GLU A C 1
ATOM 3034 O O . GLU A 1 375 ? 12.338 -17.010 -26.960 1.00 89.25 375 GLU A O 1
ATOM 3039 N N . ASP A 1 376 ? 12.162 -14.956 -27.841 1.00 89.50 376 ASP A N 1
ATOM 3040 C CA . ASP A 1 376 ? 10.756 -15.103 -28.249 1.00 89.50 376 ASP A CA 1
ATOM 3041 C C . ASP A 1 376 ? 10.563 -14.811 -29.753 1.00 89.50 376 ASP A C 1
ATOM 3043 O O . ASP A 1 376 ? 10.655 -13.653 -30.179 1.00 89.50 376 ASP A O 1
ATOM 3047 N N . PRO A 1 377 ? 10.213 -15.827 -30.570 1.00 88.44 377 PRO A N 1
ATOM 3048 C CA . PRO A 1 377 ? 9.961 -15.656 -32.003 1.00 88.44 377 PRO A CA 1
ATOM 3049 C C . PRO A 1 377 ? 8.876 -14.622 -32.337 1.00 88.44 377 PRO A C 1
ATOM 3051 O O . PRO A 1 377 ? 8.894 -14.037 -33.420 1.00 88.44 377 PRO A O 1
ATOM 3054 N N . HIS A 1 378 ? 7.926 -14.372 -31.429 1.00 88.00 378 HIS A N 1
ATOM 3055 C CA . HIS A 1 378 ? 6.872 -13.384 -31.654 1.00 88.00 378 HIS A CA 1
ATOM 3056 C C . HIS A 1 378 ? 7.401 -11.948 -31.579 1.00 88.00 378 HIS A C 1
ATOM 3058 O O . HIS A 1 378 ? 6.971 -11.103 -32.360 1.00 88.00 378 HIS A O 1
ATOM 3064 N N . CYS A 1 379 ? 8.381 -11.672 -30.711 1.00 88.50 379 CYS A N 1
ATOM 3065 C CA . CYS A 1 379 ? 9.059 -10.373 -30.690 1.00 88.50 379 CYS A CA 1
ATOM 3066 C C . CYS A 1 379 ? 9.748 -10.104 -32.035 1.00 88.50 379 CYS A C 1
ATOM 3068 O O . CYS A 1 379 ? 9.681 -8.993 -32.556 1.00 88.50 379 CYS A O 1
ATOM 3070 N N . PHE A 1 380 ? 10.355 -11.134 -32.635 1.00 86.81 380 PHE A N 1
ATOM 3071 C CA . PHE A 1 380 ? 10.962 -11.027 -33.962 1.00 86.81 380 PHE A CA 1
ATOM 3072 C C . PHE A 1 380 ? 9.925 -10.773 -35.064 1.00 86.81 380 PHE A C 1
ATOM 3074 O O . PHE A 1 380 ? 10.181 -9.993 -35.978 1.00 86.81 380 PHE A O 1
ATOM 3081 N N . ALA A 1 381 ? 8.742 -11.391 -34.977 1.00 87.69 381 ALA A N 1
ATOM 3082 C CA . ALA A 1 381 ? 7.642 -11.099 -35.893 1.00 87.69 381 ALA A CA 1
ATOM 3083 C C . ALA A 1 381 ? 7.206 -9.626 -35.799 1.00 87.69 381 AL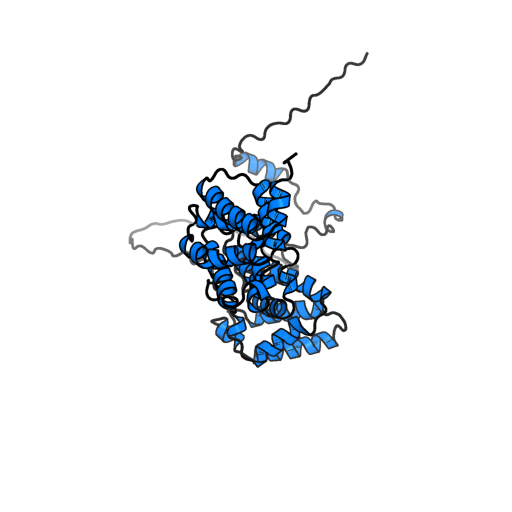A A C 1
ATOM 3085 O O . ALA A 1 381 ? 7.202 -8.954 -36.826 1.00 87.69 381 ALA A O 1
ATOM 3086 N N . ILE A 1 382 ? 6.966 -9.117 -34.582 1.00 86.44 382 ILE A N 1
ATOM 3087 C CA . ILE A 1 382 ? 6.611 -7.707 -34.325 1.00 86.44 382 ILE A CA 1
ATOM 3088 C C . ILE A 1 382 ? 7.682 -6.756 -34.874 1.00 86.44 382 ILE A C 1
ATOM 3090 O O . ILE A 1 382 ? 7.361 -5.732 -35.461 1.00 86.44 382 ILE A O 1
ATOM 3094 N N . TRP A 1 383 ? 8.965 -7.084 -34.707 1.00 86.00 383 TRP A N 1
ATOM 3095 C CA . TRP A 1 383 ? 10.060 -6.240 -35.194 1.00 86.00 383 TRP A CA 1
ATOM 3096 C C . TRP A 1 383 ? 10.142 -6.158 -36.723 1.00 86.00 383 TRP A C 1
ATOM 3098 O O . TRP A 1 383 ? 10.571 -5.139 -37.260 1.00 86.00 383 TRP A O 1
ATOM 3108 N N . ARG A 1 384 ? 9.744 -7.224 -37.427 1.00 86.31 384 ARG A N 1
ATOM 3109 C CA . ARG A 1 384 ? 9.711 -7.254 -38.897 1.00 86.31 384 ARG A CA 1
ATOM 3110 C C . ARG A 1 384 ? 8.473 -6.590 -39.492 1.00 86.31 384 ARG A C 1
ATOM 3112 O O . ARG A 1 384 ? 8.465 -6.344 -40.697 1.00 86.31 384 ARG A O 1
ATOM 3119 N N . GLU A 1 385 ? 7.432 -6.349 -38.700 1.00 83.44 385 GLU A N 1
ATOM 3120 C CA . GLU A 1 385 ? 6.270 -5.606 -39.175 1.00 83.44 385 GLU A CA 1
ATOM 3121 C C . GLU A 1 385 ? 6.678 -4.147 -39.436 1.00 83.44 385 GLU A C 1
ATOM 3123 O O . GLU A 1 385 ? 7.293 -3.513 -38.574 1.00 83.44 385 GLU A O 1
ATOM 3128 N N . PRO A 1 386 ? 6.385 -3.591 -40.625 1.00 66.00 386 PRO A N 1
ATOM 3129 C CA . PRO A 1 386 ? 6.671 -2.192 -40.896 1.00 66.00 386 PRO A CA 1
ATOM 3130 C C . PRO A 1 386 ? 5.865 -1.321 -39.925 1.00 66.00 386 PRO A C 1
ATOM 3132 O O . PRO A 1 386 ? 4.642 -1.428 -39.854 1.00 66.00 386 PRO A O 1
ATOM 3135 N N . LEU A 1 387 ? 6.561 -0.463 -39.175 1.00 61.81 387 LEU A N 1
ATOM 3136 C CA . LEU A 1 387 ? 5.945 0.589 -38.369 1.00 61.81 387 LEU A CA 1
ATOM 3137 C C . LEU A 1 387 ? 5.244 1.563 -39.332 1.00 61.81 387 LEU A C 1
ATOM 3139 O O . LEU A 1 387 ? 5.907 2.409 -39.931 1.00 61.81 387 LEU A O 1
ATOM 3143 N N . LEU A 1 388 ? 3.937 1.376 -39.538 1.00 43.34 388 LEU A N 1
ATOM 3144 C CA . LEU A 1 388 ? 3.071 2.285 -40.297 1.00 43.34 388 LEU A CA 1
ATOM 3145 C C . LEU A 1 388 ? 2.765 3.559 -39.509 1.00 43.34 388 LEU A C 1
ATOM 3147 O O . LEU A 1 388 ? 2.436 3.441 -38.303 1.00 43.34 388 LEU A O 1
#

Organism: Ciona savignyi (NCBI:txid51511)

Secondary structure (DSSP, 8-state):
-----------------PPPPHHHHHHHHHSSPPGGGS-GGGTT-TT---S---PPP-------------------------------------S-S-HHHHHH-HHHHHHHHHHHHHHHHHSTT-HHHHHHHHHHHHHHHT--------SS-SSTTGGGS-HHHHHHHHIIIIITS-HHHHHHHHHHHHHHHHHHHTTT---HHHHHHHHHHHHH-THHHHTTHHHHHHHHHHTTT-HHHHHHHHHHHHGGGGT-HHHHHHHIIIIIGGGTTSTTTHHHHHHHHHHHHHHTTT-HHHHHTTT--HHHHHHHHHHHHTT-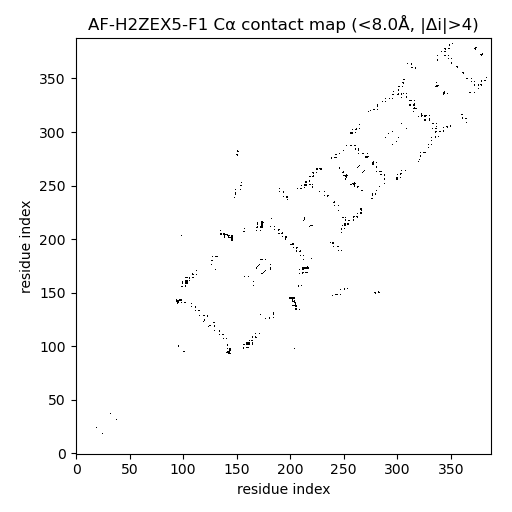TTHHHHHHHHHHHHHHHHHSHHHHHHHHHHHHH---S-HHHHHHHHHHHHHHHHH-HHHHHHHHS---

Solvent-accessible surface area (backbone atoms only — not comparable to full-atom values): 23471 Å² total; per-residue (Å²): 137,82,88,87,79,90,78,79,85,75,82,78,78,88,68,84,87,74,84,81,52,75,68,62,57,54,52,58,64,70,73,55,82,60,82,94,75,62,67,78,83,70,76,78,52,89,87,66,87,79,74,82,96,73,86,85,78,88,87,85,90,82,83,90,81,87,85,86,86,86,92,87,86,88,86,87,83,92,76,92,76,85,75,75,77,76,73,82,72,79,88,71,80,55,75,33,90,38,58,62,61,44,47,47,43,57,65,64,48,52,52,48,54,52,52,50,50,56,38,48,71,76,42,69,95,40,65,66,61,46,51,54,51,52,40,52,51,41,21,63,68,44,23,22,75,83,74,82,86,55,69,83,46,68,62,54,71,62,74,53,32,44,73,64,45,49,50,53,43,32,44,66,55,20,74,74,49,57,71,69,55,47,55,56,50,49,56,48,38,54,50,51,30,46,54,28,48,81,68,77,38,61,36,58,22,35,53,49,47,45,48,24,26,28,65,63,46,38,66,65,49,53,49,67,42,67,62,53,44,51,52,41,62,75,30,67,88,36,64,68,50,38,52,47,52,52,49,62,45,46,39,15,36,79,74,34,54,42,47,24,49,40,38,37,64,63,49,38,56,80,43,42,86,42,74,90,46,25,62,44,50,48,48,53,50,52,50,44,50,62,76,31,65,90,54,46,58,84,61,42,46,90,60,72,49,50,73,55,52,53,53,51,45,44,40,50,70,50,95,41,96,58,23,75,65,45,53,71,52,42,63,59,56,50,45,37,37,68,69,41,71,67,45,30,43,54,32,42,59,48,52,79,74,57,83,68,96,47,63,69,48,47,54,54,54,48,57,51,44,52,51,38,42,75,74,33,72,64,40,44,52,60,68,69,49,80,90,124

Foldseek 3Di:
DDDDDDDDPDDDDDPDDDDDDPVVVVVVVVPDDDPVPDDPVVVPDPPPPPDDDDDDDDDYDDDDDDDDDDDDDDDDDDDDDPPPPPPPDDPPPFPDADLLVLQADVVLLVVLVVQLVVCCVVPPPCLLVSLVVSLVSQQNSSGYADDFDDLVQLLPPNVSHDPNSLVSLLCSLADVDDPVSNLVLLVVLLVVLLVCVVVSGGSVSSLSSLLSHCQRPVVSLLPPLVVLQVVLVVCVVPVSSNLSSLSSSCSNCVRALQSNLLNLLSPVLVCCVVVSCVSSSLSSVVVSCVVCVPPCLVRHLPRDALVSLLSLLCCCVDDRPCNVSSVVCNVVSLCSCLVDLVSLQRNLLVLVVDDDPDPSSNVVSVVSLVVSVVPHVVSVVVVPPPPD

pLDDT: mean 78.05, std 23.42, range [22.34, 97.0]

Mean predicted aligned error: 14.45 Å

Radius of gyration: 30.04 Å; Cα contacts (8 Å, |Δi|>4): 355; chains: 1; bounding box: 58×75×80 Å

InterPro domains:
  IPR019308 Transmembrane protein 214 [PF10151] (9-385)
  IPR019308 Transmembrane protein 214 [PTHR13448] (8-385)

Nearest PDB structures (foldseek):
  8edo-assembly1_A  TM=2.710E-01  e=4.060E-01  Homo sapiens
  3s4w-assembly1_A  TM=2.507E-01  e=3.286E-01  Mus musculus
  4nee-assembly4_G  TM=2.606E-01  e=3.989E+00  Rattus norvegicus

Sequence (388 aa):
MATDGKTVEKWETVGKFKAKTRAQKQALSKTMLKADQLPLSTIQSPIFEGVNGKLPTNVPGKKLKSENNPVHKPPSNKQNIRKKLKKSANDNKFTFQSIEEAVKNEEIFTKIEEDLTGLKETFPNNEITWLKEIAAKLNTRLSCPETEITEQDFDFPINKANKNSHVILLKTFGKNVSKEVVRLIFQQYLTTMLDYMGRDMPSWGYRICLQAITHSHPTICSENLEKHLEKMKTYANDMKRCRALLWAIGQVGLKDMRCGLKVWLHLHLPNLDMKKLAPYSMSYIERIMNKCQRNPEQFLSDCLLPKHFVKITELVNGNFPMKDRMQKIYPTFRHLITHNSMAKREFFTHLMKFSSADEEVTNQLVKIGVTCLQEDPHCFAIWREPLL